Protein AF-0000000086877554 (afdb_homodimer)

pLDDT: mean 86.09, std 15.65, range [21.91, 98.62]

Organism: NCBI:txid248903

Secondary structure (DSSP, 8-state):
-PEEEEEE-S-HHHHHHHHHHHHHHT--EEEEEESSHHHHHHHHHHS--SEEEE-SS-SSS-HHHHHHHHHHH-SS-EEEEEES---HHHHHHHHHTT--EEEESSPPHHHHHHHHHHHH---GGG-------HHHHHHHHHHHHHHHHTTS---HHHHHHHTT--HHHHHHHHHHHHSS-HHHHHHHHHHHHHHHHHHH----HHHHHHHTT---HHHHHHHHHHHHSS-HHHHHHHHHHHHHHHHHHT-/-PEEEEEE-S-HHHHHHHHHHHHHHT--EEEEEESSHHHHHHHHHHS--SEEEE-SS-SSS-HHHHHHHHHHH-SS-EEEEEES---HHHHHHHHHTT--EEEESSPPHHHHHHHHHHHH---GGG-------HHHHHHHHHHHHHHHHTTS---HHHHHHHTT--HHHHHHHHHHHHSS-HHHHHHHHHHHHHHHHHHH----HHHHHHHTT---HHHHHHHHHHHHSS-HHHHHHHHHHHHHHHHHHT-

Foldseek 3Di:
DEAEEEEEALDPVVSVVVVVLCVVQPHRYDYHYYNFLVRVLVVLLQFAHQEYEYEQDHPPDGPLRSLLSSVLQYPRYAYEYEYQDDDPVSVVSCVVSVHPYYAHPVGDSVVSQVVCCVSVVDGTPRPCPDPDDPLRVLLVQLVVVLRGDLLEDDDLCNSCVSSVHHSVVCQVSNCVVPVDGPVVVSLVQLLVSLLSNLQRHPDDSCVSCNSSNNNDSVVSQVSNCVVPVDGSVVSSVVSVVVVVVVVVVVD/DEAEEEEEALDPVVSVVLVVLCVVQPHRYDYHYYNFLVRVLVVLLQFAHQEYEYEQDHPPDGPLRSLLSSVLQYPRYAYEYEYQDDDPVSVVSCVVSVHPYYAHPVGDSVVSQVVCCVSVVDGTPRPCPDPDPPLRVLLVQLVVVLRGDLLEDDDLCNSCVSSVHHSVVCQVSNCVVPVDGPVVVSLVQLLVSLLSNLQRHPDDSCVSCNSSNNNDSVVSQVSNCVVPVDGSVVSSVVSCVVVVVVVVVVD

Solvent-accessible surface area (backbone atoms only — not comparable to full-atom values): 26829 Å² total; per-residue (Å²): 124,77,39,31,31,38,40,32,32,62,46,65,68,58,47,50,51,52,52,49,51,45,58,71,35,45,58,57,60,48,79,43,78,25,55,25,27,61,59,37,52,54,47,50,75,75,36,72,52,38,33,39,39,28,25,47,82,37,62,103,29,27,29,62,62,38,49,55,53,44,59,27,68,35,90,71,55,47,34,32,39,46,24,79,70,78,49,32,69,60,35,40,52,35,16,62,67,58,27,51,36,72,44,54,53,80,76,52,68,69,59,53,49,50,52,51,26,67,74,67,72,46,61,61,70,60,45,80,60,73,85,61,52,70,66,55,49,51,50,48,50,47,52,50,51,42,64,75,39,44,51,47,98,73,48,62,58,56,51,14,55,73,69,75,43,53,42,68,58,42,50,53,51,44,26,70,75,70,71,44,48,65,68,57,51,53,49,51,51,28,47,51,51,35,55,46,36,48,49,48,40,89,67,53,70,66,54,41,29,41,65,32,37,34,77,48,52,71,56,39,40,51,53,39,22,69,74,68,71,43,41,62,69,56,48,23,51,60,44,31,61,63,52,55,66,58,58,61,70,72,100,125,76,40,32,30,40,41,33,32,62,46,65,68,60,46,51,51,53,52,50,51,45,60,70,35,44,57,58,60,47,80,43,78,24,55,25,27,62,59,36,50,54,48,52,74,76,39,73,50,37,35,40,40,28,26,46,83,36,63,102,28,28,29,63,62,37,49,55,54,43,60,26,68,34,90,72,56,44,33,33,39,46,24,78,69,78,47,31,68,59,35,42,51,34,16,61,65,59,28,50,36,71,43,55,54,80,74,52,67,70,59,53,50,50,52,52,26,67,73,66,72,46,61,62,68,61,45,81,59,73,84,64,52,70,66,56,48,51,50,49,51,48,52,49,48,42,64,73,38,44,50,46,95,72,47,62,58,56,50,15,55,74,72,75,44,52,43,69,57,42,50,52,51,42,24,69,75,71,71,45,48,63,67,59,50,52,50,51,51,28,48,52,52,37,55,46,36,48,50,47,42,87,67,51,68,67,55,40,29,43,62,33,37,34,77,50,54,70,57,40,42,50,54,40,22,70,74,69,72,45,42,62,68,57,49,21,51,62,44,33,62,62,52,58,66,58,59,60,70,75,100

Structure (mmCIF, N/CA/C/O backbone):
data_AF-0000000086877554-model_v1
#
loop_
_entity.id
_entity.type
_entity.pdbx_description
1 polymer 'Response regulator'
#
loop_
_atom_site.group_PDB
_atom_site.id
_atom_site.type_symbol
_atom_site.label_atom_id
_atom_site.label_alt_id
_atom_site.label_comp_id
_atom_site.lab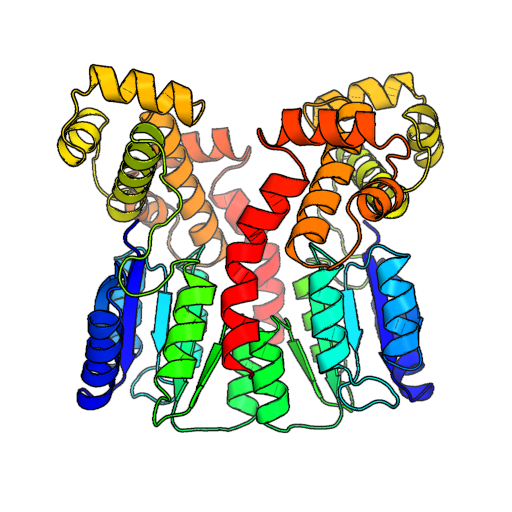el_asym_id
_atom_site.label_entity_id
_atom_site.label_seq_id
_atom_site.pdbx_PDB_ins_code
_atom_site.Cartn_x
_atom_site.Cartn_y
_atom_site.Cartn_z
_atom_site.occupancy
_atom_site.B_iso_or_equiv
_atom_site.auth_seq_id
_atom_site.auth_comp_id
_atom_site.auth_asym_id
_atom_site.auth_atom_id
_atom_site.pdbx_PDB_model_num
ATOM 1 N N . MET A 1 1 ? 5.688 -10.469 -18 1 58.06 1 MET A N 1
ATOM 2 C CA . MET A 1 1 ? 5.586 -10.664 -16.562 1 58.06 1 MET A CA 1
ATOM 3 C C . MET A 1 1 ? 4.344 -11.484 -16.203 1 58.06 1 MET A C 1
ATOM 5 O O . MET A 1 1 ? 3.275 -11.273 -16.797 1 58.06 1 MET A O 1
ATOM 9 N N . MET A 1 2 ? 4.574 -12.797 -15.547 1 81.44 2 MET A N 1
ATOM 10 C CA . MET A 1 2 ? 3.434 -13.664 -15.258 1 81.44 2 MET A CA 1
ATOM 11 C C . MET A 1 2 ? 2.98 -13.5 -13.812 1 81.44 2 MET A C 1
ATOM 13 O O . MET A 1 2 ? 3.809 -13.406 -12.906 1 81.44 2 MET A O 1
ATOM 17 N N . PHE A 1 3 ? 1.74 -13.172 -13.688 1 88.94 3 PHE A N 1
ATOM 18 C CA . PHE A 1 3 ? 1.155 -13.07 -12.352 1 88.94 3 PHE A CA 1
ATOM 19 C C . PHE A 1 3 ? 0.615 -14.422 -11.898 1 88.94 3 PHE A C 1
ATOM 21 O O . PHE A 1 3 ? -0.12 -15.086 -12.625 1 88.94 3 PHE A O 1
ATOM 28 N N . ASN A 1 4 ? 1.057 -14.883 -10.742 1 92.69 4 ASN A N 1
ATOM 29 C CA . ASN A 1 4 ? 0.404 -16.031 -10.109 1 92.69 4 ASN A CA 1
ATOM 30 C C . ASN A 1 4 ? -0.905 -15.625 -9.438 1 92.69 4 ASN A C 1
ATOM 32 O O . ASN A 1 4 ? -0.907 -14.805 -8.516 1 92.69 4 ASN A O 1
ATOM 36 N N . VAL A 1 5 ? -1.966 -16.234 -9.969 1 97.06 5 VAL A N 1
ATOM 37 C CA . VAL A 1 5 ? -3.295 -15.867 -9.477 1 97.06 5 VAL A CA 1
ATOM 38 C C . VAL A 1 5 ? -3.947 -17.078 -8.82 1 97.06 5 VAL A C 1
ATOM 40 O O . VAL A 1 5 ? -3.973 -18.172 -9.398 1 97.06 5 VAL A O 1
ATOM 43 N N . LEU A 1 6 ? -4.395 -16.906 -7.602 1 98.12 6 LEU A N 1
ATOM 44 C CA . LEU A 1 6 ? -5.137 -17.953 -6.898 1 98.12 6 LEU A CA 1
ATOM 45 C C . LEU A 1 6 ? -6.621 -17.609 -6.824 1 98.12 6 LEU A C 1
ATOM 47 O O . LEU A 1 6 ? -6.996 -16.594 -6.25 1 98.12 6 LEU A O 1
ATOM 51 N N . VAL A 1 7 ? -7.434 -18.453 -7.453 1 98.56 7 VAL A N 1
ATOM 52 C CA . VAL A 1 7 ? -8.883 -18.281 -7.449 1 98.56 7 VAL A CA 1
ATOM 53 C C . VAL A 1 7 ? -9.516 -19.266 -6.461 1 98.56 7 VAL A C 1
ATOM 55 O O . VAL A 1 7 ? -9.344 -20.484 -6.594 1 98.56 7 VAL A O 1
ATOM 58 N N . VAL A 1 8 ? -10.289 -18.719 -5.457 1 98.56 8 VAL A N 1
ATOM 59 C CA . VAL A 1 8 ? -10.828 -19.547 -4.387 1 98.56 8 VAL A CA 1
ATOM 60 C C . VAL A 1 8 ? -12.344 -19.375 -4.297 1 98.56 8 VAL A C 1
ATOM 62 O O . VAL A 1 8 ? -12.828 -18.266 -4.07 1 98.56 8 VAL A O 1
ATOM 65 N N . ASP A 1 9 ? -13.078 -20.406 -4.473 1 98.25 9 ASP A N 1
ATOM 66 C CA . ASP A 1 9 ? -14.539 -20.438 -4.426 1 98.25 9 ASP A CA 1
ATOM 67 C C . ASP A 1 9 ? -15.039 -21.875 -4.258 1 98.25 9 ASP A C 1
ATOM 69 O O . ASP A 1 9 ? -14.516 -22.797 -4.879 1 98.25 9 ASP A O 1
ATOM 73 N N . ASP A 1 10 ? -16.047 -22.031 -3.404 1 97.75 10 ASP A N 1
ATOM 74 C CA . ASP A 1 10 ? -16.5 -23.391 -3.17 1 97.75 10 ASP A CA 1
ATOM 75 C C . ASP A 1 10 ? -17.359 -23.891 -4.332 1 97.75 10 ASP A C 1
ATOM 77 O O . ASP A 1 10 ? -17.578 -25.094 -4.473 1 97.75 10 ASP A O 1
ATOM 81 N N . GLU A 1 11 ? -17.797 -23.031 -5.148 1 96.69 11 GLU A N 1
ATOM 82 C CA . GLU A 1 11 ? -18.594 -23.391 -6.316 1 96.69 11 GLU A CA 1
ATOM 83 C C . GLU A 1 11 ? -17.719 -23.453 -7.574 1 96.69 11 GLU A C 1
ATOM 85 O O . GLU A 1 11 ? -17.219 -22.422 -8.031 1 96.69 11 GLU A O 1
ATOM 90 N N . SER A 1 12 ? -17.688 -24.547 -8.203 1 96.75 12 SER A N 1
ATOM 91 C CA . SER A 1 12 ? -16.828 -24.75 -9.367 1 96.75 12 SER A CA 1
ATOM 92 C C . SER A 1 12 ? -17.234 -23.844 -10.516 1 96.75 12 SER A C 1
ATOM 94 O O . SER A 1 12 ? -16.375 -23.359 -11.266 1 96.75 12 SER A O 1
ATOM 96 N N . VAL A 1 13 ? -18.516 -23.594 -10.648 1 96.12 13 VAL A N 1
ATOM 97 C CA . VAL A 1 13 ? -19.016 -22.75 -11.734 1 96.12 13 VAL A CA 1
ATOM 98 C C . VAL A 1 13 ? -18.469 -21.344 -11.602 1 96.12 13 VAL A C 1
ATOM 100 O O . VAL A 1 13 ? -18.141 -20.688 -12.602 1 96.12 13 VAL A O 1
ATOM 103 N N . GLN A 1 14 ? -18.344 -20.891 -10.406 1 96.5 14 GLN A N 1
ATOM 104 C CA . GLN A 1 14 ? -17.812 -19.562 -10.156 1 96.5 14 GLN A CA 1
ATOM 105 C C . GLN A 1 14 ? -16.328 -19.484 -10.508 1 96.5 14 GLN A C 1
ATOM 107 O O . GLN A 1 14 ? -15.867 -18.531 -11.125 1 96.5 14 GLN A O 1
ATOM 112 N N . ARG A 1 15 ? -15.547 -20.422 -10.094 1 97.81 15 ARG A N 1
ATOM 113 C CA . ARG A 1 15 ? -14.133 -20.484 -10.445 1 97.81 15 ARG A CA 1
ATOM 114 C C . ARG A 1 15 ? -13.945 -20.516 -11.953 1 97.81 15 ARG A C 1
ATOM 116 O O . ARG A 1 15 ? -13.117 -19.781 -12.492 1 97.81 15 ARG A O 1
ATOM 123 N N . GLU A 1 16 ? -14.734 -21.344 -12.617 1 96.5 16 GLU A N 1
ATOM 124 C CA . GLU A 1 16 ? -14.664 -21.438 -14.07 1 96.5 16 GLU A CA 1
ATOM 125 C C . GLU A 1 16 ? -15 -20.094 -14.734 1 96.5 16 GLU A C 1
ATOM 127 O O . GLU A 1 16 ? -14.359 -19.703 -15.711 1 96.5 16 GLU A O 1
ATOM 132 N N . GLY A 1 17 ? -16.031 -19.438 -14.203 1 95.56 17 GLY A N 1
ATOM 133 C CA . GLY A 1 17 ? -16.391 -18.125 -14.719 1 95.56 17 GLY A CA 1
ATOM 134 C C . GLY A 1 17 ? -15.25 -17.125 -14.664 1 95.56 17 GLY A C 1
ATOM 135 O O . GLY A 1 17 ? -15 -16.422 -15.641 1 95.56 17 GLY A O 1
ATOM 136 N N . ILE A 1 18 ? -14.555 -17.094 -13.547 1 96.75 18 ILE A N 1
ATOM 137 C CA . ILE A 1 18 ? -13.43 -16.172 -13.367 1 96.75 18 ILE A CA 1
ATOM 138 C C . ILE A 1 18 ? -12.305 -16.547 -14.328 1 96.75 18 ILE A C 1
ATOM 140 O O . ILE A 1 18 ? -11.711 -15.68 -14.969 1 96.75 18 ILE A O 1
ATOM 144 N N . LYS A 1 19 ? -12.023 -17.812 -14.461 1 95.69 19 LYS A N 1
ATOM 145 C CA . LYS A 1 19 ? -10.992 -18.281 -15.383 1 95.69 19 LYS A CA 1
ATOM 146 C C . LYS A 1 19 ? -11.305 -17.875 -16.812 1 95.69 19 LYS A C 1
ATOM 148 O O . LYS A 1 19 ? -10.414 -17.438 -17.547 1 95.69 19 LYS A O 1
ATOM 153 N N . ASN A 1 20 ? -12.547 -18.016 -17.172 1 93.12 20 ASN A N 1
ATOM 154 C CA . ASN A 1 20 ? -12.977 -17.641 -18.516 1 93.12 20 ASN A CA 1
ATOM 155 C C . ASN A 1 20 ? -12.773 -16.156 -18.781 1 93.12 20 ASN A C 1
ATOM 157 O O . ASN A 1 20 ? -12.352 -15.773 -19.875 1 93.12 20 ASN A O 1
ATOM 161 N N . LEU A 1 21 ? -13.109 -15.352 -17.781 1 92 21 LEU A N 1
ATOM 162 C CA . LEU A 1 21 ? -12.922 -13.906 -17.922 1 92 21 LEU A CA 1
ATOM 163 C C . LEU A 1 21 ? -11.453 -13.562 -18.109 1 92 21 LEU A C 1
ATOM 165 O O . LEU A 1 21 ? -11.102 -12.766 -18.969 1 92 21 LEU A O 1
ATOM 169 N N . ILE A 1 22 ? -10.602 -14.141 -17.297 1 92.12 22 ILE A N 1
ATOM 170 C CA . ILE A 1 22 ? -9.172 -13.898 -17.359 1 92.12 22 ILE A CA 1
ATOM 171 C C . ILE A 1 22 ? -8.633 -14.297 -18.719 1 92.12 22 ILE A C 1
ATOM 173 O O . ILE A 1 22 ? -7.863 -13.555 -19.344 1 92.12 22 ILE A O 1
ATOM 177 N N . ALA A 1 23 ? -9.039 -15.469 -19.188 1 87.81 23 ALA A N 1
ATOM 178 C CA . ALA A 1 23 ? -8.625 -15.969 -20.5 1 87.81 23 ALA A CA 1
ATOM 179 C C . ALA A 1 23 ? -9.117 -15.047 -21.609 1 87.81 23 ALA A C 1
ATOM 181 O O . ALA A 1 23 ? -8.375 -14.766 -22.562 1 87.81 23 ALA A O 1
ATOM 182 N N . HIS A 1 24 ? -10.305 -14.656 -21.469 1 87.94 24 HIS A N 1
ATOM 183 C CA . HIS A 1 24 ? -10.914 -13.789 -22.469 1 87.94 24 HIS A CA 1
ATOM 184 C C . HIS A 1 24 ? -10.109 -12.508 -22.656 1 87.94 24 HIS A C 1
ATOM 186 O O . HIS A 1 24 ? -9.875 -12.078 -23.781 1 87.94 24 HIS A O 1
ATOM 192 N N . TYR A 1 25 ? -9.633 -11.969 -21.562 1 87.19 25 TYR A N 1
ATOM 193 C CA . TYR A 1 25 ? -8.969 -10.672 -21.625 1 87.19 25 TYR A CA 1
ATOM 194 C C . TYR A 1 25 ? -7.477 -10.828 -21.906 1 87.19 25 TYR A C 1
ATOM 196 O O . TYR A 1 25 ? -6.777 -9.852 -22.172 1 87.19 25 TYR A O 1
ATOM 204 N N . GLY A 1 26 ? -6.977 -11.984 -21.812 1 84.62 26 GLY A N 1
ATOM 205 C CA . GLY A 1 26 ? -5.613 -12.289 -22.219 1 84.62 26 GLY A CA 1
ATOM 206 C C . GLY A 1 26 ? -4.574 -11.812 -21.219 1 84.62 26 GLY A C 1
ATOM 207 O O . GLY A 1 26 ? -3.486 -11.383 -21.609 1 84.62 26 GLY A O 1
ATOM 208 N N . PHE A 1 27 ? -4.93 -11.766 -20 1 85.56 27 PHE A N 1
ATOM 209 C CA . PHE A 1 27 ? -3.938 -11.398 -19 1 85.56 27 PHE A CA 1
ATOM 210 C C . PHE A 1 27 ? -2.891 -12.492 -18.844 1 85.56 27 PHE A C 1
ATOM 212 O O . PHE A 1 27 ? -3.209 -13.68 -18.953 1 85.56 27 PHE A O 1
ATOM 219 N N . PRO A 1 28 ? -1.643 -12.109 -18.656 1 86.5 28 PRO A N 1
ATOM 220 C CA . PRO A 1 28 ? -0.594 -13.109 -18.422 1 86.5 28 PRO A CA 1
ATOM 221 C C . PRO A 1 28 ? -0.645 -13.711 -17.016 1 86.5 28 PRO A C 1
ATOM 223 O O . PRO A 1 28 ? 0.261 -13.484 -16.219 1 86.5 28 PRO A O 1
ATOM 226 N N . PHE A 1 29 ? -1.646 -14.508 -16.844 1 91.44 29 PHE A N 1
ATOM 227 C CA . PHE A 1 29 ? -1.897 -15.07 -15.523 1 91.44 29 PHE A CA 1
ATOM 228 C C . PHE A 1 29 ? -1.662 -16.578 -15.523 1 91.44 29 PHE A C 1
ATOM 230 O O . PHE A 1 29 ? -2.045 -17.266 -16.469 1 91.44 29 PHE A O 1
ATOM 237 N N . HIS A 1 30 ? -0.915 -17.047 -14.602 1 93 30 HIS A N 1
ATOM 238 C CA . HIS A 1 30 ? -0.919 -18.453 -14.195 1 93 30 HIS A CA 1
ATOM 239 C C . HIS A 1 30 ? -1.937 -18.703 -13.086 1 93 30 HIS A C 1
ATOM 241 O O . HIS A 1 30 ? -1.742 -18.266 -11.953 1 93 30 HIS A O 1
ATOM 247 N N . ILE A 1 31 ? -2.947 -19.469 -13.445 1 96.31 31 ILE A N 1
ATOM 248 C CA . ILE A 1 31 ? -4.086 -19.562 -12.539 1 96.31 31 ILE A CA 1
ATOM 249 C C . ILE A 1 31 ? -4 -20.844 -11.719 1 96.31 31 ILE A C 1
ATOM 251 O O . ILE A 1 31 ? -3.822 -21.922 -12.281 1 96.31 31 ILE A O 1
ATOM 255 N N . MET A 1 32 ? -4.07 -20.719 -10.422 1 96.19 32 MET A N 1
ATOM 256 C CA . MET A 1 32 ? -4.293 -21.812 -9.477 1 96.19 32 MET A CA 1
ATOM 257 C C . MET A 1 32 ? -5.68 -21.703 -8.844 1 96.19 32 MET A C 1
ATOM 259 O O . MET A 1 32 ? -6.258 -20.625 -8.789 1 96.19 32 MET A O 1
ATOM 263 N N . GLU A 1 33 ? -6.168 -22.906 -8.438 1 98 33 GLU A N 1
ATOM 264 C CA . GLU A 1 33 ? -7.531 -22.906 -7.902 1 98 33 GLU A CA 1
ATOM 265 C C . GLU A 1 33 ? -7.594 -23.656 -6.57 1 98 33 GLU A C 1
ATOM 267 O O . GLU A 1 33 ? -6.805 -24.562 -6.316 1 98 33 GLU A O 1
ATOM 272 N N . ALA A 1 34 ? -8.586 -23.25 -5.738 1 97.81 34 ALA A N 1
ATOM 273 C CA . ALA A 1 34 ? -8.93 -23.938 -4.496 1 97.81 34 ALA A CA 1
ATOM 274 C C . ALA A 1 34 ? -10.43 -23.891 -4.238 1 97.81 34 ALA A C 1
ATOM 276 O O . ALA A 1 34 ? -11.094 -22.906 -4.57 1 97.81 34 ALA A O 1
ATOM 277 N N . GLU A 1 35 ? -10.945 -24.922 -3.58 1 97.38 35 GLU A N 1
ATOM 278 C CA . GLU A 1 35 ? -12.391 -25.031 -3.389 1 97.38 35 GLU A CA 1
ATOM 279 C C . GLU A 1 35 ? -12.789 -24.562 -1.991 1 97.38 35 GLU A C 1
ATOM 281 O O . GLU A 1 35 ? -13.977 -24.578 -1.647 1 97.38 35 GLU A O 1
ATOM 286 N N . ASN A 1 36 ? -11.883 -24.266 -1.232 1 96.25 36 ASN A N 1
ATOM 287 C CA . ASN A 1 36 ? -12.117 -23.703 0.099 1 96.25 36 ASN A CA 1
ATOM 288 C C . ASN A 1 36 ? -10.867 -23.031 0.658 1 96.25 36 ASN A C 1
ATOM 290 O O . ASN A 1 36 ? -9.797 -23.125 0.06 1 96.25 36 ASN A O 1
ATOM 294 N N . GLY A 1 37 ? -11 -22.328 1.811 1 96.88 37 GLY A N 1
ATOM 295 C CA . GLY A 1 37 ? -9.906 -21.578 2.396 1 96.88 37 GLY A CA 1
ATOM 296 C C . GLY A 1 37 ? -8.742 -22.438 2.832 1 96.88 37 GLY A C 1
ATOM 297 O O . GLY A 1 37 ? -7.582 -22.031 2.713 1 96.88 37 GLY A O 1
ATOM 298 N N . LYS A 1 38 ? -9.016 -23.625 3.301 1 93.56 38 LYS A N 1
ATOM 299 C CA . LYS A 1 38 ? -7.961 -24.5 3.805 1 93.56 38 LYS A CA 1
ATOM 300 C C . LYS A 1 38 ? -7.055 -24.984 2.672 1 93.56 38 LYS A C 1
ATOM 302 O O . LYS A 1 38 ? -5.828 -24.938 2.793 1 93.56 38 LYS A O 1
ATOM 307 N N . THR A 1 39 ? -7.672 -25.422 1.635 1 95.81 39 THR A N 1
ATOM 308 C CA . THR A 1 39 ? -6.895 -25.828 0.468 1 95.81 39 THR A CA 1
ATOM 309 C C . THR A 1 39 ? -6.105 -24.641 -0.086 1 95.81 39 THR A C 1
ATOM 311 O O . THR A 1 39 ? -4.949 -24.797 -0.482 1 95.81 39 THR A O 1
ATOM 314 N N . ALA A 1 40 ? -6.699 -23.469 -0.103 1 97.19 40 ALA A N 1
ATOM 315 C CA . ALA A 1 40 ? -6.027 -22.266 -0.567 1 97.19 40 ALA A CA 1
ATOM 316 C C . ALA A 1 40 ? -4.809 -21.938 0.298 1 97.19 40 ALA A C 1
ATOM 318 O O . ALA A 1 40 ? -3.764 -21.547 -0.216 1 97.19 40 ALA A O 1
ATOM 319 N N . GLU A 1 41 ? -4.957 -22.062 1.592 1 91.12 41 GLU A N 1
ATOM 320 C CA . GLU A 1 41 ? -3.871 -21.781 2.531 1 91.12 41 GLU A CA 1
ATOM 321 C C . GLU A 1 41 ? -2.639 -22.625 2.205 1 91.12 41 GLU A C 1
ATOM 323 O O . GLU A 1 41 ? -1.511 -22.125 2.27 1 91.12 41 GLU A O 1
ATOM 328 N N . ARG A 1 42 ? -2.902 -23.891 1.819 1 85.31 42 ARG A N 1
ATOM 329 C CA . ARG A 1 42 ? -1.804 -24.766 1.444 1 85.31 42 ARG A CA 1
ATOM 330 C C . ARG A 1 42 ? -1.085 -24.25 0.202 1 85.31 42 ARG A C 1
ATOM 332 O O . ARG A 1 42 ? 0.146 -24.25 0.147 1 85.31 42 ARG A O 1
ATOM 339 N N . ILE A 1 43 ? -1.807 -23.781 -0.719 1 90.56 43 ILE A N 1
ATOM 340 C CA . ILE A 1 43 ? -1.244 -23.266 -1.961 1 90.56 43 ILE A CA 1
ATOM 341 C C . ILE A 1 43 ? -0.423 -22.016 -1.673 1 90.56 43 ILE A C 1
ATOM 343 O O . ILE A 1 43 ? 0.661 -21.828 -2.232 1 90.56 43 ILE A O 1
ATOM 347 N N . LEU A 1 44 ? -0.924 -21.141 -0.804 1 87.94 44 LEU A N 1
ATOM 348 C CA . LEU A 1 44 ? -0.267 -19.891 -0.449 1 87.94 44 LEU A CA 1
ATOM 349 C C . LEU A 1 44 ? 1.099 -20.156 0.177 1 87.94 44 LEU A C 1
ATOM 351 O O . LEU A 1 44 ? 2.037 -19.375 -0.023 1 87.94 44 LEU A O 1
ATOM 355 N N . VAL A 1 45 ? 1.137 -21.203 0.926 1 73.62 45 VAL A N 1
ATOM 356 C CA . VAL A 1 45 ? 2.381 -21.547 1.612 1 73.62 45 VAL A CA 1
ATOM 357 C C . VAL A 1 45 ? 3.398 -22.078 0.606 1 73.62 45 VAL A C 1
ATOM 359 O O . VAL A 1 45 ? 4.598 -21.812 0.728 1 73.62 45 VAL A O 1
ATOM 362 N N . GLN A 1 46 ? 2.896 -22.719 -0.473 1 73.12 46 GLN A N 1
ATOM 363 C CA . GLN A 1 46 ? 3.764 -23.438 -1.393 1 73.12 46 GLN A CA 1
ATOM 364 C C . GLN A 1 46 ? 4.105 -22.594 -2.615 1 73.12 46 GLN A C 1
ATOM 366 O O . GLN A 1 46 ? 4.984 -22.953 -3.4 1 73.12 46 GLN A O 1
ATOM 371 N N . ASN A 1 47 ? 3.387 -21.5 -2.768 1 79.94 47 ASN A N 1
ATOM 372 C CA . ASN A 1 47 ? 3.539 -20.703 -3.98 1 79.94 47 ASN A CA 1
ATOM 373 C C . ASN A 1 47 ? 3.545 -19.203 -3.676 1 79.94 47 ASN A C 1
ATOM 375 O O . ASN A 1 47 ? 2.84 -18.75 -2.771 1 79.94 47 ASN A O 1
ATOM 379 N N . ALA A 1 48 ? 4.383 -18.547 -4.461 1 82.06 48 ALA A N 1
ATOM 380 C CA . ALA A 1 48 ? 4.254 -17.094 -4.449 1 82.06 48 ALA A CA 1
ATOM 381 C C . ALA A 1 48 ? 3.018 -16.656 -5.227 1 82.06 48 ALA A C 1
ATOM 383 O O . ALA A 1 48 ? 2.887 -16.953 -6.418 1 82.06 48 ALA A O 1
ATOM 384 N N . ILE A 1 49 ? 2.191 -16.016 -4.59 1 91.75 49 ILE A N 1
ATOM 385 C CA . ILE A 1 49 ? 0.948 -15.562 -5.199 1 91.75 49 ILE A CA 1
ATOM 386 C C . ILE A 1 49 ? 0.953 -14.039 -5.305 1 91.75 49 ILE A C 1
ATOM 388 O O . ILE A 1 49 ? 1.307 -13.344 -4.348 1 91.75 49 ILE A O 1
ATOM 392 N N . ASP A 1 50 ? 0.564 -13.586 -6.48 1 94 50 ASP A N 1
ATOM 393 C CA . ASP A 1 50 ? 0.507 -12.141 -6.703 1 94 50 ASP A CA 1
ATOM 394 C C . ASP A 1 50 ? -0.899 -11.602 -6.453 1 94 50 ASP A C 1
ATOM 396 O O . ASP A 1 50 ? -1.062 -10.492 -5.934 1 94 50 ASP A O 1
ATOM 400 N N . ILE A 1 51 ? -1.906 -12.367 -6.875 1 97.12 51 ILE A N 1
ATOM 401 C CA . ILE A 1 51 ? -3.301 -11.953 -6.77 1 97.12 51 ILE A CA 1
ATOM 402 C C . ILE A 1 51 ? -4.133 -13.086 -6.172 1 97.12 51 ILE A C 1
ATOM 404 O O . ILE A 1 51 ? -4.07 -14.227 -6.641 1 97.12 51 ILE A O 1
ATOM 408 N N . LEU A 1 52 ? -4.824 -12.797 -5.129 1 98.38 52 LEU A N 1
ATOM 409 C CA . LEU A 1 52 ? -5.812 -13.703 -4.551 1 98.38 52 LEU A CA 1
ATOM 410 C C . LEU A 1 52 ? -7.23 -13.219 -4.848 1 98.38 52 LEU A C 1
ATOM 412 O O . LEU A 1 52 ? -7.594 -12.102 -4.492 1 98.38 52 LEU A O 1
ATOM 416 N N . ILE A 1 53 ? -8 -13.984 -5.566 1 98.56 53 ILE A N 1
ATOM 417 C CA . ILE A 1 53 ? -9.422 -13.742 -5.793 1 98.56 53 ILE A CA 1
ATOM 418 C C . ILE A 1 53 ? -10.25 -14.75 -5 1 98.56 53 ILE A C 1
ATOM 420 O O . ILE A 1 53 ? -10.188 -15.953 -5.266 1 98.56 53 ILE A O 1
ATOM 424 N N . THR A 1 54 ? -11.07 -14.242 -4.023 1 98.5 54 THR A N 1
ATOM 425 C CA . THR A 1 54 ? -11.688 -15.219 -3.131 1 98.5 54 THR A CA 1
ATOM 426 C C . THR A 1 54 ? -13.133 -14.836 -2.828 1 98.5 54 THR A C 1
ATOM 428 O O . THR A 1 54 ? -13.453 -13.648 -2.707 1 98.5 54 THR A O 1
ATOM 431 N N . ASP A 1 55 ? -13.953 -15.828 -2.697 1 97.94 55 ASP A N 1
ATOM 432 C CA . ASP A 1 55 ? -15.273 -15.688 -2.104 1 97.94 55 ASP A CA 1
ATOM 433 C C . ASP A 1 55 ? -15.18 -15.414 -0.605 1 97.94 55 ASP A C 1
ATOM 435 O O . ASP A 1 55 ? -14.164 -15.719 0.024 1 97.94 55 ASP A O 1
ATOM 439 N N . VAL A 1 56 ? -16.234 -14.836 -0.075 1 97 56 VAL A N 1
ATOM 440 C CA . VAL A 1 56 ? -16.25 -14.547 1.356 1 97 56 VAL A CA 1
ATOM 441 C C . VAL A 1 56 ? -16.75 -15.773 2.123 1 97 56 VAL A C 1
ATOM 443 O O . VAL A 1 56 ? -16.109 -16.203 3.088 1 97 56 VAL A O 1
ATOM 446 N N . LYS A 1 57 ? -17.859 -16.281 1.722 1 96.19 57 LYS A N 1
ATOM 447 C CA . LYS A 1 57 ? -18.453 -17.406 2.438 1 96.19 57 LYS A CA 1
ATOM 448 C C . LYS A 1 57 ? -18.062 -18.734 1.792 1 96.19 57 LYS A C 1
ATOM 450 O O . LYS A 1 57 ? -18.422 -19 0.646 1 96.19 57 LYS A O 1
ATOM 455 N N . MET A 1 58 ? -17.375 -19.516 2.459 1 96.88 58 MET A N 1
ATOM 456 C CA . MET A 1 58 ? -16.938 -20.844 2.041 1 96.88 58 MET A CA 1
ATOM 457 C C . MET A 1 58 ? -16.828 -21.781 3.238 1 96.88 58 MET A C 1
ATOM 459 O O . MET A 1 58 ? -16.672 -21.344 4.375 1 96.88 58 MET A O 1
ATOM 463 N N . PRO A 1 59 ? -16.953 -23.062 2.955 1 94.06 59 PRO A N 1
ATOM 464 C CA . PRO A 1 59 ? -16.781 -24.016 4.051 1 94.06 59 PRO A CA 1
ATOM 465 C C . PRO A 1 59 ? -15.352 -24.031 4.594 1 94.06 59 PRO A C 1
ATOM 467 O O . PRO A 1 59 ? -14.414 -23.625 3.896 1 94.06 59 PRO A O 1
ATOM 470 N N . LEU A 1 60 ? -15.219 -24.469 5.957 1 92.62 60 LEU A N 1
ATOM 471 C CA . LEU A 1 60 ? -13.938 -24.719 6.625 1 92.62 60 LEU A CA 1
ATOM 472 C C . LEU A 1 60 ? -13.273 -23.391 7.008 1 92.62 60 LEU A C 1
ATOM 474 O O . LEU A 1 60 ? -12.992 -23.156 8.188 1 92.62 60 LEU A O 1
ATOM 478 N N . MET A 1 61 ? -12.977 -22.531 6.012 1 94.75 61 MET A N 1
ATOM 479 C CA . MET A 1 61 ? -12.367 -21.219 6.211 1 94.75 61 MET A CA 1
ATOM 480 C C . MET A 1 61 ? -12.93 -20.203 5.223 1 94.75 61 MET A C 1
ATOM 482 O O . MET A 1 61 ? -12.898 -20.422 4.012 1 94.75 61 MET A O 1
ATOM 486 N N . ASP A 1 62 ? -13.383 -19.125 5.797 1 95.5 62 ASP A N 1
ATOM 487 C CA . ASP A 1 62 ? -14.016 -18.156 4.902 1 95.5 62 ASP A CA 1
ATOM 488 C C . ASP A 1 62 ? -12.977 -17.25 4.25 1 95.5 62 ASP A C 1
ATOM 490 O O . ASP A 1 62 ? -11.797 -17.312 4.59 1 95.5 62 ASP A O 1
ATOM 494 N N . GLY A 1 63 ? -13.445 -16.484 3.314 1 97.88 63 GLY A N 1
ATOM 495 C CA . GLY A 1 63 ? -12.547 -15.68 2.496 1 97.88 63 GLY A CA 1
ATOM 496 C C . GLY A 1 63 ? -11.812 -14.617 3.285 1 97.88 63 GLY A C 1
ATOM 497 O O . GLY A 1 63 ? -10.688 -14.234 2.934 1 97.88 63 GLY A O 1
ATOM 498 N N . LEU A 1 64 ? -12.398 -14.047 4.289 1 97.31 64 LEU A N 1
ATOM 499 C CA . LEU A 1 64 ? -11.766 -13.016 5.105 1 97.31 64 LEU A CA 1
ATOM 500 C C . LEU A 1 64 ? -10.68 -13.617 5.988 1 97.31 64 LEU A C 1
ATOM 502 O O . LEU A 1 64 ? -9.594 -13.055 6.117 1 97.31 64 LEU A O 1
ATOM 506 N N . GLU A 1 65 ? -10.969 -14.75 6.578 1 94.81 65 GLU A N 1
ATOM 507 C CA . GLU A 1 65 ? -9.945 -15.469 7.332 1 94.81 65 GLU A CA 1
ATOM 508 C C . GLU A 1 65 ? -8.781 -15.875 6.438 1 94.81 65 GLU A C 1
ATOM 510 O O . GLU A 1 65 ? -7.617 -15.75 6.824 1 94.81 65 GLU A O 1
ATOM 515 N N . LEU A 1 66 ? -9.125 -16.344 5.273 1 96.94 66 LEU A N 1
ATOM 516 C CA . LEU A 1 66 ? -8.094 -16.688 4.297 1 96.94 66 LEU A CA 1
ATOM 517 C C . LEU A 1 66 ? -7.23 -15.477 3.969 1 96.94 66 LEU A C 1
ATOM 519 O O . LEU A 1 66 ? -6.004 -15.594 3.893 1 96.94 66 LEU A O 1
ATOM 523 N N . SER A 1 67 ? -7.836 -14.336 3.73 1 97.06 67 SER A N 1
ATOM 524 C CA . SER A 1 67 ? -7.121 -13.102 3.426 1 97.06 67 SER A CA 1
ATOM 525 C C . SER A 1 67 ? -6.145 -12.742 4.539 1 97.06 67 SER A C 1
ATOM 527 O O . SER A 1 67 ? -5.016 -12.328 4.27 1 97.06 67 SER A O 1
ATOM 529 N N . LYS A 1 68 ? -6.617 -12.891 5.723 1 91.75 68 LYS A N 1
ATOM 530 C CA . LYS A 1 68 ? -5.766 -12.641 6.883 1 91.75 68 LYS A CA 1
ATOM 531 C C . LYS A 1 68 ? -4.527 -13.531 6.859 1 91.75 68 LYS A C 1
ATOM 533 O O . LYS A 1 68 ? -3.408 -13.062 7.055 1 91.75 68 LYS A O 1
ATOM 538 N N . GLN A 1 69 ? -4.695 -14.789 6.578 1 88.06 69 GLN A N 1
ATOM 539 C CA . GLN A 1 69 ? -3.596 -15.742 6.504 1 88.06 69 GLN A CA 1
ATOM 540 C C . GLN A 1 69 ? -2.666 -15.43 5.336 1 88.06 69 GLN A C 1
ATOM 542 O O . GLN A 1 69 ? -1.445 -15.539 5.461 1 88.06 69 GLN A O 1
ATOM 547 N N . ALA A 1 70 ? -3.262 -15.031 4.273 1 92.06 70 ALA A N 1
ATOM 548 C CA . ALA A 1 70 ? -2.49 -14.719 3.07 1 92.06 70 ALA A CA 1
ATOM 549 C C . ALA A 1 70 ? -1.541 -13.555 3.312 1 92.06 70 ALA A C 1
ATOM 551 O O . ALA A 1 70 ? -0.402 -13.562 2.838 1 92.06 70 ALA A O 1
ATOM 552 N N . ARG A 1 71 ? -2.002 -12.562 4 1 88.5 71 ARG A N 1
ATOM 553 C CA . ARG A 1 71 ? -1.184 -11.391 4.297 1 88.5 71 ARG A CA 1
ATOM 554 C C . ARG A 1 71 ? 0.029 -11.773 5.141 1 88.5 71 ARG A C 1
ATOM 556 O O . ARG A 1 71 ? 1.091 -11.164 5.023 1 88.5 71 ARG A O 1
ATOM 563 N N . LYS A 1 72 ? -0.188 -12.773 5.922 1 76.38 72 LYS A N 1
ATOM 564 C CA . LYS A 1 72 ? 0.908 -13.227 6.773 1 76.38 72 LYS A CA 1
ATOM 565 C C . LYS A 1 72 ? 1.973 -13.953 5.957 1 76.38 72 LYS A C 1
ATOM 567 O O . LYS A 1 72 ? 3.16 -13.891 6.281 1 76.38 72 LYS A O 1
ATOM 572 N N . THR A 1 73 ? 1.528 -14.531 4.922 1 74.69 73 THR A N 1
ATOM 573 C CA . THR A 1 73 ? 2.428 -15.445 4.219 1 74.69 73 THR A CA 1
ATOM 574 C C . THR A 1 73 ? 2.982 -14.789 2.955 1 74.69 73 THR A C 1
ATOM 576 O O . THR A 1 73 ? 4.027 -15.195 2.447 1 74.69 73 THR A O 1
ATOM 579 N N . GLN A 1 74 ? 2.178 -13.859 2.418 1 79.06 74 GLN A N 1
ATOM 580 C CA . GLN A 1 74 ? 2.549 -13.234 1.151 1 79.06 74 GLN A CA 1
ATOM 581 C C . GLN A 1 74 ? 2.916 -11.766 1.344 1 79.06 74 GLN A C 1
ATOM 583 O O . GLN A 1 74 ? 2.178 -11.016 1.981 1 79.06 74 GLN A O 1
ATOM 588 N N . GLN A 1 75 ? 4.016 -11.266 0.819 1 69.88 75 GLN A N 1
ATOM 589 C CA . GLN A 1 75 ? 4.461 -9.891 1.006 1 69.88 75 GLN A CA 1
ATOM 590 C C . GLN A 1 75 ? 3.783 -8.953 0.008 1 69.88 75 GLN A C 1
ATOM 592 O O . GLN A 1 75 ? 3.447 -7.812 0.345 1 69.88 75 GLN A O 1
ATOM 597 N N . ASN A 1 76 ? 3.648 -9.242 -1.226 1 81.38 76 ASN A N 1
ATOM 598 C CA . ASN A 1 76 ? 3.139 -8.398 -2.301 1 81.38 76 ASN A CA 1
ATOM 599 C C . ASN A 1 76 ? 1.892 -9 -2.941 1 81.38 76 ASN A C 1
ATOM 601 O O . ASN A 1 76 ? 1.864 -9.242 -4.148 1 81.38 76 ASN A O 1
ATOM 605 N N . LEU A 1 77 ? 0.935 -9.062 -2.068 1 91.25 77 LEU A N 1
ATOM 606 C CA . LEU A 1 77 ? -0.284 -9.734 -2.496 1 91.25 77 LEU A CA 1
ATOM 607 C C . LEU A 1 77 ? -1.429 -8.742 -2.658 1 91.25 77 LEU A C 1
ATOM 609 O O . LEU A 1 77 ? -1.687 -7.934 -1.763 1 91.25 77 LEU A O 1
ATOM 613 N N . ASP A 1 78 ? -2.045 -8.75 -3.812 1 97.12 78 ASP A N 1
ATOM 614 C CA . ASP A 1 78 ? -3.314 -8.047 -3.988 1 97.12 78 ASP A CA 1
ATOM 615 C C . ASP A 1 78 ? -4.496 -9 -3.783 1 97.12 78 ASP A C 1
ATOM 617 O O . ASP A 1 78 ? -4.574 -10.047 -4.426 1 97.12 78 ASP A O 1
ATOM 621 N N . ILE A 1 79 ? -5.391 -8.617 -2.895 1 98.12 79 ILE A N 1
ATOM 622 C CA . ILE A 1 79 ? -6.539 -9.461 -2.596 1 98.12 79 ILE A CA 1
ATOM 623 C C . ILE A 1 79 ? -7.809 -8.828 -3.164 1 98.12 79 ILE A C 1
ATOM 625 O O . ILE A 1 79 ? -8.07 -7.645 -2.941 1 98.12 79 ILE A O 1
ATOM 629 N N . VAL A 1 80 ? -8.547 -9.594 -3.898 1 98.56 80 VAL A N 1
ATOM 630 C CA . VAL A 1 80 ? -9.844 -9.203 -4.43 1 98.56 80 VAL A CA 1
ATOM 631 C C . VAL A 1 80 ? -10.93 -10.141 -3.896 1 98.56 80 VAL A C 1
ATOM 633 O O . VAL A 1 80 ? -10.828 -11.359 -4.035 1 98.56 80 VAL A O 1
ATOM 636 N N . ILE A 1 81 ? -11.93 -9.547 -3.309 1 98.25 81 ILE A N 1
ATOM 637 C CA . ILE A 1 81 ? -13.078 -10.328 -2.855 1 98.25 81 ILE A CA 1
ATOM 638 C C . ILE A 1 81 ? -14.141 -10.367 -3.953 1 98.25 81 ILE A C 1
ATOM 640 O O . ILE A 1 81 ? -14.461 -9.336 -4.555 1 98.25 81 ILE A O 1
ATOM 644 N N . CYS A 1 82 ? -14.625 -11.516 -4.289 1 97.44 82 CYS A N 1
ATOM 645 C CA . CYS A 1 82 ? -15.766 -11.742 -5.176 1 97.44 82 CYS A CA 1
ATOM 646 C C . CYS A 1 82 ? -16.875 -12.484 -4.445 1 97.44 82 CYS A C 1
ATOM 648 O O . CYS A 1 82 ? -16.75 -13.68 -4.168 1 97.44 82 CYS A O 1
ATOM 650 N N . SER A 1 83 ? -17.953 -11.789 -4.148 1 95.38 83 SER A N 1
ATOM 651 C CA . SER A 1 83 ? -18.938 -12.375 -3.246 1 95.38 83 SER A CA 1
ATOM 652 C C . SER A 1 83 ? -20.359 -12.008 -3.664 1 95.38 83 SER A C 1
ATOM 654 O O . SER A 1 83 ? -20.578 -10.992 -4.32 1 95.38 83 SER A O 1
ATOM 656 N N . GLY A 1 84 ? -21.297 -12.867 -3.271 1 95.44 84 GLY A N 1
ATOM 657 C CA . GLY A 1 84 ? -22.703 -12.555 -3.445 1 95.44 84 GLY A CA 1
ATOM 658 C C . GLY A 1 84 ? -23.297 -11.766 -2.289 1 95.44 84 GLY A C 1
ATOM 659 O O . GLY A 1 84 ? -24.469 -11.398 -2.307 1 95.44 84 GLY A O 1
ATOM 660 N N . TYR A 1 85 ? -22.516 -11.445 -1.32 1 95.19 85 TYR A N 1
ATOM 661 C CA . TYR A 1 85 ? -22.984 -10.781 -0.108 1 95.19 85 TYR A CA 1
ATOM 662 C C . TYR A 1 85 ? -22.531 -9.328 -0.08 1 95.19 85 TYR A C 1
ATOM 664 O O . TYR A 1 85 ? -21.344 -9.031 -0.222 1 95.19 85 TYR A O 1
ATOM 672 N N . ASP A 1 86 ? -23.422 -8.469 0.115 1 96.12 86 ASP A N 1
ATOM 673 C CA . ASP A 1 86 ? -23.141 -7.039 0.198 1 96.12 86 ASP A CA 1
ATOM 674 C C . ASP A 1 86 ? -23.328 -6.523 1.622 1 96.12 86 ASP A C 1
ATOM 676 O O . ASP A 1 86 ? -24 -5.512 1.836 1 96.12 86 ASP A O 1
ATOM 680 N N . GLU A 1 87 ? -22.75 -7.219 2.578 1 95.75 87 GLU A N 1
ATOM 681 C CA . GLU A 1 87 ? -22.875 -6.844 3.986 1 95.75 87 GLU A CA 1
ATOM 682 C C . GLU A 1 87 ? -21.766 -5.863 4.387 1 95.75 87 GLU A C 1
ATOM 684 O O . GLU A 1 87 ? -20.594 -6.074 4.07 1 95.75 87 GLU A O 1
ATOM 689 N N . PHE A 1 88 ? -22.141 -4.879 5.098 1 96.62 88 PHE A N 1
ATOM 690 C CA . PHE A 1 88 ? -21.219 -3.844 5.547 1 96.62 88 PHE A CA 1
ATOM 691 C C . PHE A 1 88 ? -20.062 -4.453 6.324 1 96.62 88 PHE A C 1
ATOM 693 O O . PHE A 1 88 ? -18.891 -4.105 6.098 1 96.62 88 PHE A O 1
ATOM 700 N N . GLU A 1 89 ? -20.359 -5.293 7.18 1 95.88 89 GLU A N 1
ATOM 701 C CA . GLU A 1 89 ? -19.328 -5.836 8.055 1 95.88 89 GLU A CA 1
ATOM 702 C C . GLU A 1 89 ? -18.281 -6.613 7.258 1 95.88 89 GLU A C 1
ATOM 704 O O . GLU A 1 89 ? -17.109 -6.629 7.617 1 95.88 89 GLU A O 1
ATOM 709 N N . TYR A 1 90 ? -18.719 -7.27 6.227 1 96.38 90 TYR A N 1
ATOM 710 C CA . TYR A 1 90 ? -17.766 -7.949 5.363 1 96.38 90 TYR A CA 1
ATOM 711 C C . TYR A 1 90 ? -16.828 -6.949 4.691 1 96.38 90 TYR A C 1
ATOM 713 O O . TYR A 1 90 ? -15.609 -7.141 4.676 1 96.38 90 TYR A O 1
ATOM 721 N N . ALA A 1 91 ? -17.438 -5.938 4.191 1 97.06 91 ALA A N 1
ATOM 722 C CA . ALA A 1 91 ? -16.641 -4.902 3.533 1 97.06 91 ALA A CA 1
ATOM 723 C C . ALA A 1 91 ? -15.727 -4.207 4.531 1 97.06 91 ALA A C 1
ATOM 725 O O . ALA A 1 91 ? -14.57 -3.91 4.215 1 97.06 91 ALA A O 1
ATOM 726 N N . ARG A 1 92 ? -16.219 -3.914 5.672 1 96.88 92 ARG A N 1
ATOM 727 C CA . ARG A 1 92 ? -15.406 -3.281 6.711 1 96.88 92 ARG A CA 1
ATOM 728 C C . ARG A 1 92 ? -14.203 -4.145 7.07 1 96.88 92 ARG A C 1
ATOM 730 O O . ARG A 1 92 ? -13.094 -3.637 7.211 1 96.88 92 ARG A O 1
ATOM 737 N N . SER A 1 93 ? -14.414 -5.43 7.246 1 96.25 93 SER A N 1
ATOM 738 C CA . SER A 1 93 ? -13.312 -6.355 7.504 1 96.25 93 SER A CA 1
ATOM 739 C C . SER A 1 93 ? -12.312 -6.367 6.355 1 96.25 93 SER A C 1
ATOM 741 O O . SER A 1 93 ? -11.102 -6.426 6.578 1 96.25 93 SER A O 1
ATOM 743 N N . ALA A 1 94 ? -12.852 -6.305 5.172 1 97.69 94 ALA A N 1
ATOM 744 C CA . ALA A 1 94 ? -12.008 -6.277 3.982 1 97.69 94 ALA A CA 1
ATOM 745 C C . ALA A 1 94 ? -11.086 -5.059 3.988 1 97.69 94 ALA A C 1
ATOM 747 O O . ALA A 1 94 ? -9.914 -5.152 3.615 1 97.69 94 ALA A O 1
ATOM 748 N N . ILE A 1 95 ? -11.562 -3.951 4.395 1 96.94 95 ILE A N 1
ATOM 749 C CA . ILE A 1 95 ? -10.773 -2.732 4.508 1 96.94 95 ILE A CA 1
ATOM 750 C C . ILE A 1 95 ? -9.602 -2.965 5.461 1 96.94 95 ILE A C 1
ATOM 752 O O . ILE A 1 95 ? -8.453 -2.697 5.109 1 96.94 95 ILE A O 1
ATOM 756 N N . ARG A 1 96 ? -9.883 -3.539 6.594 1 93.88 96 ARG A N 1
ATOM 757 C CA . ARG A 1 96 ? -8.875 -3.768 7.625 1 93.88 96 ARG A CA 1
ATOM 758 C C . ARG A 1 96 ? -7.789 -4.723 7.129 1 93.88 96 ARG A C 1
ATOM 760 O O . ARG A 1 96 ? -6.633 -4.629 7.547 1 93.88 96 ARG A O 1
ATOM 767 N N . LEU A 1 97 ? -8.195 -5.5 6.262 1 94.12 97 LEU A N 1
ATOM 768 C CA . LEU A 1 97 ? -7.285 -6.523 5.766 1 94.12 97 LEU A CA 1
ATOM 769 C C . LEU A 1 97 ? -6.52 -6.031 4.547 1 94.12 97 LEU A C 1
ATOM 771 O O . LEU A 1 97 ? -5.688 -6.754 3.994 1 94.12 97 LEU A O 1
ATOM 775 N N . GLY A 1 98 ? -6.859 -4.867 4.086 1 95.62 98 GLY A N 1
ATOM 776 C CA . GLY A 1 98 ? -6.148 -4.297 2.953 1 95.62 98 GLY A CA 1
ATOM 777 C C . GLY A 1 98 ? -6.566 -4.895 1.623 1 95.62 98 GLY A C 1
ATOM 778 O O . GLY A 1 98 ? -5.754 -5.004 0.703 1 95.62 98 GLY A O 1
ATOM 779 N N . VAL A 1 99 ? -7.77 -5.367 1.569 1 96.94 99 VAL A N 1
ATOM 780 C CA . VAL A 1 99 ? -8.344 -5.816 0.305 1 96.94 99 VAL A CA 1
ATOM 781 C C . VAL A 1 99 ? -8.391 -4.656 -0.684 1 96.94 99 VAL A C 1
ATOM 783 O O . VAL A 1 99 ? -8.727 -3.527 -0.311 1 96.94 99 VAL A O 1
ATOM 786 N N . VAL A 1 100 ? -8.109 -5.023 -1.924 1 97 100 VAL A N 1
ATOM 787 C CA . VAL A 1 100 ? -7.949 -3.912 -2.857 1 97 100 VAL A CA 1
ATOM 788 C C . VAL A 1 100 ? -9.258 -3.666 -3.598 1 97 100 VAL A C 1
ATOM 790 O O . VAL A 1 100 ? -9.477 -2.586 -4.152 1 97 100 VAL A O 1
ATOM 793 N N . ASN A 1 101 ? -10.078 -4.656 -3.646 1 98 101 ASN A N 1
ATOM 794 C CA . ASN A 1 101 ? -11.398 -4.484 -4.258 1 98 101 ASN A CA 1
ATOM 795 C C . ASN A 1 101 ? -12.383 -5.535 -3.758 1 98 101 ASN A C 1
ATOM 797 O O . ASN A 1 101 ? -11.984 -6.609 -3.303 1 98 101 ASN A O 1
ATOM 801 N N . TYR A 1 102 ? -13.617 -5.191 -3.818 1 98 102 TYR A N 1
ATOM 802 C CA . TYR A 1 102 ? -14.758 -6.035 -3.467 1 98 102 TYR A CA 1
ATOM 803 C C . TYR A 1 102 ? -15.781 -6.066 -4.598 1 98 102 TYR A C 1
ATOM 805 O O . TYR A 1 102 ? -16.5 -5.09 -4.816 1 98 102 TYR A O 1
ATOM 813 N N . LEU A 1 103 ? -15.875 -7.18 -5.277 1 97.12 103 LEU A N 1
ATOM 814 C CA . LEU A 1 103 ? -16.781 -7.344 -6.414 1 97.12 103 LEU A CA 1
ATOM 815 C C . LEU A 1 103 ? -18 -8.164 -6.02 1 97.12 103 LEU A C 1
ATOM 817 O O . LEU A 1 103 ? -17.891 -9.164 -5.309 1 97.12 103 LEU A O 1
ATOM 821 N N . LEU A 1 104 ? -19.109 -7.742 -6.504 1 96.12 104 LEU A N 1
ATOM 822 C CA . LEU A 1 104 ? -20.344 -8.461 -6.219 1 96.12 104 LEU A CA 1
ATOM 823 C C . LEU A 1 104 ? -20.672 -9.445 -7.344 1 96.12 104 LEU A C 1
ATOM 825 O O . LEU A 1 104 ? -20.484 -9.125 -8.523 1 96.12 104 LEU A O 1
ATOM 829 N N . LYS A 1 105 ? -21.109 -10.633 -6.934 1 94.69 105 LYS A N 1
ATOM 830 C CA . LYS A 1 105 ? -21.672 -11.602 -7.879 1 94.69 105 LYS A CA 1
ATOM 831 C C . LYS A 1 105 ? -23.141 -11.289 -8.18 1 94.69 105 LYS A C 1
ATOM 833 O O . LYS A 1 105 ? -23.891 -10.906 -7.285 1 94.69 105 LYS A O 1
ATOM 838 N N . PRO A 1 106 ? -23.641 -11.422 -9.383 1 93.69 106 PRO A N 1
ATOM 839 C CA . PRO A 1 106 ? -22.812 -11.859 -10.508 1 93.69 106 PRO A CA 1
ATOM 840 C C . PRO A 1 106 ? -21.797 -10.812 -10.945 1 93.69 106 PRO A C 1
ATOM 842 O O . PRO A 1 106 ? -22.094 -9.609 -10.898 1 93.69 106 PRO A O 1
ATOM 845 N N . LEU A 1 107 ? -20.672 -11.32 -11.43 1 92.56 107 LEU A N 1
ATOM 846 C CA . LEU A 1 107 ? -19.578 -10.414 -11.789 1 92.56 107 LEU A CA 1
ATOM 847 C C . LEU A 1 107 ? -19.922 -9.602 -13.031 1 92.56 107 LEU A C 1
ATOM 849 O O . LEU A 1 107 ? -20.453 -10.141 -14 1 92.56 107 LEU A O 1
ATOM 853 N N . VAL A 1 108 ? -19.734 -8.336 -12.953 1 88.31 108 VAL A N 1
ATOM 854 C CA . VAL A 1 108 ? -19.766 -7.469 -14.125 1 88.31 108 VAL A CA 1
ATOM 855 C C . VAL A 1 108 ? -18.422 -7.496 -14.844 1 88.31 108 VAL A C 1
ATOM 857 O O . VAL A 1 108 ? -17.406 -7.125 -14.266 1 88.31 108 VAL A O 1
ATOM 860 N N . LYS A 1 109 ? -18.406 -7.898 -16.062 1 88.12 109 LYS A N 1
ATOM 861 C CA . LYS A 1 109 ? -17.172 -8.141 -16.828 1 88.12 109 LYS A CA 1
ATOM 862 C C . LYS A 1 109 ? -16.281 -6.898 -16.844 1 88.12 109 LYS A C 1
ATOM 864 O O . LYS A 1 109 ? -15.078 -6.996 -16.609 1 88.12 109 LYS A O 1
ATOM 869 N N . GLU A 1 110 ? -16.938 -5.727 -17.078 1 84.81 110 GLU A N 1
ATOM 870 C CA . GLU A 1 110 ? -16.188 -4.48 -17.188 1 84.81 110 GLU A CA 1
ATOM 871 C C . GLU A 1 110 ? -15.539 -4.113 -15.852 1 84.81 1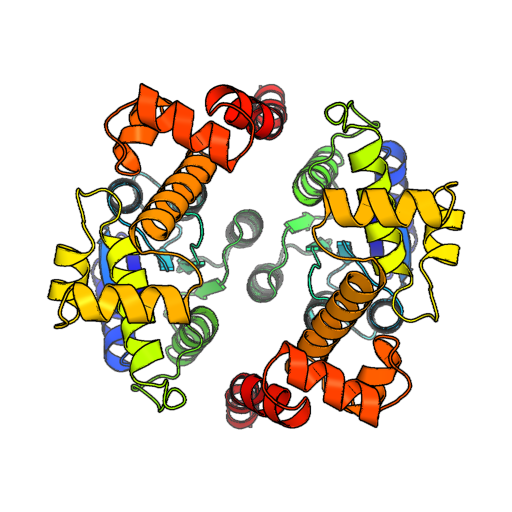10 GLU A C 1
ATOM 873 O O . GLU A 1 110 ? -14.422 -3.588 -15.82 1 84.81 110 GLU A O 1
ATOM 878 N N . GLU A 1 111 ? -16.234 -4.344 -14.836 1 90.62 111 GLU A N 1
ATOM 879 C CA . GLU A 1 111 ? -15.688 -4.055 -13.516 1 90.62 111 GLU A CA 1
ATOM 880 C C . GLU A 1 111 ? -14.508 -4.969 -13.188 1 90.62 111 GLU A C 1
ATOM 882 O O . GLU A 1 111 ? -13.484 -4.508 -12.68 1 90.62 111 GLU A O 1
ATOM 887 N N . PHE A 1 112 ? -14.648 -6.219 -13.523 1 94.75 112 PHE A N 1
ATOM 888 C CA . PHE A 1 112 ? -13.57 -7.18 -13.312 1 94.75 112 PHE A CA 1
ATOM 889 C C . PHE A 1 112 ? -12.328 -6.777 -14.094 1 94.75 112 PHE A C 1
ATOM 891 O O . PHE A 1 112 ? -11.219 -6.773 -13.555 1 94.75 112 PHE A O 1
ATOM 898 N N . LEU A 1 113 ? -12.57 -6.426 -15.281 1 88.94 113 LEU A N 1
ATOM 899 C CA . LEU A 1 113 ? -11.484 -6.004 -16.156 1 88.94 113 LEU A CA 1
ATOM 900 C C . LEU A 1 113 ? -10.727 -4.824 -15.562 1 88.94 113 LEU A C 1
ATOM 902 O O . LEU A 1 113 ? -9.5 -4.844 -15.484 1 88.94 113 LEU A O 1
ATOM 906 N N . GLN A 1 114 ? -11.477 -3.873 -15.156 1 89.38 114 GLN A N 1
ATOM 907 C CA . GLN A 1 114 ? -10.852 -2.668 -14.625 1 89.38 114 GLN A CA 1
ATOM 908 C C . GLN A 1 114 ? -10.016 -2.982 -13.383 1 89.38 114 GLN A C 1
ATOM 910 O O . GLN A 1 114 ? -8.93 -2.438 -13.203 1 89.38 114 GLN A O 1
ATOM 915 N N . VAL A 1 115 ? -10.516 -3.859 -12.531 1 94.5 115 VAL A N 1
ATOM 916 C CA . VAL A 1 115 ? -9.789 -4.25 -11.328 1 94.5 115 VAL A CA 1
ATOM 917 C C . VAL A 1 115 ? -8.469 -4.91 -11.711 1 94.5 115 VAL A C 1
ATOM 919 O O . VAL A 1 115 ? -7.418 -4.594 -11.141 1 94.5 115 VAL A O 1
ATOM 922 N N . MET A 1 116 ? -8.438 -5.773 -12.656 1 93.44 116 MET A N 1
ATOM 923 C CA . MET A 1 116 ? -7.223 -6.461 -13.078 1 93.44 116 MET A CA 1
ATOM 924 C C . MET A 1 116 ? -6.238 -5.488 -13.711 1 93.44 116 MET A C 1
ATOM 926 O O . MET A 1 116 ? -5.027 -5.586 -13.492 1 93.44 116 MET A O 1
ATOM 930 N N . VAL A 1 117 ? -6.801 -4.609 -14.484 1 86.56 117 VAL A N 1
ATOM 931 C CA . VAL A 1 117 ? -5.957 -3.598 -15.109 1 86.56 117 VAL A CA 1
ATOM 932 C C . VAL A 1 117 ? -5.273 -2.758 -14.031 1 86.56 117 VAL A C 1
ATOM 934 O O . VAL A 1 117 ? -4.066 -2.514 -14.102 1 86.56 117 VAL A O 1
ATOM 937 N N . ASP A 1 118 ? -6.062 -2.385 -13.07 1 88.31 118 ASP A N 1
ATOM 938 C CA . ASP A 1 118 ? -5.527 -1.549 -12 1 88.31 118 ASP A CA 1
ATOM 939 C C . ASP A 1 118 ? -4.438 -2.279 -11.227 1 88.31 118 ASP A C 1
ATOM 941 O O . ASP A 1 118 ? -3.434 -1.676 -10.836 1 88.31 118 ASP A O 1
ATOM 945 N N . ILE A 1 119 ? -4.637 -3.531 -11 1 91.31 119 ILE A N 1
ATOM 946 C CA . ILE A 1 119 ? -3.707 -4.332 -10.211 1 91.31 119 ILE A CA 1
ATOM 947 C C . ILE A 1 119 ? -2.441 -4.602 -11.023 1 91.31 119 ILE A C 1
ATOM 949 O O . ILE A 1 119 ? -1.327 -4.461 -10.508 1 91.31 119 ILE A O 1
ATOM 953 N N . THR A 1 120 ? -2.594 -4.891 -12.273 1 86.69 120 THR A N 1
ATOM 954 C CA . THR A 1 120 ? -1.469 -5.398 -13.055 1 86.69 120 THR A CA 1
ATOM 955 C C . THR A 1 120 ? -0.76 -4.266 -13.789 1 86.69 120 THR A C 1
ATOM 957 O O . THR A 1 120 ? 0.378 -4.426 -14.234 1 86.69 120 THR A O 1
ATOM 960 N N . LYS A 1 121 ? -1.546 -3.223 -13.977 1 78.75 121 LYS A N 1
ATOM 961 C CA . LYS A 1 121 ? -1.1 -2.1 -14.797 1 78.75 121 LYS A CA 1
ATOM 962 C C . LYS A 1 121 ? -0.87 -2.531 -16.25 1 78.75 121 LYS A C 1
ATOM 964 O O . LYS A 1 121 ? -0.057 -1.936 -16.953 1 78.75 121 LYS A O 1
ATOM 969 N N . LEU A 1 122 ? -1.588 -3.619 -16.594 1 77.06 122 LEU A N 1
ATOM 970 C CA . LEU A 1 122 ? -1.531 -4.133 -17.953 1 77.06 122 LEU A CA 1
ATOM 971 C C . LEU A 1 122 ? -2.857 -3.912 -18.672 1 77.06 122 LEU A C 1
ATOM 973 O O . LEU A 1 122 ? -3.924 -3.992 -18.062 1 77.06 122 LEU A O 1
ATOM 977 N N . SER A 1 123 ? -2.746 -3.584 -19.906 1 74.06 123 SER A N 1
ATOM 978 C CA . SER A 1 123 ? -3.949 -3.498 -20.719 1 74.06 123 SER A CA 1
ATOM 979 C C . SER A 1 123 ? -4.398 -4.879 -21.188 1 74.06 123 SER A C 1
ATOM 981 O O . SER A 1 123 ? -3.568 -5.766 -21.406 1 74.06 123 SER A O 1
ATOM 983 N N . PRO A 1 124 ? -5.66 -4.996 -21.328 1 69.56 124 PRO A N 1
ATOM 984 C CA . PRO A 1 124 ? -6.152 -6.273 -21.859 1 69.56 124 PRO A CA 1
ATOM 985 C C . PRO A 1 124 ? -5.715 -6.527 -23.297 1 69.56 124 PRO A C 1
ATOM 987 O O . PRO A 1 124 ? -5.367 -5.586 -24.016 1 69.56 124 PRO A O 1
ATOM 990 N N . TYR A 1 125 ? -5.879 -7.773 -23.734 1 65.44 125 TYR A N 1
ATOM 991 C CA . TYR A 1 125 ? -5.625 -8.227 -25.094 1 65.44 125 TYR A CA 1
ATOM 992 C C . TYR A 1 125 ? -4.184 -7.949 -25.5 1 65.44 125 TYR A C 1
ATOM 994 O O . TYR A 1 125 ? -3.881 -7.801 -26.688 1 65.44 125 TYR A O 1
ATOM 1002 N N . GLY A 1 126 ? -3.303 -8.047 -24.516 1 57.06 126 GLY A N 1
ATOM 1003 C CA . GLY A 1 126 ? -1.889 -7.938 -24.828 1 57.06 126 GLY A CA 1
ATOM 1004 C C . GLY A 1 126 ? -1.484 -6.543 -25.266 1 57.06 126 GLY A C 1
ATOM 1005 O O . GLY A 1 126 ? -0.58 -6.379 -26.094 1 57.06 126 GLY A O 1
ATOM 1006 N N . GLY A 1 127 ? -2.277 -5.691 -25 1 50.72 127 GLY A N 1
ATOM 1007 C CA . GLY A 1 127 ? -1.915 -4.406 -25.562 1 50.72 127 GLY A CA 1
ATOM 1008 C C . GLY A 1 127 ? -0.469 -4.023 -25.312 1 50.72 127 GLY A C 1
ATOM 1009 O O . GLY A 1 127 ? 0.217 -4.668 -24.516 1 50.72 127 GLY A O 1
ATOM 1010 N N . LYS A 1 128 ? 0.105 -3.166 -26.219 1 45.03 128 LYS A N 1
ATOM 1011 C CA . LYS A 1 128 ? 1.473 -2.709 -26.438 1 45.03 128 LYS A CA 1
ATOM 1012 C C . LYS A 1 128 ? 2.07 -2.107 -25.172 1 45.03 128 LYS A C 1
ATOM 1014 O O . LYS A 1 128 ? 1.645 -1.04 -24.734 1 45.03 128 LYS A O 1
ATOM 1019 N N . SER A 1 129 ? 2.184 -2.92 -24.141 1 46.84 129 SER A N 1
ATOM 1020 C CA . SER A 1 129 ? 3.064 -2.295 -23.156 1 46.84 129 SER A CA 1
ATOM 1021 C C . SER A 1 129 ? 4.145 -1.459 -23.844 1 46.84 129 SER A C 1
ATOM 1023 O O . SER A 1 129 ? 4.512 -1.723 -24.984 1 46.84 129 SER A O 1
ATOM 1025 N N . GLU A 1 130 ? 4.27 -0.358 -23.547 1 47.84 130 GLU A N 1
ATOM 1026 C CA . GLU A 1 130 ? 5.402 0.351 -24.141 1 47.84 130 GLU A CA 1
ATOM 1027 C C . GLU A 1 130 ? 6.559 -0.602 -24.422 1 47.84 130 GLU A C 1
ATOM 1029 O O . GLU A 1 130 ? 6.742 -1.594 -23.719 1 47.84 130 GLU A O 1
ATOM 1034 N N . PRO A 1 131 ? 7.094 -0.553 -25.609 1 47.88 131 PRO A N 1
ATOM 1035 C CA . PRO A 1 131 ? 8.227 -1.384 -26.031 1 47.88 131 PRO A CA 1
ATOM 1036 C C . PRO A 1 131 ? 9.312 -1.479 -24.969 1 47.88 131 PRO A C 1
ATOM 1038 O O . PRO A 1 131 ? 9.875 -0.458 -24.562 1 47.88 131 PRO A O 1
ATOM 1041 N N . GLU A 1 132 ? 9.141 -2.219 -24 1 58.19 132 GLU A N 1
ATOM 1042 C CA . GLU A 1 132 ? 10.258 -2.564 -23.125 1 58.19 132 GLU A CA 1
ATOM 1043 C C . GLU A 1 132 ? 11.445 -3.084 -23.938 1 58.19 132 GLU A C 1
ATOM 1045 O O . GLU A 1 132 ? 11.266 -3.787 -24.938 1 58.19 132 GLU A O 1
ATOM 1050 N N . SER A 1 133 ? 12.602 -2.418 -23.703 1 66.12 133 SER A N 1
ATOM 1051 C CA . SER A 1 133 ? 13.781 -2.957 -24.375 1 66.12 133 SER A CA 1
ATOM 1052 C C . SER A 1 133 ? 13.914 -4.457 -24.125 1 66.12 133 SER A C 1
ATOM 1054 O O . SER A 1 133 ? 13.352 -4.984 -23.156 1 66.12 133 SER A O 1
ATOM 1056 N N . MET A 1 134 ? 14.484 -5.109 -25.047 1 72 134 MET A N 1
ATOM 1057 C CA . MET A 1 134 ? 14.734 -6.543 -24.922 1 72 134 MET A CA 1
ATOM 1058 C C . MET A 1 134 ? 15.453 -6.855 -23.609 1 72 134 MET A C 1
ATOM 1060 O O . MET A 1 134 ? 15.148 -7.848 -22.938 1 72 134 MET A O 1
ATOM 1064 N N . GLU A 1 135 ? 16.344 -5.98 -23.219 1 78.38 135 GLU A N 1
ATOM 1065 C CA . GLU A 1 135 ? 17.125 -6.172 -21.984 1 78.38 135 GLU A CA 1
ATOM 1066 C C . GLU A 1 135 ? 16.234 -6.105 -20.766 1 78.38 135 GLU A C 1
ATOM 1068 O O . GLU A 1 135 ? 16.344 -6.941 -19.859 1 78.38 135 GLU A O 1
ATOM 1073 N N . MET A 1 136 ? 15.383 -5.16 -20.812 1 76.19 136 MET A N 1
ATOM 1074 C CA . MET A 1 136 ? 14.484 -4.992 -19.688 1 76.19 136 MET A CA 1
ATOM 1075 C C . MET A 1 136 ? 13.492 -6.148 -19.594 1 76.19 136 MET A C 1
ATOM 1077 O O . MET A 1 136 ? 13.141 -6.59 -18.5 1 76.19 136 MET A O 1
ATOM 1081 N N . LYS A 1 137 ? 13.156 -6.578 -20.719 1 78.25 137 LYS A N 1
ATOM 1082 C CA . LYS A 1 137 ? 12.266 -7.73 -20.781 1 78.25 137 LYS A CA 1
ATOM 1083 C C . LYS A 1 137 ? 12.93 -8.969 -20.188 1 78.25 137 LYS A C 1
ATOM 1085 O O . LYS A 1 137 ? 12.312 -9.695 -19.406 1 78.25 137 LYS A O 1
ATOM 1090 N N . VAL A 1 138 ? 14.172 -9.211 -20.547 1 84.12 138 VAL A N 1
ATOM 1091 C CA . VAL A 1 138 ? 14.938 -10.352 -20.062 1 84.12 138 VAL A CA 1
ATOM 1092 C C . VAL A 1 138 ? 15.086 -10.273 -18.531 1 84.12 138 VAL A C 1
ATOM 1094 O O . VAL A 1 138 ? 14.867 -11.258 -17.828 1 84.12 138 VAL A O 1
ATOM 1097 N N . ILE A 1 139 ? 15.383 -9.109 -18.062 1 87.94 139 ILE A N 1
ATOM 1098 C CA . ILE A 1 139 ? 15.602 -8.938 -16.641 1 87.94 139 ILE A CA 1
ATOM 1099 C C . ILE A 1 139 ? 14.305 -9.188 -15.875 1 87.94 139 ILE A C 1
ATOM 1101 O O . ILE A 1 139 ? 14.312 -9.836 -14.82 1 87.94 139 ILE A O 1
ATOM 1105 N N . ARG A 1 140 ? 13.281 -8.703 -16.438 1 84.25 140 ARG A N 1
ATOM 1106 C CA . ARG A 1 140 ? 11.977 -8.953 -15.828 1 84.25 140 ARG A CA 1
ATOM 1107 C C . ARG A 1 140 ? 11.688 -10.453 -15.766 1 84.25 140 ARG A C 1
ATOM 1109 O O . ARG A 1 140 ? 11.195 -10.953 -14.758 1 84.25 140 ARG A O 1
ATOM 1116 N N . GLN A 1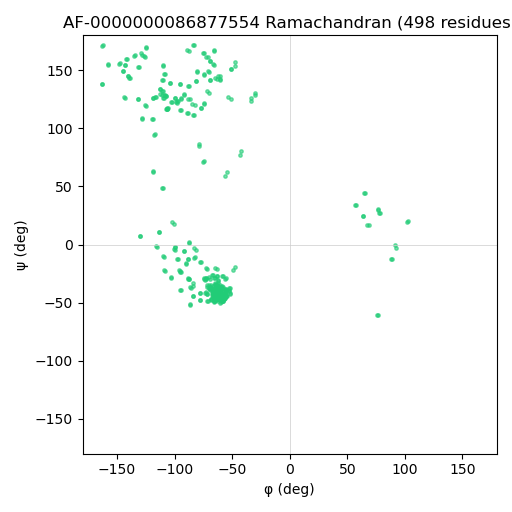 141 ? 11.953 -11.172 -16.781 1 85.81 141 GLN A N 1
ATOM 1117 C CA . GLN A 1 141 ? 11.75 -12.617 -16.828 1 85.81 141 GLN A CA 1
ATOM 1118 C C . GLN A 1 141 ? 12.609 -13.336 -15.789 1 85.81 141 GLN A C 1
ATOM 1120 O O . GLN A 1 141 ? 12.156 -14.273 -15.141 1 85.81 141 GLN A O 1
ATOM 1125 N N . VAL A 1 142 ? 13.836 -12.898 -15.641 1 91 142 VAL A N 1
ATOM 1126 C CA . VAL A 1 142 ? 14.742 -13.5 -14.664 1 91 142 VAL A CA 1
ATOM 1127 C C . VAL A 1 142 ? 14.227 -13.25 -13.25 1 91 142 VAL A C 1
ATOM 1129 O O . VAL A 1 142 ? 14.25 -14.148 -12.406 1 91 142 VAL A O 1
ATOM 1132 N N . LYS A 1 143 ? 13.758 -12.039 -13.055 1 90.31 143 LYS A N 1
ATOM 1133 C CA . LYS A 1 143 ? 13.203 -11.719 -11.742 1 90.31 143 LYS A CA 1
ATOM 1134 C C . LYS A 1 143 ? 11.977 -12.57 -11.438 1 90.31 143 LYS A C 1
ATOM 1136 O O . LYS A 1 143 ? 11.805 -13.047 -10.312 1 90.31 143 LYS A O 1
ATOM 1141 N N . ASN A 1 144 ? 11.164 -12.797 -12.414 1 85.19 144 ASN A N 1
ATOM 1142 C CA . ASN A 1 144 ? 10.016 -13.688 -12.266 1 85.19 144 ASN A CA 1
ATOM 1143 C C . ASN A 1 144 ? 10.445 -15.125 -11.984 1 85.19 144 ASN A C 1
ATOM 1145 O O . ASN A 1 144 ? 9.828 -15.812 -11.172 1 85.19 144 ASN A O 1
ATOM 1149 N N . TYR A 1 145 ? 11.5 -15.578 -12.688 1 89.81 145 TYR A N 1
ATOM 1150 C CA . TYR A 1 145 ? 12.055 -16.906 -12.461 1 89.81 145 TYR A CA 1
ATOM 1151 C C . TYR A 1 145 ? 12.477 -17.078 -11.008 1 89.81 145 TYR A C 1
ATOM 1153 O O . TYR A 1 145 ? 12.18 -18.094 -10.383 1 89.81 145 TYR A O 1
ATOM 1161 N N . VAL A 1 146 ? 13.102 -16.047 -10.477 1 90.81 146 VAL A N 1
ATOM 1162 C CA . VAL A 1 146 ? 13.547 -16.094 -9.094 1 90.81 146 VAL A CA 1
ATOM 1163 C C . VAL A 1 146 ? 12.336 -16.156 -8.164 1 90.81 146 VAL A C 1
ATOM 1165 O O . VAL A 1 146 ? 12.281 -16.984 -7.25 1 90.81 146 VAL A O 1
ATOM 1168 N N . LYS A 1 147 ? 11.422 -15.266 -8.414 1 87.19 147 LYS A N 1
ATOM 1169 C CA . LYS A 1 147 ? 10.211 -15.203 -7.602 1 87.19 147 LYS A CA 1
ATOM 1170 C C . LYS A 1 147 ? 9.523 -16.562 -7.527 1 87.19 147 LYS A C 1
ATOM 1172 O O . LYS A 1 147 ? 9.133 -17 -6.449 1 87.19 147 LYS A O 1
ATOM 1177 N N . ASP A 1 148 ? 9.508 -17.281 -8.594 1 83.94 148 ASP A N 1
ATOM 1178 C CA . ASP A 1 148 ? 8.719 -18.5 -8.711 1 83.94 148 ASP A CA 1
ATOM 1179 C C . ASP A 1 148 ? 9.523 -19.719 -8.266 1 83.94 148 ASP A C 1
ATOM 1181 O O . ASP A 1 148 ? 8.953 -20.781 -7.977 1 83.94 148 ASP A O 1
ATOM 1185 N N . ASN A 1 149 ? 10.906 -19.516 -8.188 1 89.12 149 ASN A N 1
ATOM 1186 C CA . ASN A 1 149 ? 11.719 -20.703 -7.992 1 89.12 149 ASN A CA 1
ATOM 1187 C C . ASN A 1 149 ? 12.711 -20.531 -6.844 1 89.12 149 ASN A C 1
ATOM 1189 O O . ASN A 1 149 ? 13.555 -21.391 -6.602 1 89.12 149 ASN A O 1
ATOM 1193 N N . HIS A 1 150 ? 12.609 -19.453 -6.113 1 89.38 150 HIS A N 1
ATOM 1194 C CA . HIS A 1 150 ? 13.633 -19.078 -5.141 1 89.38 150 HIS A CA 1
ATOM 1195 C C . HIS A 1 150 ? 13.828 -20.172 -4.102 1 89.38 150 HIS A C 1
ATOM 1197 O O . HIS A 1 150 ? 14.883 -20.25 -3.459 1 89.38 150 HIS A O 1
ATOM 1203 N N . GLN A 1 151 ? 12.789 -20.938 -3.863 1 87.38 151 GLN A N 1
ATOM 1204 C CA . GLN A 1 151 ? 12.875 -21.984 -2.84 1 87.38 151 GLN A CA 1
ATOM 1205 C C . GLN A 1 151 ? 13.75 -23.141 -3.303 1 87.38 151 GLN A C 1
ATOM 1207 O O . GLN A 1 151 ? 14.172 -23.969 -2.492 1 87.38 151 GLN A O 1
ATOM 1212 N N . LYS A 1 152 ? 13.938 -23.281 -4.566 1 90.38 152 LYS A N 1
ATOM 1213 C CA . LYS A 1 152 ? 14.742 -24.344 -5.16 1 90.38 152 LYS A CA 1
ATOM 1214 C C . LYS A 1 152 ? 16.203 -23.938 -5.25 1 90.38 152 LYS A C 1
ATOM 1216 O O . LYS A 1 152 ? 16.578 -22.812 -4.887 1 90.38 152 LYS A O 1
ATOM 1221 N N . ASP A 1 153 ? 16.984 -24.984 -5.52 1 92.19 153 ASP A N 1
ATOM 1222 C CA . ASP A 1 153 ? 18.391 -24.719 -5.773 1 92.19 153 ASP A CA 1
ATOM 1223 C C . ASP A 1 153 ? 18.609 -24.203 -7.191 1 92.19 153 ASP A C 1
ATOM 1225 O O . ASP A 1 153 ? 18.844 -24.984 -8.117 1 92.19 153 ASP A O 1
ATOM 1229 N N . ILE A 1 154 ? 18.469 -22.906 -7.32 1 93.25 154 ILE A N 1
ATOM 1230 C CA . ILE A 1 154 ? 18.609 -22.328 -8.648 1 93.25 154 ILE A CA 1
ATOM 1231 C C . ILE A 1 154 ? 19.906 -21.531 -8.734 1 93.25 154 ILE A C 1
ATOM 1233 O O . ILE A 1 154 ? 20.406 -21.016 -7.723 1 93.25 154 ILE A O 1
ATOM 1237 N N . SER A 1 155 ? 20.484 -21.547 -9.93 1 94.38 155 SER A N 1
ATOM 1238 C CA . SER A 1 155 ? 21.75 -20.859 -10.219 1 94.38 155 SER A CA 1
ATOM 1239 C C . SER A 1 155 ? 21.594 -19.906 -11.391 1 94.38 155 SER A C 1
ATOM 1241 O O . SER A 1 155 ? 20.547 -19.859 -12.039 1 94.38 155 SER A O 1
ATOM 1243 N N . LEU A 1 156 ? 22.688 -19.078 -11.547 1 95.94 156 LEU A N 1
ATOM 1244 C CA . LEU A 1 156 ? 22.766 -18.219 -12.711 1 95.94 156 LEU A CA 1
ATOM 1245 C C . LEU A 1 156 ? 22.562 -19.016 -14 1 95.94 156 LEU A C 1
ATOM 1247 O O . LEU A 1 156 ? 21.859 -18.562 -14.906 1 95.94 156 LEU A O 1
ATOM 1251 N N . SER A 1 157 ? 23.203 -20.25 -14.078 1 95.88 157 SER A N 1
ATOM 1252 C CA . SER A 1 157 ? 23.094 -21.094 -15.258 1 95.88 157 SER A CA 1
ATOM 1253 C C . SER A 1 157 ? 21.656 -21.516 -15.516 1 95.88 157 SER A C 1
ATOM 1255 O O . SER A 1 157 ? 21.188 -21.469 -16.656 1 95.88 157 SER A O 1
ATOM 1257 N N . GLU A 1 158 ? 20.953 -21.891 -14.484 1 93.5 158 GLU A N 1
ATOM 1258 C CA . GLU A 1 158 ? 19.562 -22.297 -14.602 1 93.5 158 GLU A CA 1
ATOM 1259 C C . GLU A 1 158 ? 18.672 -21.141 -15.031 1 93.5 158 GLU A C 1
ATOM 1261 O O . GLU A 1 158 ? 17.781 -21.312 -15.867 1 93.5 158 GLU A O 1
ATOM 1266 N N . ALA A 1 159 ? 18.906 -20.016 -14.414 1 94.69 159 ALA A N 1
ATOM 1267 C CA . ALA A 1 159 ? 18.141 -18.812 -14.781 1 94.69 159 ALA A CA 1
ATOM 1268 C C . ALA A 1 159 ? 18.391 -18.438 -16.234 1 94.69 159 ALA A C 1
ATOM 1270 O O . ALA A 1 159 ? 17.453 -18.094 -16.953 1 94.69 159 ALA A O 1
ATOM 1271 N N . ALA A 1 160 ? 19.672 -18.469 -16.656 1 93.5 160 ALA A N 1
ATOM 1272 C CA . ALA A 1 160 ? 20.031 -18.156 -18.031 1 93.5 160 ALA A CA 1
ATOM 1273 C C . ALA A 1 160 ? 19.328 -19.078 -19.016 1 93.5 160 ALA A C 1
ATOM 1275 O O . ALA A 1 160 ? 18.812 -18.641 -20.047 1 93.5 160 ALA A O 1
ATOM 1276 N N . HIS A 1 161 ? 19.328 -20.375 -18.703 1 90.12 161 HIS A N 1
ATOM 1277 C CA . HIS A 1 161 ? 18.641 -21.359 -19.531 1 90.12 161 HIS A CA 1
ATOM 1278 C C . HIS A 1 161 ? 17.156 -21.047 -19.656 1 90.12 161 HIS A C 1
ATOM 1280 O O . HIS A 1 161 ? 16.594 -21.156 -20.75 1 90.12 161 HIS A O 1
ATOM 1286 N N . ASP A 1 162 ? 16.594 -20.547 -18.609 1 88.88 162 ASP A N 1
ATOM 1287 C CA . ASP A 1 162 ? 15.172 -20.25 -18.562 1 88.88 162 ASP A CA 1
ATOM 1288 C C . ASP A 1 162 ? 14.812 -19.109 -19.516 1 88.88 162 ASP A C 1
ATOM 1290 O O . ASP A 1 162 ? 13.703 -19.078 -20.062 1 88.88 162 ASP A O 1
ATOM 1294 N N . VAL A 1 163 ? 15.75 -18.234 -19.812 1 88.62 163 VAL A N 1
ATOM 1295 C CA . VAL A 1 163 ? 15.461 -17.094 -20.656 1 88.62 163 VAL A CA 1
ATOM 1296 C C . VAL A 1 163 ? 16.234 -17.219 -21.969 1 88.62 163 VAL A C 1
ATOM 1298 O O . VAL A 1 163 ? 16.406 -16.219 -22.688 1 88.62 163 VAL A O 1
ATOM 1301 N N . TYR A 1 164 ? 16.812 -18.344 -22.234 1 87.5 164 TYR A N 1
ATOM 1302 C CA . TYR A 1 164 ? 17.469 -18.703 -23.5 1 87.5 164 TYR A CA 1
ATOM 1303 C C . TYR A 1 164 ? 18.688 -17.828 -23.75 1 87.5 164 TYR A C 1
ATOM 1305 O O . TYR A 1 164 ? 18.875 -17.344 -24.875 1 87.5 164 TYR A O 1
ATOM 1313 N N . LEU A 1 165 ? 19.484 -17.625 -22.703 1 90.31 165 LEU A N 1
ATOM 1314 C CA . LEU A 1 165 ? 20.734 -16.891 -22.797 1 90.31 165 LEU A CA 1
ATOM 1315 C C . LEU A 1 165 ? 21.891 -17.719 -22.25 1 90.31 165 LEU A C 1
ATOM 1317 O O . LEU A 1 165 ? 21.672 -18.703 -21.531 1 90.31 165 LEU A O 1
ATOM 1321 N N . SER A 1 166 ? 23.094 -17.344 -22.609 1 90.38 166 SER A N 1
ATOM 1322 C CA . SER A 1 166 ? 24.266 -17.922 -21.953 1 90.38 166 SER A CA 1
ATOM 1323 C C . SER A 1 166 ? 24.453 -17.359 -20.547 1 90.38 166 SER A C 1
ATOM 1325 O O . SER A 1 166 ? 24.109 -16.203 -20.297 1 90.38 166 SER A O 1
ATOM 1327 N N . PRO A 1 167 ? 24.938 -18.172 -19.656 1 92.69 167 PRO A N 1
ATOM 1328 C CA . PRO A 1 167 ? 25.188 -17.672 -18.297 1 92.69 167 PRO A CA 1
ATOM 1329 C C . PRO A 1 167 ? 26.094 -16.453 -18.281 1 92.69 167 PRO A C 1
ATOM 1331 O O . PRO A 1 167 ? 25.875 -15.523 -17.5 1 92.69 167 PRO A O 1
ATOM 1334 N N . GLY A 1 168 ? 27.078 -16.469 -19.141 1 93.75 168 GLY A N 1
ATOM 1335 C CA . GLY A 1 168 ? 27.984 -15.328 -19.219 1 93.75 168 GLY A CA 1
ATOM 1336 C C . GLY A 1 168 ? 27.281 -14.039 -19.594 1 93.75 168 GLY A C 1
ATOM 1337 O O . GLY A 1 168 ? 27.484 -13 -18.953 1 93.75 168 GLY A O 1
ATOM 1338 N N . TYR A 1 169 ? 26.547 -14.102 -20.594 1 92 169 TYR A N 1
ATOM 1339 C CA . TYR A 1 169 ? 25.828 -12.906 -21.047 1 92 169 TYR A CA 1
ATOM 1340 C C . TYR A 1 169 ? 24.844 -12.43 -20 1 92 169 TYR A C 1
ATOM 1342 O O . TYR A 1 169 ? 24.75 -11.234 -19.719 1 92 169 TYR A O 1
ATOM 1350 N N . LEU A 1 170 ? 24.078 -13.352 -19.422 1 94.19 170 LEU A N 1
ATOM 1351 C CA . LEU A 1 170 ? 23.125 -12.969 -18.406 1 94.19 170 LEU A CA 1
ATOM 1352 C C . LEU A 1 170 ? 23.812 -12.32 -17.219 1 94.19 170 LEU A C 1
ATOM 1354 O O . LEU A 1 170 ? 23.297 -11.375 -16.625 1 94.19 170 LEU A O 1
ATOM 1358 N N . SER A 1 171 ? 24.938 -12.875 -16.844 1 94.81 171 SER A N 1
ATOM 1359 C CA . SER A 1 171 ? 25.688 -12.328 -15.727 1 94.81 171 SER A CA 1
ATOM 1360 C C . SER A 1 171 ? 26 -10.844 -15.93 1 94.81 171 SER A C 1
ATOM 1362 O O . SER A 1 171 ? 25.75 -10.023 -15.047 1 94.81 171 SER A O 1
ATOM 1364 N N . ILE A 1 172 ? 26.422 -10.5 -17.109 1 91.56 172 ILE A N 1
ATOM 1365 C CA . ILE A 1 172 ? 26.797 -9.125 -17.438 1 91.56 172 ILE A CA 1
ATOM 1366 C C . ILE A 1 172 ? 25.547 -8.258 -17.516 1 91.56 172 ILE A C 1
ATOM 1368 O O . ILE A 1 172 ? 25.5 -7.176 -16.922 1 91.56 172 ILE A O 1
ATOM 1372 N N . LEU A 1 173 ? 24.625 -8.727 -18.203 1 91.19 173 LEU A N 1
ATOM 1373 C CA . LEU A 1 173 ? 23.391 -7.98 -18.406 1 91.19 173 LEU A CA 1
ATOM 1374 C C . LEU A 1 173 ? 22.672 -7.719 -17.094 1 91.19 173 LEU A C 1
ATOM 1376 O O . LEU A 1 173 ? 22.188 -6.613 -16.844 1 91.19 173 LEU A O 1
ATOM 1380 N N . PHE A 1 174 ? 22.562 -8.742 -16.266 1 92.94 174 PHE A N 1
ATOM 1381 C CA . PHE A 1 174 ? 21.844 -8.641 -14.992 1 92.94 174 PHE A CA 1
ATOM 1382 C C . PHE A 1 174 ? 22.5 -7.617 -14.078 1 92.94 174 PHE A C 1
ATOM 1384 O O . PHE A 1 174 ? 21.828 -6.777 -13.484 1 92.94 174 PHE A O 1
ATOM 1391 N N . LYS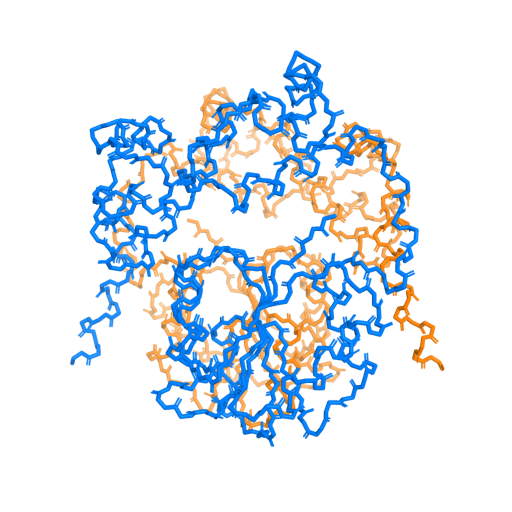 A 1 175 ? 23.781 -7.668 -13.953 1 89.62 175 LYS A N 1
ATOM 1392 C CA . LYS A 1 175 ? 24.531 -6.711 -13.141 1 89.62 175 LYS A CA 1
ATOM 1393 C C . LYS A 1 175 ? 24.359 -5.289 -13.672 1 89.62 175 LYS A C 1
ATOM 1395 O O . LYS A 1 175 ? 24.156 -4.352 -12.898 1 89.62 175 LYS A O 1
ATOM 1400 N N . LYS A 1 176 ? 24.406 -5.207 -14.969 1 86.62 176 LYS A N 1
ATOM 1401 C CA . LYS A 1 176 ? 24.266 -3.906 -15.609 1 86.62 176 LYS A CA 1
ATOM 1402 C C . LYS A 1 176 ? 22.906 -3.289 -15.289 1 86.62 176 LYS A C 1
ATOM 1404 O O . LYS A 1 176 ? 22.812 -2.109 -14.938 1 86.62 176 LYS A O 1
ATOM 1409 N N . GLU A 1 177 ? 21.875 -4.102 -15.336 1 81 177 GLU A N 1
ATOM 1410 C CA . GLU A 1 177 ? 20.516 -3.584 -15.258 1 81 177 GLU A CA 1
ATOM 1411 C C . GLU A 1 177 ? 20.047 -3.471 -13.805 1 81 177 GLU A C 1
ATOM 1413 O O . GLU A 1 177 ? 19.219 -2.615 -13.477 1 81 177 GLU A O 1
ATOM 1418 N N . THR A 1 178 ? 20.578 -4.352 -12.883 1 83.69 178 THR A N 1
ATOM 1419 C CA . THR A 1 178 ? 20.047 -4.391 -11.523 1 83.69 178 THR A CA 1
ATOM 1420 C C . THR A 1 178 ? 21.047 -3.799 -10.531 1 83.69 178 THR A C 1
ATOM 1422 O O . THR A 1 178 ? 20.688 -3.465 -9.406 1 83.69 178 THR A O 1
ATOM 1425 N N . GLY A 1 179 ? 22.312 -3.777 -10.883 1 83.56 179 GLY A N 1
ATOM 1426 C CA . GLY A 1 179 ? 23.344 -3.24 -10.023 1 83.56 179 GLY A CA 1
ATOM 1427 C C . GLY A 1 179 ? 23.984 -4.289 -9.133 1 83.56 179 GLY A C 1
ATOM 1428 O O . GLY A 1 179 ? 24.891 -3.982 -8.344 1 83.56 179 GLY A O 1
ATOM 1429 N N . GLU A 1 180 ? 23.516 -5.504 -9.195 1 86.44 180 GLU A N 1
ATOM 1430 C CA . GLU A 1 180 ? 24.078 -6.582 -8.398 1 86.44 180 GLU A CA 1
ATOM 1431 C C . GLU A 1 180 ? 24.125 -7.891 -9.18 1 86.44 180 GLU A C 1
ATOM 1433 O O . GLU A 1 180 ? 23.484 -8.016 -10.227 1 86.44 180 GLU A O 1
ATOM 1438 N N . ASN A 1 181 ? 24.938 -8.797 -8.781 1 93 181 ASN A N 1
ATOM 1439 C CA . ASN A 1 181 ? 24.984 -10.094 -9.453 1 93 181 ASN A CA 1
ATOM 1440 C C . ASN A 1 181 ? 23.766 -10.953 -9.094 1 93 181 ASN A C 1
ATOM 1442 O O . ASN A 1 181 ? 23.047 -10.648 -8.141 1 93 181 ASN A O 1
ATOM 1446 N N . PHE A 1 182 ? 23.547 -12.008 -9.875 1 94.94 182 PHE A N 1
ATOM 1447 C CA . PHE A 1 182 ? 22.375 -12.875 -9.758 1 94.94 182 PHE A CA 1
ATOM 1448 C C . PHE A 1 182 ? 22.312 -13.508 -8.375 1 94.94 182 PHE A C 1
ATOM 1450 O O . PHE A 1 182 ? 21.266 -13.523 -7.734 1 94.94 182 PHE A O 1
ATOM 1457 N N . SER A 1 183 ? 23.406 -13.953 -7.906 1 95.31 183 SER A N 1
ATOM 1458 C CA . SER A 1 183 ? 23.438 -14.664 -6.629 1 95.31 183 SER A CA 1
ATOM 1459 C C . SER A 1 183 ? 23.047 -13.75 -5.477 1 95.31 183 SER A C 1
ATOM 1461 O O . SER A 1 183 ? 22.312 -14.156 -4.574 1 95.31 183 SER A O 1
ATOM 1463 N N . LYS A 1 184 ? 23.578 -12.547 -5.527 1 94.06 184 LYS A N 1
ATOM 1464 C CA . LYS A 1 184 ? 23.219 -11.586 -4.492 1 94.06 184 LYS A CA 1
ATOM 1465 C C . LYS A 1 184 ? 21.734 -11.242 -4.547 1 94.06 184 LYS A C 1
ATOM 1467 O O . LYS A 1 184 ? 21.062 -11.18 -3.51 1 94.06 184 LYS A O 1
ATOM 1472 N N . TYR A 1 185 ? 21.219 -11.086 -5.73 1 93.94 185 TYR A N 1
ATOM 1473 C CA . TYR A 1 185 ? 19.797 -10.789 -5.902 1 93.94 185 TYR A CA 1
ATOM 1474 C C . TYR A 1 185 ? 18.938 -11.914 -5.344 1 93.94 185 TYR A C 1
ATOM 1476 O O . TYR A 1 185 ? 17.953 -11.664 -4.637 1 93.94 185 TYR A O 1
ATOM 1484 N N . LEU A 1 186 ? 19.312 -13.133 -5.695 1 94.88 186 LEU A N 1
ATOM 1485 C CA . LEU A 1 186 ? 18.594 -14.305 -5.215 1 94.88 186 LEU A CA 1
ATOM 1486 C C . LEU A 1 186 ? 18.594 -14.359 -3.689 1 94.88 186 LEU A C 1
ATOM 1488 O O . LEU A 1 186 ? 17.547 -14.57 -3.068 1 94.88 186 LEU A O 1
ATOM 1492 N N . THR A 1 187 ? 19.703 -14.133 -3.125 1 94.44 187 THR A N 1
ATOM 1493 C CA . THR A 1 187 ? 19.844 -14.156 -1.673 1 94.44 187 THR A CA 1
ATOM 1494 C C . THR A 1 187 ? 19 -13.07 -1.024 1 94.44 187 THR A C 1
ATOM 1496 O O . THR A 1 187 ? 18.281 -13.328 -0.051 1 94.44 187 THR A O 1
ATOM 1499 N N . ASP A 1 188 ? 19.094 -11.883 -1.609 1 91.69 188 ASP A N 1
ATOM 1500 C CA . ASP A 1 188 ? 18.312 -10.766 -1.077 1 91.69 188 ASP A CA 1
ATOM 1501 C C . ASP A 1 188 ? 16.812 -11.062 -1.138 1 91.69 188 ASP A C 1
ATOM 1503 O O . ASP A 1 188 ? 16.078 -10.719 -0.215 1 91.69 188 ASP A O 1
ATOM 1507 N N . TYR A 1 189 ? 16.406 -11.617 -2.197 1 90.69 189 TYR A N 1
ATOM 1508 C CA . TYR A 1 189 ? 15 -12 -2.352 1 90.69 189 TYR A CA 1
ATOM 1509 C C . TYR A 1 189 ? 14.586 -12.984 -1.264 1 90.69 189 TYR A C 1
ATOM 1511 O O . TYR A 1 189 ? 13.547 -12.797 -0.617 1 90.69 189 TYR A O 1
ATOM 1519 N N . ARG A 1 190 ? 15.375 -14 -1.088 1 91.38 190 ARG A N 1
ATOM 1520 C CA . ARG A 1 190 ? 15.102 -15.023 -0.091 1 91.38 190 ARG A CA 1
ATOM 1521 C C . ARG A 1 190 ? 15.055 -14.43 1.312 1 91.38 190 ARG A C 1
ATOM 1523 O O . ARG A 1 190 ? 14.164 -14.766 2.102 1 91.38 190 ARG A O 1
ATOM 1530 N N . LEU A 1 191 ? 15.961 -13.57 1.563 1 90.75 191 LEU A N 1
ATOM 1531 C CA . LEU A 1 191 ? 16.016 -12.977 2.896 1 90.75 191 LEU A CA 1
ATOM 1532 C C . LEU A 1 191 ? 14.844 -12.039 3.129 1 90.75 191 LEU A C 1
ATOM 1534 O O . LEU A 1 191 ? 14.344 -11.93 4.25 1 90.75 191 LEU A O 1
ATOM 1538 N N . SER A 1 192 ? 14.492 -11.328 2.072 1 88.75 192 SER A N 1
ATOM 1539 C CA . SER A 1 192 ? 13.305 -10.492 2.18 1 88.75 192 SER A CA 1
ATOM 1540 C C . SER A 1 192 ? 12.07 -11.32 2.506 1 88.75 192 SER A C 1
ATOM 1542 O O . SER A 1 192 ? 11.281 -10.961 3.381 1 88.75 192 SER A O 1
ATOM 1544 N N . ARG A 1 193 ? 11.922 -12.367 1.894 1 84.94 193 ARG A N 1
ATOM 1545 C CA . ARG A 1 193 ? 10.828 -13.289 2.172 1 84.94 193 ARG A CA 1
ATOM 1546 C C . ARG A 1 193 ? 10.914 -13.828 3.598 1 84.94 193 ARG A C 1
ATOM 1548 O O . ARG A 1 193 ? 9.898 -13.938 4.289 1 84.94 193 ARG A O 1
ATOM 1555 N N . ALA A 1 194 ? 12.062 -14.133 3.971 1 87.56 194 ALA A N 1
ATOM 1556 C CA . ALA A 1 194 ? 12.273 -14.633 5.324 1 87.56 194 ALA A CA 1
ATOM 1557 C C . ALA A 1 194 ? 11.852 -13.602 6.367 1 87.56 194 ALA A C 1
ATOM 1559 O O . ALA A 1 194 ? 11.203 -13.938 7.359 1 87.56 194 ALA A O 1
ATOM 1560 N N . SER A 1 195 ? 12.297 -12.398 6.125 1 86.81 195 SER A N 1
ATOM 1561 C CA . SER A 1 195 ? 11.961 -11.352 7.082 1 86.81 195 SER A CA 1
ATOM 1562 C C . SER A 1 195 ? 10.453 -11.203 7.223 1 86.81 195 SER A C 1
ATOM 1564 O O . SER A 1 195 ? 9.945 -10.992 8.328 1 86.81 195 SER A O 1
ATOM 1566 N N . HIS A 1 196 ? 9.773 -11.336 6.156 1 79.81 196 HIS A N 1
ATOM 1567 C CA . HIS A 1 196 ? 8.32 -11.266 6.168 1 79.81 196 HIS A CA 1
ATOM 1568 C C . HIS A 1 196 ? 7.719 -12.406 6.98 1 79.81 196 HIS A C 1
ATOM 1570 O O . HIS A 1 196 ? 6.84 -12.18 7.82 1 79.81 196 HIS A O 1
ATOM 1576 N N . LEU A 1 197 ? 8.195 -13.578 6.789 1 80.94 197 LEU A N 1
ATOM 1577 C CA . LEU A 1 197 ? 7.699 -14.766 7.488 1 80.94 197 LEU A CA 1
ATOM 1578 C C . LEU A 1 197 ? 8.008 -14.68 8.977 1 80.94 197 LEU A C 1
ATOM 1580 O O . LEU A 1 197 ? 7.207 -15.109 9.805 1 80.94 197 LEU A O 1
ATOM 1584 N N . LEU A 1 198 ? 9.133 -14.148 9.297 1 81.62 198 LEU A N 1
ATOM 1585 C CA . LEU A 1 198 ? 9.547 -14.031 10.695 1 81.62 198 LEU A CA 1
ATOM 1586 C C . LEU A 1 198 ? 8.562 -13.172 11.484 1 81.62 198 LEU A C 1
ATOM 1588 O O . LEU A 1 198 ? 8.234 -13.492 12.625 1 81.62 198 LEU A O 1
ATOM 1592 N N . VAL A 1 199 ? 8.086 -12.148 10.797 1 75.56 199 VAL A N 1
ATOM 1593 C CA . VAL A 1 199 ? 7.262 -11.164 11.484 1 75.56 199 VAL A CA 1
ATOM 1594 C C . VAL A 1 199 ? 5.801 -11.602 11.461 1 75.56 199 VAL A C 1
ATOM 1596 O O . VAL A 1 199 ? 5.059 -11.375 12.422 1 75.56 199 VAL A O 1
ATOM 1599 N N . HIS A 1 200 ? 5.434 -12.312 10.438 1 72.75 200 HIS A N 1
ATOM 1600 C CA . HIS A 1 200 ? 4 -12.461 10.211 1 72.75 200 HIS A CA 1
ATOM 1601 C C . HIS A 1 200 ? 3.561 -13.914 10.359 1 72.75 200 HIS A C 1
ATOM 1603 O O . HIS A 1 200 ? 2.375 -14.227 10.227 1 72.75 200 HIS A O 1
ATOM 1609 N N . SER A 1 201 ? 4.484 -14.797 10.617 1 73.31 201 SER A N 1
ATOM 1610 C CA . SER A 1 201 ? 4.129 -16.203 10.773 1 73.31 201 SER A CA 1
ATOM 1611 C C . SER A 1 201 ? 4.691 -16.781 12.07 1 73.31 201 SER A C 1
ATOM 1613 O O . SER A 1 201 ? 5.539 -16.156 12.711 1 73.31 201 SER A O 1
ATOM 1615 N N . ASN A 1 202 ? 4.168 -17.875 12.445 1 76.38 202 ASN A N 1
ATOM 1616 C CA . ASN A 1 202 ? 4.676 -18.578 13.617 1 76.38 202 ASN A CA 1
ATOM 1617 C C . ASN A 1 202 ? 5.59 -19.734 13.227 1 76.38 202 ASN A C 1
ATOM 1619 O O . ASN A 1 202 ? 5.801 -20.656 14.023 1 76.38 202 ASN A O 1
ATOM 1623 N N . MET A 1 203 ? 6.066 -19.719 12.031 1 81.62 203 MET A N 1
ATOM 1624 C CA . MET A 1 203 ? 6.969 -20.766 11.57 1 81.62 203 MET A CA 1
ATOM 1625 C C . MET A 1 203 ? 8.266 -20.75 12.375 1 81.62 203 MET A C 1
ATOM 1627 O O . MET A 1 203 ? 8.766 -19.688 12.758 1 81.62 203 MET A O 1
ATOM 1631 N N . LYS A 1 204 ? 8.758 -21.984 12.641 1 90.44 204 LYS A N 1
ATOM 1632 C CA . LYS A 1 204 ? 10.086 -22.078 13.25 1 90.44 204 LYS A CA 1
ATOM 1633 C C . LYS A 1 204 ? 11.148 -21.453 12.344 1 90.44 204 LYS A C 1
ATOM 1635 O O . LYS A 1 204 ? 11.07 -21.562 11.125 1 90.44 204 LYS A O 1
ATOM 1640 N N . ILE A 1 205 ? 12.109 -20.844 12.953 1 92.31 205 ILE A N 1
ATOM 1641 C CA . ILE A 1 205 ? 13.148 -20.141 12.219 1 92.31 205 ILE A CA 1
ATOM 1642 C C . ILE A 1 205 ? 13.82 -21.078 11.227 1 92.31 205 ILE A C 1
ATOM 1644 O O . ILE A 1 205 ? 14.047 -20.719 10.062 1 92.31 205 ILE A O 1
ATOM 1648 N N . ASN A 1 206 ? 14.078 -22.328 11.695 1 92.69 206 ASN A N 1
ATOM 1649 C CA . ASN A 1 206 ? 14.703 -23.297 10.805 1 92.69 206 ASN A CA 1
ATOM 1650 C C . ASN A 1 206 ? 13.805 -23.625 9.617 1 92.69 206 ASN A C 1
ATOM 1652 O O . ASN A 1 206 ? 14.297 -23.844 8.5 1 92.69 206 ASN A O 1
ATOM 1656 N N . ASP A 1 207 ? 12.539 -23.656 9.828 1 91.19 207 ASP A N 1
ATOM 1657 C CA . ASP A 1 207 ? 11.594 -23.922 8.758 1 91.19 207 ASP A CA 1
ATOM 1658 C C . ASP A 1 207 ? 11.531 -22.766 7.766 1 91.19 207 ASP A C 1
ATOM 1660 O O . ASP A 1 207 ? 11.359 -22.984 6.562 1 91.19 207 ASP A O 1
ATOM 1664 N N . ILE A 1 208 ? 11.648 -21.594 8.281 1 90.75 208 ILE A N 1
ATOM 1665 C CA . ILE A 1 208 ? 11.656 -20.406 7.426 1 90.75 208 ILE A CA 1
ATOM 1666 C C . ILE A 1 208 ? 12.867 -20.453 6.496 1 90.75 208 ILE A C 1
ATOM 1668 O O . ILE A 1 208 ? 12.758 -20.172 5.301 1 90.75 208 ILE A O 1
ATOM 1672 N N . ALA A 1 209 ? 13.992 -20.812 7.094 1 93.44 209 ALA A N 1
ATOM 1673 C CA . ALA A 1 209 ? 15.203 -20.938 6.281 1 93.44 209 ALA A CA 1
ATOM 1674 C C . ALA A 1 209 ? 14.984 -21.875 5.098 1 93.44 209 ALA A C 1
ATOM 1676 O O . ALA A 1 209 ? 15.289 -21.531 3.955 1 93.44 209 ALA A O 1
ATOM 1677 N N . VAL A 1 210 ? 14.359 -22.969 5.355 1 89.81 210 VAL A N 1
ATOM 1678 C CA . VAL A 1 210 ? 14.094 -23.984 4.332 1 89.81 210 VAL A CA 1
ATOM 1679 C C . VAL A 1 210 ? 13.062 -23.453 3.346 1 89.81 210 VAL A C 1
ATOM 1681 O O . VAL A 1 210 ? 13.211 -23.609 2.133 1 89.81 210 VAL A O 1
ATOM 1684 N N . ALA A 1 211 ? 12.117 -22.781 3.838 1 85.81 211 ALA A N 1
ATOM 1685 C CA . ALA A 1 211 ? 10.992 -22.297 3.029 1 85.81 211 ALA A CA 1
ATOM 1686 C C . ALA A 1 211 ? 11.461 -21.281 2 1 85.81 211 ALA A C 1
ATOM 1688 O O . ALA A 1 211 ? 10.883 -21.172 0.916 1 85.81 211 ALA A O 1
ATOM 1689 N N . VAL A 1 212 ? 12.5 -20.625 2.375 1 90.75 212 VAL A N 1
ATOM 1690 C CA . VAL A 1 212 ? 12.914 -19.562 1.464 1 90.75 212 VAL A CA 1
ATOM 1691 C C . VAL A 1 212 ? 14.078 -20.047 0.603 1 90.75 212 VAL A C 1
ATOM 1693 O O . VAL A 1 212 ? 14.609 -19.297 -0.221 1 90.75 212 VAL A O 1
ATOM 1696 N N . GLY A 1 213 ? 14.539 -21.25 0.826 1 91.94 213 GLY A N 1
ATOM 1697 C CA . GLY A 1 213 ? 15.5 -21.875 -0.071 1 91.94 213 GLY A CA 1
ATOM 1698 C C . GLY A 1 213 ? 16.922 -21.844 0.468 1 91.94 213 GLY A C 1
ATOM 1699 O O . GLY A 1 213 ? 17.875 -21.922 -0.299 1 91.94 213 GLY A O 1
ATOM 1700 N N . ILE A 1 214 ? 17.094 -21.672 1.778 1 93.5 214 ILE A N 1
ATOM 1701 C CA . ILE A 1 214 ? 18.406 -21.703 2.41 1 93.5 214 ILE A CA 1
ATOM 1702 C C . ILE A 1 214 ? 18.469 -22.859 3.41 1 93.5 214 ILE A C 1
ATOM 1704 O O . ILE A 1 214 ? 18.094 -22.703 4.574 1 93.5 214 ILE A O 1
ATOM 1708 N N . ASP A 1 215 ? 18.953 -23.969 2.996 1 89.06 215 ASP A N 1
ATOM 1709 C CA . ASP A 1 215 ? 18.859 -25.219 3.75 1 89.06 215 ASP A CA 1
ATOM 1710 C C . ASP A 1 215 ? 19.828 -25.203 4.938 1 89.06 215 ASP A C 1
ATOM 1712 O O . ASP A 1 215 ? 19.531 -25.812 5.977 1 89.06 215 ASP A O 1
ATOM 1716 N N . ASN A 1 216 ? 20.844 -24.531 4.812 1 92.12 216 ASN A N 1
ATOM 1717 C CA . ASN A 1 216 ? 21.812 -24.438 5.898 1 92.12 216 ASN A CA 1
ATOM 1718 C C . ASN A 1 216 ? 21.422 -23.375 6.914 1 92.12 216 ASN A C 1
ATOM 1720 O O . ASN A 1 216 ? 21.531 -22.172 6.633 1 92.12 216 ASN A O 1
ATOM 1724 N N . HIS A 1 217 ? 21.047 -23.828 8.117 1 92 217 HIS A N 1
ATOM 1725 C CA . HIS A 1 217 ? 20.484 -22.938 9.125 1 92 217 HIS A CA 1
ATOM 1726 C C . HIS A 1 217 ? 21.531 -21.938 9.617 1 92 217 HIS A C 1
ATOM 1728 O O . HIS A 1 217 ? 21.219 -20.766 9.812 1 92 217 HIS A O 1
ATOM 1734 N N . SER A 1 218 ? 22.734 -22.484 9.836 1 93.75 218 SER A N 1
ATOM 1735 C CA . SER A 1 218 ? 23.797 -21.594 10.281 1 93.75 218 SER A CA 1
ATOM 1736 C C . SER A 1 218 ? 24.109 -20.531 9.242 1 93.75 218 SER A C 1
ATOM 1738 O O . SER A 1 218 ? 24.328 -19.359 9.578 1 93.75 218 SER A O 1
ATOM 1740 N N . TYR A 1 219 ? 24.062 -21.031 8 1 94.88 219 TYR A N 1
ATOM 1741 C CA . TYR A 1 219 ? 24.312 -20.109 6.895 1 94.88 219 TYR A CA 1
ATOM 1742 C C . TYR A 1 219 ? 23.203 -19.078 6.77 1 94.88 219 TYR A C 1
ATOM 1744 O O . TYR A 1 219 ? 23.469 -17.891 6.555 1 94.88 219 TYR A O 1
ATOM 1752 N N . PHE A 1 220 ? 22.016 -19.5 6.961 1 96.75 220 PHE A N 1
ATOM 1753 C CA . PHE A 1 220 ? 20.844 -18.609 6.938 1 96.75 220 PHE A CA 1
ATOM 1754 C C . PHE A 1 220 ? 20.984 -17.516 7.992 1 96.75 220 PHE A C 1
ATOM 1756 O O . PHE A 1 220 ? 20.797 -16.328 7.695 1 96.75 220 PHE A O 1
ATOM 1763 N N . ALA A 1 221 ? 21.344 -17.906 9.148 1 94.31 221 ALA A N 1
ATOM 1764 C CA . ALA A 1 221 ? 21.469 -16.953 10.25 1 94.31 221 ALA A CA 1
ATOM 1765 C C . ALA A 1 221 ? 22.547 -15.914 9.961 1 94.31 221 ALA A C 1
ATOM 1767 O O . ALA A 1 221 ? 22.359 -14.719 10.227 1 94.31 221 ALA A O 1
ATOM 1768 N N . LYS A 1 222 ? 23.625 -16.391 9.406 1 95 222 LYS A N 1
ATOM 1769 C CA . LYS A 1 222 ? 24.734 -15.5 9.062 1 95 222 LYS A CA 1
ATOM 1770 C C . LYS A 1 222 ? 24.328 -14.5 7.984 1 95 222 LYS A C 1
ATOM 1772 O O . LYS A 1 222 ? 24.578 -13.297 8.125 1 95 222 LYS A O 1
ATOM 1777 N N . LEU A 1 223 ? 23.719 -14.977 6.949 1 94.5 223 LEU A N 1
ATOM 1778 C CA . LEU A 1 223 ? 23.266 -14.133 5.855 1 94.5 223 LEU A CA 1
ATOM 1779 C C . LEU A 1 223 ? 22.281 -13.086 6.355 1 94.5 223 LEU A C 1
ATOM 1781 O O . LEU A 1 223 ? 22.344 -11.922 5.957 1 94.5 223 LEU A O 1
ATOM 1785 N N . PHE A 1 224 ? 21.391 -13.531 7.18 1 93.19 224 PHE A N 1
ATOM 1786 C CA . PHE A 1 224 ? 20.344 -12.664 7.699 1 93.19 224 PHE A CA 1
ATOM 1787 C C . PHE A 1 224 ? 20.938 -11.547 8.547 1 93.19 224 PHE A C 1
ATOM 1789 O O . PHE A 1 224 ? 20.594 -10.375 8.367 1 93.19 224 PHE A O 1
ATOM 1796 N N . LYS A 1 225 ? 21.844 -11.891 9.375 1 88.44 225 LYS A N 1
ATOM 1797 C CA . LYS A 1 225 ? 22.5 -10.906 10.227 1 88.44 225 LYS A CA 1
ATOM 1798 C C . LYS A 1 225 ? 23.297 -9.906 9.391 1 88.44 225 LYS A C 1
ATOM 1800 O O . LYS A 1 225 ? 23.297 -8.711 9.68 1 88.44 225 LYS A O 1
ATOM 1805 N N . ASN A 1 226 ? 23.922 -10.391 8.438 1 88.94 226 ASN A N 1
ATOM 1806 C CA . ASN A 1 226 ? 24.688 -9.516 7.555 1 88.94 226 ASN A CA 1
ATOM 1807 C C . ASN A 1 226 ? 23.797 -8.5 6.852 1 88.94 226 ASN A C 1
ATOM 1809 O O . ASN A 1 226 ? 24.172 -7.336 6.711 1 88.94 226 ASN A O 1
ATOM 1813 N N . LYS A 1 227 ? 22.688 -8.961 6.461 1 85.56 227 LYS A N 1
ATOM 1814 C CA . LYS A 1 227 ? 21.797 -8.102 5.699 1 85.56 227 LYS A CA 1
ATOM 1815 C C . LYS A 1 227 ? 21.062 -7.129 6.617 1 85.56 227 LYS A C 1
ATOM 1817 O O . LYS A 1 227 ? 20.922 -5.945 6.297 1 85.56 227 LYS A O 1
ATOM 1822 N N . PHE A 1 228 ? 20.609 -7.633 7.785 1 80.62 228 PHE A N 1
ATOM 1823 C CA . PHE A 1 228 ? 19.672 -6.855 8.594 1 80.62 228 PHE A CA 1
ATOM 1824 C C . PHE A 1 228 ? 20.344 -6.359 9.867 1 80.62 228 PHE A C 1
ATOM 1826 O O . PHE A 1 228 ? 19.781 -5.547 10.602 1 80.62 228 PHE A O 1
ATOM 1833 N N . GLY A 1 229 ? 21.484 -6.82 10.156 1 77.5 229 GLY A N 1
ATOM 1834 C CA . GLY A 1 229 ? 22.266 -6.336 11.281 1 77.5 229 GLY A CA 1
ATOM 1835 C C . GLY A 1 229 ? 21.953 -7.066 12.578 1 77.5 229 GLY A C 1
ATOM 1836 O O . GLY A 1 229 ? 22.656 -6.895 13.57 1 77.5 229 GLY A O 1
ATOM 1837 N N . ILE A 1 230 ? 20.891 -7.824 12.617 1 77.56 230 ILE A N 1
ATOM 1838 C CA . ILE A 1 230 ? 20.5 -8.594 13.797 1 77.56 230 ILE A CA 1
ATOM 1839 C C . ILE A 1 230 ? 20.109 -10.008 13.391 1 77.56 230 ILE A C 1
ATOM 1841 O O . ILE A 1 230 ? 19.828 -10.266 12.219 1 77.56 230 ILE A O 1
ATOM 1845 N N . SER A 1 231 ? 20.062 -10.883 14.32 1 88.38 231 SER A N 1
ATOM 1846 C CA . SER A 1 231 ? 19.734 -12.281 14.031 1 88.38 231 SER A CA 1
ATOM 1847 C C . SER A 1 231 ? 18.266 -12.453 13.695 1 88.38 231 SER A C 1
ATOM 1849 O O . SER A 1 231 ? 17.438 -11.594 14.016 1 88.38 231 SER A O 1
ATOM 1851 N N . PRO A 1 232 ? 17.969 -13.594 13.047 1 90.25 232 PRO A N 1
ATOM 1852 C CA . PRO A 1 232 ? 16.562 -13.867 12.766 1 90.25 232 PRO A CA 1
ATOM 1853 C C . PRO A 1 232 ? 15.688 -13.859 14.023 1 90.25 232 PRO A C 1
ATOM 1855 O O . PRO A 1 232 ? 14.578 -13.32 14.008 1 90.25 232 PRO A O 1
ATOM 1858 N N . LEU A 1 233 ? 16.188 -14.438 15.062 1 87.69 233 LEU A N 1
ATOM 1859 C CA . LEU A 1 233 ? 15.43 -14.484 16.312 1 87.69 233 LEU A CA 1
ATOM 1860 C C . LEU A 1 233 ? 15.172 -13.078 16.844 1 87.69 233 LEU A C 1
ATOM 1862 O O . LEU A 1 233 ? 14.047 -12.758 17.234 1 87.69 233 LEU A O 1
ATOM 1866 N N . GLN A 1 234 ? 16.172 -12.273 16.859 1 78.12 234 GLN A N 1
ATOM 1867 C CA . GLN A 1 234 ? 16.062 -10.891 17.312 1 78.12 234 GLN A CA 1
ATOM 1868 C C . GLN A 1 234 ? 15.07 -10.109 16.438 1 78.12 234 GLN A C 1
ATOM 1870 O O . GLN A 1 234 ? 14.289 -9.305 16.938 1 78.12 234 GLN A O 1
ATOM 1875 N N . PHE A 1 235 ? 15.219 -10.336 15.164 1 81.56 235 PHE A N 1
ATOM 1876 C CA . PHE A 1 235 ? 14.344 -9.664 14.211 1 81.56 235 PHE A CA 1
ATOM 1877 C C . PHE A 1 235 ? 12.883 -9.977 14.508 1 81.56 235 PHE A C 1
ATOM 1879 O O . PHE A 1 235 ? 12.031 -9.086 14.508 1 81.56 235 PHE A O 1
ATOM 1886 N N . ARG A 1 236 ? 12.547 -11.234 14.727 1 80.12 236 ARG A N 1
ATOM 1887 C CA . ARG A 1 236 ? 11.195 -11.68 15.055 1 80.12 236 ARG A CA 1
ATOM 1888 C C . ARG A 1 236 ? 10.711 -11.031 16.344 1 80.12 236 ARG A C 1
ATOM 1890 O O . ARG A 1 236 ? 9.555 -10.617 16.438 1 80.12 236 ARG A O 1
ATOM 1897 N N . GLU A 1 237 ? 11.578 -11.031 17.297 1 73.06 237 GLU A N 1
ATOM 1898 C CA . GLU A 1 237 ? 11.219 -10.469 18.594 1 73.06 237 GLU A CA 1
ATOM 1899 C C . GLU A 1 237 ? 10.914 -8.977 18.484 1 73.06 237 GLU A C 1
ATOM 1901 O O . GLU A 1 237 ? 10.055 -8.461 19.203 1 73.06 237 GLU A O 1
ATOM 1906 N N . CYS A 1 238 ? 11.719 -8.383 17.656 1 59.53 238 CYS A N 1
ATOM 1907 C CA . CYS A 1 238 ? 11.484 -6.961 17.438 1 59.53 238 CYS A CA 1
ATOM 1908 C C . CYS A 1 238 ? 10.156 -6.734 16.719 1 59.53 238 CYS A C 1
ATOM 1910 O O . CYS A 1 238 ? 9.461 -5.758 17 1 59.53 238 CYS A O 1
ATOM 1912 N N . GLY A 1 239 ? 9.898 -7.535 15.672 1 54.12 239 GLY A N 1
ATOM 1913 C CA . GLY A 1 239 ? 8.641 -7.438 14.961 1 54.12 239 GLY A CA 1
ATOM 1914 C C . GLY A 1 239 ? 7.441 -7.828 15.805 1 54.12 239 GLY A C 1
ATOM 1915 O O . GLY A 1 239 ? 6.344 -7.297 15.625 1 54.12 239 GLY A O 1
ATOM 1916 N N . VAL A 1 240 ? 7.547 -9.102 16.625 1 48.12 240 VAL A N 1
ATOM 1917 C CA . VAL A 1 240 ? 6.547 -9.562 17.578 1 48.12 240 VAL A CA 1
ATOM 1918 C C . VAL A 1 240 ? 6.285 -8.477 18.625 1 48.12 240 VAL A C 1
ATOM 1920 O O . VAL A 1 240 ? 5.172 -8.359 19.141 1 48.12 240 VAL A O 1
ATOM 1923 N N . LEU A 1 241 ? 7.195 -7.93 19.031 1 40.22 241 LEU A N 1
ATOM 1924 C CA . LEU A 1 241 ? 6.891 -6.879 19.984 1 40.22 241 LEU A CA 1
ATOM 1925 C C . LEU A 1 241 ? 5.797 -5.957 19.453 1 40.22 241 LEU A C 1
ATOM 1927 O O . LEU A 1 241 ? 4.98 -5.441 20.234 1 40.22 241 LEU A O 1
ATOM 1931 N N . HIS A 1 242 ? 5.699 -6 18.266 1 35.34 242 HIS A N 1
ATOM 1932 C CA . HIS A 1 242 ? 4.547 -5.266 17.75 1 35.34 242 HIS A CA 1
ATOM 1933 C C . HIS A 1 242 ? 3.291 -6.133 17.766 1 35.34 242 HIS A C 1
ATOM 1935 O O . HIS A 1 242 ? 2.191 -5.629 18.016 1 35.34 242 HIS A O 1
ATOM 1941 N N . ASP A 1 243 ? 3.268 -7.41 17.5 1 34.16 243 ASP A N 1
ATOM 1942 C CA . ASP A 1 243 ? 2.137 -8.336 17.484 1 34.16 243 ASP A CA 1
ATOM 1943 C C . ASP A 1 243 ? 1.752 -8.75 18.906 1 34.16 243 ASP A C 1
ATOM 1945 O O . ASP A 1 243 ? 0.592 -9.07 19.172 1 34.16 243 ASP A O 1
ATOM 1949 N N . ARG A 1 244 ? 2.492 -9.164 19.891 1 33.22 244 ARG A N 1
ATOM 1950 C CA . ARG A 1 244 ? 2.111 -9.609 21.219 1 33.22 244 ARG A CA 1
ATOM 1951 C C . ARG A 1 244 ? 1.301 -8.539 21.953 1 33.22 244 ARG A C 1
ATOM 1953 O O . ARG A 1 244 ? 0.581 -8.836 22.906 1 33.22 244 ARG A O 1
ATOM 1960 N N . VAL A 1 245 ? 1.505 -7.363 21.688 1 33.38 245 VAL A N 1
ATOM 1961 C CA . VAL A 1 245 ? 0.624 -6.449 22.406 1 33.38 245 VAL A CA 1
ATOM 1962 C C . VAL A 1 245 ? -0.824 -6.691 21.984 1 33.38 245 VAL A C 1
ATOM 1964 O O . VAL A 1 245 ? -1.749 -6.488 22.766 1 33.38 245 VAL A O 1
ATOM 1967 N N . ASP A 1 246 ? -1.112 -7.285 20.844 1 29.55 246 ASP A N 1
ATOM 1968 C CA . ASP A 1 246 ? -2.488 -7.582 20.469 1 29.55 246 ASP A CA 1
ATOM 1969 C C . ASP A 1 246 ? -2.961 -8.898 21.078 1 29.55 246 ASP A C 1
ATOM 1971 O O . ASP A 1 246 ? -4.145 -9.055 21.391 1 29.55 246 ASP A O 1
ATOM 1975 N N . GLN A 1 247 ? -2.232 -9.945 21.297 1 30.19 247 GLN A N 1
ATOM 1976 C CA . GLN A 1 247 ? -2.758 -11.188 21.859 1 30.19 247 GLN A CA 1
ATOM 1977 C C . GLN A 1 247 ? -3.084 -11.023 23.344 1 30.19 247 GLN A C 1
ATOM 1979 O O . GLN A 1 247 ? -3.98 -11.695 23.859 1 30.19 247 GLN A O 1
ATOM 1984 N N . GLU A 1 248 ? -2.404 -10.328 24.141 1 29.95 248 GLU A N 1
ATOM 1985 C CA . GLU A 1 248 ? -2.791 -10.289 25.547 1 29.95 248 GLU A CA 1
ATOM 1986 C C . GLU A 1 248 ? -4.105 -9.539 25.734 1 29.95 248 GLU A C 1
ATOM 1988 O O . GLU A 1 248 ? -4.781 -9.703 26.75 1 29.95 248 GLU A O 1
ATOM 1993 N N . GLN A 1 249 ? -4.496 -8.555 24.938 1 27.06 249 GLN A N 1
ATOM 1994 C CA . GLN A 1 249 ? -5.793 -7.961 25.25 1 27.06 249 GLN A CA 1
ATOM 1995 C C . GLN A 1 249 ? -6.93 -8.797 24.672 1 27.06 249 GLN A C 1
ATOM 1997 O O . GLN A 1 249 ? -8.102 -8.469 24.875 1 27.06 249 GLN A O 1
ATOM 2002 N N . ILE A 1 250 ? -6.668 -9.742 23.844 1 26.56 250 ILE A N 1
ATOM 2003 C CA . ILE A 1 250 ? -7.801 -10.594 23.5 1 26.56 250 ILE A CA 1
ATOM 2004 C C . ILE A 1 250 ? -8 -11.664 24.562 1 26.56 250 ILE A C 1
ATOM 2006 O O . ILE A 1 250 ? -8.969 -12.422 24.516 1 26.56 250 ILE A O 1
ATOM 2010 N N . GLN A 1 251 ? -7.125 -11.773 25.625 1 21.95 251 GLN A N 1
ATOM 2011 C CA . GLN A 1 251 ? -7.668 -12.555 26.734 1 21.95 251 GLN A CA 1
ATOM 2012 C C . GLN A 1 251 ? -8.438 -11.672 27.703 1 21.95 251 GLN A C 1
ATOM 2014 O O . GLN A 1 251 ? -7.969 -10.586 28.078 1 21.95 251 GLN A O 1
ATOM 2019 N N . MET B 1 1 ? 9.156 11.305 15.867 1 58 1 MET B N 1
ATOM 2020 C CA . MET B 1 1 ? 8.562 11.445 14.539 1 58 1 MET B CA 1
ATOM 2021 C C . MET B 1 1 ? 7.141 11.977 14.641 1 58 1 MET B C 1
ATOM 2023 O O . MET B 1 1 ? 6.379 11.57 15.516 1 58 1 MET B O 1
ATOM 2027 N N . MET B 1 2 ? 6.867 13.289 13.992 1 81.31 2 MET B N 1
ATOM 2028 C CA . MET B 1 2 ? 5.543 13.891 14.125 1 81.31 2 MET B CA 1
ATOM 2029 C C . MET B 1 2 ? 4.688 13.594 12.898 1 81.31 2 MET B C 1
ATOM 2031 O O . MET B 1 2 ? 5.176 13.641 11.766 1 81.31 2 MET B O 1
ATOM 2035 N N . PHE B 1 3 ? 3.574 13 13.172 1 89.38 3 PHE B N 1
ATOM 2036 C CA . PHE B 1 3 ? 2.619 12.734 12.102 1 89.38 3 PHE B CA 1
ATOM 2037 C C . PHE B 1 3 ? 1.699 13.93 11.891 1 89.38 3 PHE B C 1
ATOM 2039 O O . PHE B 1 3 ? 1.129 14.461 12.852 1 89.38 3 PHE B O 1
ATOM 2046 N N . ASN B 1 4 ? 1.644 14.43 10.664 1 92.75 4 ASN B N 1
ATOM 2047 C CA . ASN B 1 4 ? 0.606 15.398 10.32 1 92.75 4 ASN B CA 1
ATOM 2048 C C . ASN B 1 4 ? -0.741 14.719 10.094 1 92.75 4 ASN B C 1
ATOM 2050 O O . ASN B 1 4 ? -0.88 13.891 9.195 1 92.75 4 ASN B O 1
ATOM 2054 N N . VAL B 1 5 ? -1.674 15.109 10.961 1 97.12 5 VAL B N 1
ATOM 2055 C CA . VAL B 1 5 ? -2.988 14.477 10.922 1 97.12 5 VAL B CA 1
ATOM 2056 C C . VAL B 1 5 ? -4.051 15.508 10.562 1 97.12 5 VAL B C 1
ATOM 2058 O O . VAL B 1 5 ? -4.102 16.594 11.148 1 97.12 5 VAL B O 1
ATOM 2061 N N . LEU B 1 6 ? -4.836 15.203 9.539 1 98.12 6 LEU B N 1
ATOM 2062 C CA . LEU B 1 6 ? -5.957 16.062 9.156 1 98.12 6 LEU B CA 1
ATOM 2063 C C . LEU B 1 6 ? -7.285 15.414 9.562 1 98.12 6 LEU B C 1
ATOM 2065 O O . LEU B 1 6 ? -7.613 14.32 9.102 1 98.12 6 LEU B O 1
ATOM 2069 N N . VAL B 1 7 ? -7.98 16.094 10.453 1 98.62 7 VAL B N 1
ATOM 2070 C CA . VAL B 1 7 ? -9.289 15.648 10.914 1 98.62 7 VAL B CA 1
ATOM 2071 C C . VAL B 1 7 ? -10.391 16.453 10.227 1 98.62 7 VAL B C 1
ATOM 2073 O O . VAL B 1 7 ? -10.438 17.672 10.336 1 98.62 7 VAL B O 1
ATOM 2076 N N . VAL B 1 8 ? -11.328 15.727 9.508 1 98.56 8 VAL B N 1
ATOM 2077 C CA . VAL B 1 8 ? -12.336 16.406 8.703 1 98.56 8 VAL B CA 1
ATOM 2078 C C . VAL B 1 8 ? -13.734 15.922 9.102 1 98.56 8 VAL B C 1
ATOM 2080 O O . VAL B 1 8 ? -14.031 14.727 9.016 1 98.56 8 VAL B O 1
ATOM 2083 N N . ASP B 1 9 ? -14.562 16.781 9.539 1 98.31 9 ASP B N 1
ATOM 2084 C CA . ASP B 1 9 ? -15.938 16.531 9.977 1 98.31 9 ASP B CA 1
ATOM 2085 C C . ASP B 1 9 ? -16.734 17.828 10.023 1 98.31 9 ASP B C 1
ATOM 2087 O O . ASP B 1 9 ? -16.234 18.859 10.469 1 98.31 9 ASP B O 1
ATOM 2091 N N . ASP B 1 10 ? -17.984 17.734 9.555 1 97.75 10 ASP B N 1
ATOM 2092 C CA . ASP B 1 10 ? -18.75 18.984 9.523 1 97.75 10 ASP B CA 1
ATOM 2093 C C . ASP B 1 10 ? -19.266 19.344 10.922 1 97.75 10 ASP B C 1
ATOM 2095 O O . ASP B 1 10 ? -19.656 20.484 11.164 1 97.75 10 ASP B O 1
ATOM 2099 N N . GLU B 1 11 ? -19.234 18.438 11.812 1 96.81 11 GLU B N 1
ATOM 2100 C CA . GLU B 1 11 ? -19.656 18.688 13.188 1 96.81 11 GLU B CA 1
ATOM 2101 C C . GLU B 1 11 ? -18.453 18.953 14.094 1 96.81 11 GLU B C 1
ATOM 2103 O O . GLU B 1 11 ? -17.625 18.062 14.328 1 96.81 11 GLU B O 1
ATOM 2108 N N . SER B 1 12 ? -18.438 20.062 14.719 1 96.88 12 SER B N 1
ATOM 2109 C CA . SER B 1 12 ? -17.297 20.469 15.547 1 96.88 12 SER B CA 1
ATOM 2110 C C . SER B 1 12 ? -17.109 19.531 16.734 1 96.88 12 SER B C 1
ATOM 2112 O O . SER B 1 12 ? -15.984 19.266 17.141 1 96.88 12 SER B O 1
ATOM 2114 N N . VAL B 1 13 ? -18.219 19.031 17.266 1 96.44 13 VAL B N 1
ATOM 2115 C CA . VAL B 1 13 ? -18.156 18.141 18.422 1 96.44 13 VAL B CA 1
ATOM 2116 C C . VAL B 1 13 ? -17.406 16.875 18.078 1 96.44 13 VAL B C 1
ATOM 2118 O O . VAL B 1 13 ? -16.656 16.328 18.891 1 96.44 13 VAL B O 1
ATOM 2121 N N . GLN B 1 14 ? -17.609 16.391 16.891 1 96.62 14 GLN B N 1
ATOM 2122 C CA . GLN B 1 14 ? -16.922 15.195 16.422 1 96.62 14 GLN B CA 1
ATOM 2123 C C . GLN B 1 14 ? -15.422 15.438 16.281 1 96.62 14 GLN B C 1
ATOM 2125 O O . GLN B 1 14 ? -14.609 14.602 16.672 1 96.62 14 GLN B O 1
ATOM 2130 N N . ARG B 1 15 ? -15.031 16.5 15.656 1 97.81 15 ARG B N 1
ATOM 2131 C CA . ARG B 1 15 ? -13.617 16.859 15.531 1 97.81 15 ARG B CA 1
ATOM 2132 C C . ARG B 1 15 ? -12.961 16.969 16.891 1 97.81 15 ARG B C 1
ATOM 2134 O O . ARG B 1 15 ? -11.867 16.422 17.109 1 97.81 15 ARG B O 1
ATOM 2141 N N . GLU B 1 16 ? -13.625 17.641 17.812 1 96.75 16 GLU B N 1
ATOM 2142 C CA . GLU B 1 16 ? -13.102 17.797 19.172 1 96.75 16 GLU B CA 1
ATOM 2143 C C . GLU B 1 16 ? -12.938 16.438 19.859 1 96.75 16 GLU B C 1
ATOM 2145 O O . GLU B 1 16 ? -11.945 16.219 20.562 1 96.75 16 GLU B O 1
ATOM 2150 N N . GLY B 1 17 ? -13.93 15.562 19.672 1 95.94 17 GLY B N 1
ATOM 2151 C CA . GLY B 1 17 ? -13.836 14.227 20.234 1 95.94 17 GLY B CA 1
ATOM 2152 C C . GLY B 1 17 ? -12.602 13.477 19.781 1 95.94 17 GLY B C 1
ATOM 2153 O O . GLY B 1 17 ? -11.914 12.859 20.594 1 95.94 17 GLY B O 1
ATOM 2154 N N . ILE B 1 18 ? -12.312 13.539 18.5 1 96.88 18 ILE B N 1
ATOM 2155 C CA . ILE B 1 18 ? -11.148 12.859 17.922 1 96.88 18 ILE B CA 1
ATOM 2156 C C . ILE B 1 18 ? -9.867 13.484 18.484 1 96.88 18 ILE B C 1
ATOM 2158 O O . ILE B 1 18 ? -8.938 12.766 18.859 1 96.88 18 ILE B O 1
ATOM 2162 N N . LYS B 1 19 ? -9.812 14.781 18.562 1 95.81 19 LYS B N 1
ATOM 2163 C CA . LYS B 1 19 ? -8.656 15.484 19.109 1 95.81 19 LYS B CA 1
ATOM 2164 C C . LYS B 1 19 ? -8.391 15.062 20.547 1 95.81 19 LYS B C 1
ATOM 2166 O O . LYS B 1 19 ? -7.246 14.844 20.938 1 95.81 19 LYS B O 1
ATOM 2171 N N . ASN B 1 20 ? -9.453 14.969 21.297 1 93.94 20 ASN B N 1
ATOM 2172 C CA . ASN B 1 20 ? -9.336 14.562 22.703 1 93.94 20 ASN B CA 1
ATOM 2173 C C . ASN B 1 20 ? -8.766 13.156 22.828 1 93.94 20 ASN B C 1
ATOM 2175 O O . ASN B 1 20 ? -7.941 12.891 23.703 1 93.94 20 ASN B O 1
ATOM 2179 N N . LEU B 1 21 ? -9.242 12.258 21.969 1 92.75 21 LEU B N 1
ATOM 2180 C CA . LEU B 1 21 ? -8.742 10.891 21.984 1 92.75 21 LEU B CA 1
ATOM 2181 C C . LEU B 1 21 ? -7.25 10.859 21.672 1 92.75 21 LEU B C 1
ATOM 2183 O O . LEU B 1 21 ? -6.48 10.172 22.344 1 92.75 21 LEU B O 1
ATOM 2187 N N . ILE B 1 22 ? -6.844 11.578 20.641 1 92.25 22 ILE B N 1
ATOM 2188 C CA . ILE B 1 22 ? -5.449 11.625 20.219 1 92.25 22 ILE B CA 1
ATOM 2189 C C . ILE B 1 22 ? -4.586 12.172 21.344 1 92.25 22 ILE B C 1
ATOM 2191 O O . ILE B 1 22 ? -3.523 11.617 21.656 1 92.25 22 ILE B O 1
ATOM 2195 N N . ALA B 1 23 ? -5.059 13.25 21.969 1 88.81 23 ALA B N 1
ATOM 2196 C CA . ALA B 1 23 ? -4.352 13.867 23.094 1 88.81 23 ALA B CA 1
ATOM 2197 C C . ALA B 1 23 ? -4.254 12.906 24.266 1 88.81 23 ALA B C 1
ATOM 2199 O O . ALA B 1 23 ? -3.203 12.805 24.906 1 88.81 23 ALA B O 1
ATOM 2200 N N . HIS B 1 24 ? -5.32 12.258 24.516 1 89.06 24 HIS B N 1
ATOM 2201 C CA . HIS B 1 24 ? -5.387 11.32 25.625 1 89.06 24 HIS B CA 1
ATOM 2202 C C . HIS B 1 24 ? -4.324 10.234 25.5 1 89.06 24 HIS B C 1
ATOM 2204 O O . HIS B 1 24 ? -3.65 9.898 26.469 1 89.06 24 HIS B O 1
ATOM 2210 N N . TYR B 1 25 ? -4.129 9.766 24.312 1 88.62 25 TYR B N 1
ATOM 2211 C CA . TYR B 1 25 ? -3.234 8.633 24.109 1 88.62 25 TYR B CA 1
ATOM 2212 C C . TYR B 1 25 ? -1.801 9.102 23.891 1 88.62 25 TYR B C 1
ATOM 2214 O O . TYR B 1 25 ? -0.874 8.289 23.859 1 88.62 25 TYR B O 1
ATOM 2222 N N . GLY B 1 26 ? -1.59 10.328 23.672 1 85.75 26 GLY B N 1
ATOM 2223 C CA . GLY B 1 26 ? -0.263 10.922 23.609 1 85.75 26 GLY B CA 1
ATOM 2224 C C . GLY B 1 26 ? 0.463 10.633 22.312 1 85.75 26 GLY B C 1
ATOM 2225 O O . GLY B 1 26 ? 1.682 10.453 22.297 1 85.75 26 GLY B O 1
ATOM 2226 N N . PHE B 1 27 ? -0.252 10.484 21.281 1 86.25 27 PHE B N 1
ATOM 2227 C CA . PHE B 1 27 ? 0.406 10.289 19.984 1 86.25 27 PHE B CA 1
ATOM 2228 C C . PHE B 1 27 ? 1.104 11.57 19.547 1 86.25 27 PHE B C 1
ATOM 2230 O O . PHE B 1 27 ? 0.602 12.672 19.781 1 86.25 27 PHE B O 1
ATOM 2237 N N . PRO B 1 28 ? 2.283 11.438 18.938 1 86.81 28 PRO B N 1
ATOM 2238 C CA . PRO B 1 28 ? 2.979 12.625 18.422 1 86.81 28 PRO B CA 1
ATOM 2239 C C . PRO B 1 28 ? 2.357 13.156 17.125 1 86.81 28 PRO B C 1
ATOM 2241 O O . PRO B 1 28 ? 2.982 13.086 16.062 1 86.81 28 PRO B O 1
ATOM 2244 N N . PHE B 1 29 ? 1.197 13.711 17.297 1 91.62 29 PHE B N 1
ATOM 2245 C CA . PHE B 1 29 ? 0.424 14.164 16.156 1 91.62 29 PHE B CA 1
ATOM 2246 C C . PHE B 1 29 ? 0.341 15.688 16.125 1 91.62 29 PHE B C 1
ATOM 2248 O O . PHE B 1 29 ? 0.142 16.328 17.156 1 91.62 29 PHE B O 1
ATOM 2255 N N . HIS B 1 30 ? 0.659 16.281 15.023 1 93.06 30 HIS B N 1
ATOM 2256 C CA . HIS B 1 30 ? 0.243 17.641 14.688 1 93.06 30 HIS B CA 1
ATOM 2257 C C . HIS B 1 30 ? -1.109 17.641 13.984 1 93.06 30 HIS B C 1
ATOM 2259 O O . HIS B 1 30 ? -1.216 17.203 12.828 1 93.06 30 HIS B O 1
ATOM 2265 N N . ILE B 1 31 ? -2.094 18.203 14.688 1 96.38 31 ILE B N 1
ATOM 2266 C CA . ILE B 1 31 ? -3.461 18.031 14.211 1 96.38 31 ILE B CA 1
ATOM 2267 C C . ILE B 1 31 ? -3.912 19.266 13.453 1 96.38 31 ILE B C 1
ATOM 2269 O O . ILE B 1 31 ? -3.785 20.391 13.961 1 96.38 31 ILE B O 1
ATOM 2273 N N . MET B 1 32 ? -4.383 19.094 12.242 1 96.12 32 MET B N 1
ATOM 2274 C CA . MET B 1 32 ? -5.117 20.094 11.461 1 96.12 32 MET B CA 1
ATOM 2275 C C . MET B 1 32 ? -6.582 19.688 11.312 1 96.12 32 MET B C 1
ATOM 2277 O O . MET B 1 32 ? -6.922 18.516 11.43 1 96.12 32 MET B O 1
ATOM 2281 N N . GLU B 1 33 ? -7.406 20.75 11.109 1 97.94 33 GLU B N 1
ATOM 2282 C CA . GLU B 1 33 ? -8.836 20.469 11.055 1 97.94 33 GLU B CA 1
ATOM 2283 C C . GLU B 1 33 ? -9.484 21.141 9.844 1 97.94 33 GLU B C 1
ATOM 2285 O O . GLU B 1 33 ? -9.016 22.172 9.375 1 97.94 33 GLU B O 1
ATOM 2290 N N . ALA B 1 34 ? -10.594 20.516 9.375 1 97.75 34 ALA B N 1
ATOM 2291 C CA . ALA B 1 34 ? -11.453 21.078 8.336 1 97.75 34 ALA B CA 1
ATOM 2292 C C . ALA B 1 34 ? -12.914 20.719 8.578 1 97.75 34 ALA B C 1
ATOM 2294 O O . ALA B 1 34 ? -13.219 19.641 9.086 1 97.75 34 ALA B O 1
ATOM 2295 N N . GLU B 1 35 ? -13.805 21.609 8.156 1 97.44 35 GLU B N 1
ATOM 2296 C CA . GLU B 1 35 ? -15.219 21.406 8.453 1 97.44 35 GLU B CA 1
ATOM 2297 C C . GLU B 1 35 ? -15.953 20.828 7.246 1 97.44 35 GLU B C 1
ATOM 2299 O O . GLU B 1 35 ? -17.172 20.594 7.309 1 97.44 35 GLU B O 1
ATOM 2304 N N . ASN B 1 36 ? -15.305 20.688 6.227 1 96 36 ASN B N 1
ATOM 2305 C CA . ASN B 1 36 ? -15.852 20.062 5.023 1 96 36 ASN B CA 1
ATOM 2306 C C . ASN B 1 36 ? -14.742 19.641 4.066 1 96 36 ASN B C 1
ATOM 2308 O O . ASN B 1 36 ? -13.57 19.953 4.281 1 96 36 ASN B O 1
ATOM 2312 N N . GLY B 1 37 ? -15.094 18.875 3 1 96.69 37 GLY B N 1
ATOM 2313 C CA . GLY B 1 37 ? -14.125 18.328 2.064 1 96.69 37 GLY B CA 1
ATOM 2314 C C . GLY B 1 37 ? -13.359 19.391 1.305 1 96.69 37 GLY B C 1
ATOM 2315 O O . GLY B 1 37 ? -12.164 19.234 1.023 1 96.69 37 GLY B O 1
ATOM 2316 N N . LYS B 1 38 ? -14.016 20.5 0.991 1 92.31 38 LYS B N 1
ATOM 2317 C CA . LYS B 1 38 ? -13.375 21.547 0.202 1 92.31 38 LYS B CA 1
ATOM 2318 C C . LYS B 1 38 ? -12.266 22.234 0.996 1 92.31 38 LYS B C 1
ATOM 2320 O O . LYS B 1 38 ? -11.164 22.453 0.482 1 92.31 38 LYS B O 1
ATOM 2325 N N . THR B 1 39 ? -12.594 22.594 2.197 1 95.06 39 THR B N 1
ATOM 2326 C CA . THR B 1 39 ? -11.578 23.172 3.062 1 95.06 39 THR B CA 1
ATOM 2327 C C . THR B 1 39 ? -10.43 22.188 3.287 1 95.06 39 THR B C 1
ATOM 2329 O O . THR B 1 39 ? -9.258 22.578 3.289 1 95.06 39 THR B O 1
ATOM 2332 N N . ALA B 1 40 ? -10.734 20.922 3.447 1 96.81 40 ALA B N 1
ATOM 2333 C CA . ALA B 1 40 ? -9.719 19.891 3.625 1 96.81 40 ALA B CA 1
ATOM 2334 C C . ALA B 1 40 ? -8.812 19.797 2.4 1 96.81 40 ALA B C 1
ATOM 2336 O O . ALA B 1 40 ? -7.598 19.625 2.531 1 96.81 40 ALA B O 1
ATOM 2337 N N . GLU B 1 41 ? -9.398 19.828 1.244 1 90.06 41 GLU B N 1
ATOM 2338 C CA . GLU B 1 41 ? -8.648 19.766 -0.005 1 90.06 41 GLU B CA 1
ATOM 2339 C C . GLU B 1 41 ? -7.57 20.844 -0.068 1 90.06 41 GLU B C 1
ATOM 2341 O O . GLU B 1 41 ? -6.453 20.578 -0.514 1 90.06 41 GLU B O 1
ATOM 2346 N N . ARG B 1 42 ? -7.941 22.031 0.433 1 84.06 42 ARG B N 1
ATOM 2347 C CA . ARG B 1 42 ? -6.984 23.125 0.462 1 84.06 42 ARG B CA 1
ATOM 2348 C C . ARG B 1 42 ? -5.812 22.812 1.383 1 84.06 42 ARG B C 1
ATOM 2350 O O . ARG B 1 42 ? -4.656 23.062 1.033 1 84.06 42 ARG B O 1
ATOM 2357 N N . ILE B 1 43 ? -6.078 22.234 2.463 1 89.81 43 ILE B N 1
ATOM 2358 C CA . ILE B 1 43 ? -5.051 21.875 3.438 1 89.81 43 ILE B CA 1
ATOM 2359 C C . ILE B 1 43 ? -4.133 20.812 2.854 1 89.81 43 ILE B C 1
ATOM 2361 O O . ILE B 1 43 ? -2.912 20.875 3.023 1 89.81 43 ILE B O 1
ATOM 2365 N N . LEU B 1 44 ? -4.707 19.812 2.16 1 87.62 44 LEU B N 1
ATOM 2366 C CA . LEU B 1 44 ? -3.961 18.719 1.567 1 87.62 44 LEU B CA 1
ATOM 2367 C C . LEU B 1 44 ? -2.955 19.219 0.541 1 87.62 44 LEU B C 1
ATOM 2369 O O . LEU B 1 44 ? -1.872 18.656 0.391 1 87.62 44 LEU B O 1
ATOM 2373 N N . VAL B 1 45 ? -3.381 20.25 -0.122 1 73.06 45 VAL B N 1
ATOM 2374 C CA . VAL B 1 45 ? -2.523 20.812 -1.164 1 73.06 45 VAL B CA 1
ATOM 2375 C C . VAL B 1 45 ? -1.361 21.562 -0.526 1 73.06 45 VAL B C 1
ATOM 2377 O O . VAL B 1 45 ? -0.242 21.547 -1.044 1 73.06 45 VAL B O 1
ATOM 2380 N N . GLN B 1 46 ? -1.595 22.141 0.682 1 72.69 46 GLN B N 1
ATOM 2381 C CA . GLN B 1 46 ? -0.639 23.047 1.298 1 72.69 46 GLN B CA 1
ATOM 2382 C C . GLN B 1 46 ? 0.247 22.328 2.305 1 72.69 46 GLN B C 1
ATOM 2384 O O . GLN B 1 46 ? 1.257 22.875 2.758 1 72.69 46 GLN B O 1
ATOM 2389 N N . ASN B 1 47 ? -0.152 21.109 2.629 1 79.69 47 ASN B N 1
ATOM 2390 C CA . ASN B 1 47 ? 0.542 20.391 3.697 1 79.69 47 ASN B CA 1
ATOM 2391 C C . ASN B 1 47 ? 0.739 18.922 3.354 1 79.69 47 ASN B C 1
ATOM 2393 O O . ASN B 1 47 ? -0.12 18.297 2.721 1 79.69 47 ASN B O 1
ATOM 2397 N N . ALA B 1 48 ? 1.911 18.484 3.805 1 82.19 48 ALA B N 1
ATOM 2398 C CA . ALA B 1 48 ? 2.074 17.031 3.783 1 82.19 48 ALA B CA 1
ATOM 2399 C C . ALA B 1 48 ? 1.274 16.375 4.902 1 82.19 48 ALA B C 1
ATOM 2401 O O . ALA B 1 48 ? 1.472 16.672 6.078 1 82.19 48 ALA B O 1
ATOM 2402 N N . ILE B 1 49 ? 0.44 15.555 4.527 1 91.56 49 ILE B N 1
ATOM 2403 C CA . ILE B 1 49 ? -0.417 14.883 5.496 1 91.56 49 ILE B CA 1
ATOM 2404 C C . ILE B 1 49 ? -0.069 13.391 5.539 1 91.56 49 ILE B C 1
ATOM 2406 O O . ILE B 1 49 ? 0.086 12.75 4.496 1 91.56 49 ILE B O 1
ATOM 2410 N N . ASP B 1 50 ? 0.049 12.914 6.754 1 94.12 50 ASP B N 1
ATOM 2411 C CA . ASP B 1 50 ? 0.362 11.5 6.938 1 94.12 50 ASP B CA 1
ATOM 2412 C C . ASP B 1 50 ? -0.908 10.68 7.141 1 94.12 50 ASP B C 1
ATOM 2414 O O . ASP B 1 50 ? -1.002 9.547 6.664 1 94.12 50 ASP B O 1
ATOM 2418 N N . ILE B 1 51 ? -1.855 11.234 7.891 1 97.25 51 ILE B N 1
ATOM 2419 C CA . ILE B 1 51 ? -3.096 10.547 8.234 1 97.25 51 ILE B CA 1
ATOM 2420 C C . ILE B 1 51 ? -4.285 11.469 7.973 1 97.25 51 ILE B C 1
ATOM 2422 O O . ILE B 1 51 ? -4.305 12.609 8.438 1 97.25 51 ILE B O 1
ATOM 2426 N N . LEU B 1 52 ? -5.219 11.016 7.207 1 98.38 52 LEU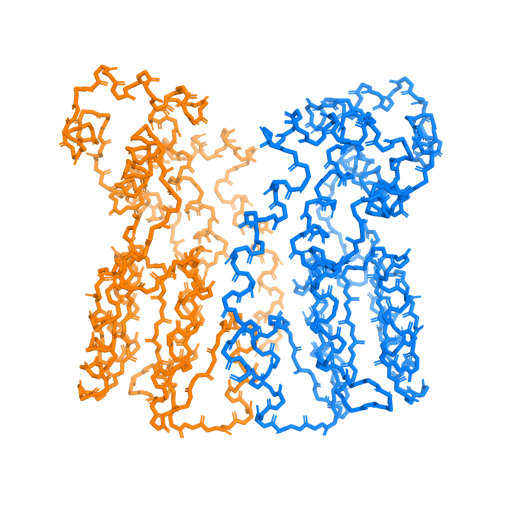 B N 1
ATOM 2427 C CA . LEU B 1 52 ? -6.5 11.68 7.012 1 98.38 52 LEU B CA 1
ATOM 2428 C C . LEU B 1 52 ? -7.617 10.938 7.734 1 98.38 52 LEU B C 1
ATOM 2430 O O . LEU B 1 52 ? -7.852 9.75 7.477 1 98.38 52 LEU B O 1
ATOM 2434 N N . ILE B 1 53 ? -8.234 11.547 8.688 1 98.62 53 ILE B N 1
ATOM 2435 C CA . ILE B 1 53 ? -9.43 11.039 9.359 1 98.62 53 ILE B CA 1
ATOM 2436 C C . ILE B 1 53 ? -10.648 11.836 8.914 1 98.62 53 ILE B C 1
ATOM 2438 O O . ILE B 1 53 ? -10.75 13.031 9.188 1 98.62 53 ILE B O 1
ATOM 2442 N N . THR B 1 54 ? -11.625 11.141 8.242 1 98.56 54 THR B N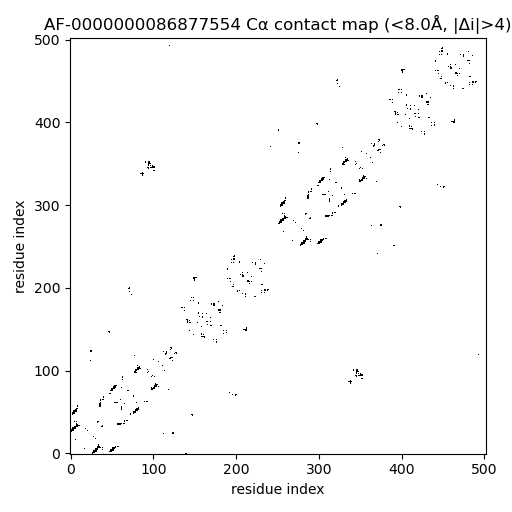 1
ATOM 2443 C CA . THR B 1 54 ? -12.68 11.945 7.637 1 98.56 54 THR B CA 1
ATOM 2444 C C . THR B 1 54 ? -14.039 11.266 7.812 1 98.56 54 THR B C 1
ATOM 2446 O O . THR B 1 54 ? -14.141 10.039 7.766 1 98.56 54 THR B O 1
ATOM 2449 N N . ASP B 1 55 ? -15.031 12.07 7.992 1 97.94 55 ASP B N 1
ATOM 2450 C CA . ASP B 1 55 ? -16.422 11.656 7.859 1 97.94 55 ASP B CA 1
ATOM 2451 C C . ASP B 1 55 ? -16.766 11.359 6.402 1 97.94 55 ASP B C 1
ATOM 2453 O O . ASP B 1 55 ? -16.109 11.844 5.488 1 97.94 55 ASP B O 1
ATOM 2457 N N . VAL B 1 56 ? -17.812 10.555 6.227 1 97 56 VAL B N 1
ATOM 2458 C CA . VAL B 1 56 ? -18.234 10.234 4.867 1 97 56 VAL B CA 1
ATOM 2459 C C . VAL B 1 56 ? -19.188 11.305 4.352 1 97 56 VAL B C 1
ATOM 2461 O O . VAL B 1 56 ? -19 11.82 3.246 1 97 56 VAL B O 1
ATOM 2464 N N . LYS B 1 57 ? -20.188 11.594 5.109 1 96.12 57 LYS B N 1
ATOM 2465 C CA . LYS B 1 57 ? -21.188 12.555 4.668 1 96.12 57 LYS B CA 1
ATOM 2466 C C . LYS B 1 57 ? -20.875 13.953 5.195 1 96.12 57 LYS B C 1
ATOM 2468 O O . LYS B 1 57 ? -20.891 14.18 6.406 1 96.12 57 LYS B O 1
ATOM 2473 N N . MET B 1 58 ? -20.609 14.836 4.371 1 96.81 58 MET B N 1
ATOM 2474 C CA . MET B 1 58 ? -20.344 16.234 4.672 1 96.81 58 MET B CA 1
ATOM 2475 C C . MET B 1 58 ? -20.828 17.141 3.541 1 96.81 58 MET B C 1
ATOM 2477 O O . MET B 1 58 ? -20.969 16.703 2.4 1 96.81 58 MET B O 1
ATOM 2481 N N . PRO B 1 59 ? -21.094 18.375 3.898 1 93.69 59 PRO B N 1
ATOM 2482 C CA . PRO B 1 59 ? -21.484 19.312 2.84 1 93.69 59 PRO B CA 1
ATOM 2483 C C . PRO B 1 59 ? -20.344 19.594 1.862 1 93.69 59 PRO B C 1
ATOM 2485 O O . PRO B 1 59 ? -19.172 19.406 2.203 1 93.69 59 PRO B O 1
ATOM 2488 N N . LEU B 1 60 ? -20.75 20.016 0.528 1 91.75 60 LEU B N 1
ATOM 2489 C CA . LEU B 1 60 ? -19.844 20.484 -0.51 1 91.75 60 LEU B CA 1
ATOM 2490 C C . LEU B 1 60 ? -19.094 19.312 -1.138 1 91.75 60 LEU B C 1
ATOM 2492 O O . LEU B 1 60 ? -19.172 19.094 -2.348 1 91.75 60 LEU B O 1
ATOM 2496 N N . MET B 1 61 ? -18.312 18.562 -0.319 1 94.06 61 MET B N 1
ATOM 2497 C CA . MET B 1 61 ? -17.547 17.391 -0.751 1 94.06 61 MET B CA 1
ATOM 2498 C C . MET B 1 61 ? -17.547 16.312 0.331 1 94.06 61 MET B C 1
ATOM 2500 O O . MET B 1 61 ? -17.156 16.578 1.471 1 94.06 61 MET B O 1
ATOM 2504 N N . ASP B 1 62 ? -17.953 15.148 -0.096 1 95.19 62 ASP B N 1
ATOM 2505 C CA . ASP B 1 62 ? -18.047 14.102 0.922 1 95.19 62 ASP B CA 1
ATOM 2506 C C . ASP B 1 62 ? -16.703 13.438 1.17 1 95.19 62 ASP B C 1
ATOM 2508 O O . ASP B 1 62 ? -15.727 13.719 0.469 1 95.19 62 ASP B O 1
ATOM 2512 N N . GLY B 1 63 ? -16.672 12.625 2.172 1 97.81 63 GLY B N 1
ATOM 2513 C CA . GLY B 1 63 ? -15.414 12.047 2.625 1 97.81 63 GLY B CA 1
ATOM 2514 C C . GLY B 1 63 ? -14.773 11.117 1.603 1 97.81 63 GLY B C 1
ATOM 2515 O O . GLY B 1 63 ? -13.555 10.984 1.556 1 97.81 63 GLY B O 1
ATOM 2516 N N . LEU B 1 64 ? -15.547 10.414 0.829 1 97 64 LEU B N 1
ATOM 2517 C CA . LEU B 1 64 ? -15.016 9.508 -0.183 1 97 64 LEU B CA 1
ATOM 2518 C C . LEU B 1 64 ? -14.422 10.289 -1.352 1 97 64 LEU B C 1
ATOM 2520 O O . LEU B 1 64 ? -13.344 9.945 -1.842 1 97 64 LEU B O 1
ATOM 2524 N N . GLU B 1 65 ? -15.102 11.312 -1.775 1 94 65 GLU B N 1
ATOM 2525 C CA . GLU B 1 65 ? -14.547 12.195 -2.797 1 94 65 GLU B CA 1
ATOM 2526 C C . GLU B 1 65 ? -13.266 12.859 -2.314 1 94 65 GLU B C 1
ATOM 2528 O O . GLU B 1 65 ? -12.289 12.953 -3.064 1 94 65 GLU B O 1
ATOM 2533 N N . LEU B 1 66 ? -13.289 13.289 -1.091 1 96.69 66 LEU B N 1
ATOM 2534 C CA . LEU B 1 66 ? -12.094 13.859 -0.492 1 96.69 66 LEU B CA 1
ATOM 2535 C C . LEU B 1 66 ? -10.945 12.859 -0.506 1 96.69 66 LEU B C 1
ATOM 2537 O O . LEU B 1 66 ? -9.805 13.211 -0.829 1 96.69 66 LEU B O 1
ATOM 2541 N N . SER B 1 67 ? -11.203 11.625 -0.127 1 96.94 67 SER B N 1
ATOM 2542 C CA . SER B 1 67 ? -10.195 10.57 -0.114 1 96.94 67 SER B CA 1
ATOM 2543 C C . SER B 1 67 ? -9.586 10.375 -1.496 1 96.94 67 SER B C 1
ATOM 2545 O O . SER B 1 67 ? -8.367 10.195 -1.624 1 96.94 67 SER B O 1
ATOM 2547 N N . LYS B 1 68 ? -10.438 10.383 -2.453 1 91.25 68 LYS B N 1
ATOM 2548 C CA . LYS B 1 68 ? -9.977 10.273 -3.836 1 91.25 68 LYS B CA 1
ATOM 2549 C C . LYS B 1 68 ? -9 11.398 -4.184 1 91.25 68 LYS B C 1
ATOM 2551 O O . LYS B 1 68 ? -7.938 11.156 -4.75 1 91.25 68 LYS B O 1
ATOM 2556 N N . GLN B 1 69 ? -9.312 12.586 -3.826 1 87.44 69 GLN B N 1
ATOM 2557 C CA . GLN B 1 69 ? -8.461 13.75 -4.082 1 87.44 69 GLN B CA 1
ATOM 2558 C C . GLN B 1 69 ? -7.16 13.664 -3.289 1 87.44 69 GLN B C 1
ATOM 2560 O O . GLN B 1 69 ? -6.094 14.008 -3.799 1 87.44 69 GLN B O 1
ATOM 2565 N N . ALA B 1 70 ? -7.297 13.195 -2.104 1 91.81 70 ALA B N 1
ATOM 2566 C CA . ALA B 1 70 ? -6.129 13.086 -1.23 1 91.81 70 ALA B CA 1
ATOM 2567 C C . ALA B 1 70 ? -5.102 12.117 -1.809 1 91.81 70 ALA B C 1
ATOM 2569 O O . ALA B 1 70 ? -3.896 12.367 -1.732 1 91.81 70 ALA B O 1
ATOM 2570 N N . ARG B 1 71 ? -5.559 11.031 -2.336 1 88.38 71 ARG B N 1
ATOM 2571 C CA . ARG B 1 71 ? -4.672 10.031 -2.924 1 88.38 71 ARG B CA 1
ATOM 2572 C C . ARG B 1 71 ? -3.898 10.617 -4.102 1 88.38 71 ARG B C 1
ATOM 2574 O O . ARG B 1 71 ? -2.758 10.227 -4.359 1 88.38 71 ARG B O 1
ATOM 2581 N N . LYS B 1 72 ? -4.551 11.523 -4.738 1 75.88 72 LYS B N 1
ATOM 2582 C CA . LYS B 1 72 ? -3.9 12.156 -5.887 1 75.88 72 LYS B CA 1
ATOM 2583 C C . LYS B 1 72 ? -2.791 13.102 -5.438 1 75.88 72 LYS B C 1
ATOM 2585 O O . LYS B 1 72 ? -1.784 13.258 -6.133 1 75.88 72 LYS B O 1
ATOM 2590 N N . THR B 1 73 ? -2.975 13.617 -4.309 1 74.38 73 THR B N 1
ATOM 2591 C CA . THR B 1 73 ? -2.094 14.711 -3.912 1 74.38 73 THR B CA 1
ATOM 2592 C C . THR B 1 73 ? -1.042 14.227 -2.918 1 74.38 73 THR B C 1
ATOM 2594 O O . THR B 1 73 ? 0.022 14.828 -2.785 1 74.38 73 THR B O 1
ATOM 2597 N N . GLN B 1 74 ? -1.444 13.195 -2.178 1 78.94 74 GLN B N 1
ATOM 2598 C CA . GLN B 1 74 ? -0.57 12.711 -1.115 1 78.94 74 GLN B CA 1
ATOM 2599 C C . GLN B 1 74 ? 0.009 11.344 -1.459 1 78.94 74 GLN B C 1
ATOM 2601 O O . GLN B 1 74 ? -0.722 10.438 -1.869 1 78.94 74 GLN B O 1
ATOM 2606 N N . GLN B 1 75 ? 1.296 11.086 -1.337 1 71 75 GLN B N 1
ATOM 2607 C CA . GLN B 1 75 ? 1.93 9.82 -1.7 1 71 75 GLN B CA 1
ATOM 2608 C C . GLN B 1 75 ? 1.824 8.805 -0.565 1 71 75 GLN B C 1
ATOM 2610 O O . GLN B 1 75 ? 1.64 7.613 -0.809 1 71 75 GLN B O 1
ATOM 2615 N N . ASN B 1 76 ? 2.043 9.117 0.657 1 81.81 76 ASN B N 1
ATOM 2616 C CA . ASN B 1 76 ? 2.096 8.219 1.81 1 81.81 76 ASN B CA 1
ATOM 2617 C C . ASN B 1 76 ? 1.026 8.57 2.84 1 81.81 76 ASN B C 1
ATOM 2619 O O . ASN B 1 76 ? 1.341 8.828 4.004 1 81.81 76 ASN B O 1
ATOM 2623 N N . LEU B 1 77 ? -0.153 8.43 2.312 1 91.44 77 LEU B N 1
ATOM 2624 C CA . LEU B 1 77 ? -1.275 8.852 3.141 1 91.44 77 LEU B CA 1
ATOM 2625 C C . LEU B 1 77 ? -2.076 7.652 3.631 1 91.44 77 LEU B C 1
ATOM 2627 O O . LEU B 1 77 ? -2.445 6.781 2.84 1 91.44 77 LEU B O 1
ATOM 2631 N N . ASP B 1 78 ? -2.268 7.57 4.922 1 97.38 78 ASP B N 1
ATOM 2632 C CA . ASP B 1 78 ? -3.242 6.637 5.48 1 97.38 78 ASP B CA 1
ATOM 2633 C C . ASP B 1 78 ? -4.59 7.32 5.703 1 97.38 78 ASP B C 1
ATOM 2635 O O . ASP B 1 78 ? -4.668 8.352 6.379 1 97.38 78 ASP B O 1
ATOM 2639 N N . ILE B 1 79 ? -5.633 6.73 5.133 1 98.12 79 ILE B N 1
ATOM 2640 C CA . ILE B 1 79 ? -6.965 7.312 5.258 1 98.12 79 ILE B CA 1
ATOM 2641 C C . ILE B 1 79 ? -7.82 6.457 6.184 1 98.12 79 ILE B C 1
ATOM 2643 O O . ILE B 1 79 ? -7.895 5.238 6.02 1 98.12 79 ILE B O 1
ATOM 2647 N N . VAL B 1 80 ? -8.414 7.086 7.152 1 98.62 80 VAL B N 1
ATOM 2648 C CA . VAL B 1 80 ? -9.367 6.457 8.062 1 98.62 80 VAL B CA 1
ATOM 2649 C C . VAL B 1 80 ? -10.727 7.141 7.945 1 98.62 80 VAL B C 1
ATOM 2651 O O . VAL B 1 80 ? -10.828 8.359 8.086 1 98.62 80 VAL B O 1
ATOM 2654 N N . ILE B 1 81 ? -11.727 6.344 7.691 1 98.25 81 ILE B N 1
ATOM 2655 C CA . ILE B 1 81 ? -13.094 6.863 7.668 1 98.25 81 ILE B CA 1
ATOM 2656 C C . ILE B 1 81 ? -13.719 6.73 9.055 1 98.25 81 ILE B C 1
ATOM 2658 O O . ILE B 1 81 ? -13.617 5.68 9.688 1 98.25 81 ILE B O 1
ATOM 2662 N N . CYS B 1 82 ? -14.273 7.781 9.57 1 97.56 82 CYS B N 1
ATOM 2663 C CA . CYS B 1 82 ? -15.086 7.812 10.781 1 97.56 82 CYS B CA 1
ATOM 2664 C C . CYS B 1 82 ? -16.5 8.297 10.484 1 97.56 82 CYS B C 1
ATOM 2666 O O . CYS B 1 82 ? -16.719 9.477 10.227 1 97.56 82 CYS B O 1
ATOM 2668 N N . SER B 1 83 ? -17.453 7.387 10.531 1 95.38 83 SER B N 1
ATOM 2669 C CA . SER B 1 83 ? -18.766 7.734 10.016 1 95.38 83 SER B CA 1
ATOM 2670 C C . SER B 1 83 ? -19.875 7.102 10.859 1 95.38 83 SER B C 1
ATOM 2672 O O . SER B 1 83 ? -19.656 6.078 11.508 1 95.38 83 SER B O 1
ATOM 2674 N N . GLY B 1 84 ? -21.047 7.746 10.828 1 95.69 84 GLY B N 1
ATOM 2675 C CA . GLY B 1 84 ? -22.219 7.164 11.438 1 95.69 84 GLY B CA 1
ATOM 2676 C C . GLY B 1 84 ? -22.984 6.238 10.508 1 95.69 84 GLY B C 1
ATOM 2677 O O . GLY B 1 84 ? -24 5.652 10.891 1 95.69 84 GLY B O 1
ATOM 2678 N N . TYR B 1 85 ? -22.516 6.039 9.328 1 95.25 85 TYR B N 1
ATOM 2679 C CA . TYR B 1 85 ? -23.203 5.258 8.312 1 95.25 85 TYR B CA 1
ATOM 2680 C C . TYR B 1 85 ? -22.5 3.918 8.094 1 95.25 85 TYR B C 1
ATOM 2682 O O . TYR B 1 85 ? -21.297 3.871 7.836 1 95.25 85 TYR B O 1
ATOM 2690 N N . ASP B 1 86 ? -23.234 2.898 8.164 1 96.5 86 ASP B N 1
ATOM 2691 C CA . ASP B 1 86 ? -22.703 1.554 7.938 1 96.5 86 ASP B CA 1
ATOM 2692 C C . ASP B 1 86 ? -23.25 0.968 6.637 1 96.5 86 ASP B C 1
ATOM 2694 O O . ASP B 1 86 ? -23.734 -0.163 6.613 1 96.5 86 ASP B O 1
ATOM 2698 N N . GLU B 1 87 ? -23.188 1.732 5.582 1 95.81 87 GLU B N 1
ATOM 2699 C CA . GLU B 1 87 ? -23.688 1.301 4.273 1 95.81 87 GLU B CA 1
ATOM 2700 C C . GLU B 1 87 ? -22.609 0.542 3.506 1 95.81 87 GLU B C 1
ATOM 2702 O O . GLU B 1 87 ? -21.469 0.997 3.414 1 95.81 87 GLU B O 1
ATOM 2707 N N . PHE B 1 88 ? -22.984 -0.52 2.902 1 96.62 88 PHE B N 1
ATOM 2708 C CA . PHE B 1 88 ? -22.062 -1.363 2.146 1 96.62 88 PHE B CA 1
ATOM 2709 C C . PHE B 1 88 ? -21.359 -0.559 1.062 1 96.62 88 PHE B C 1
ATOM 2711 O O . PHE B 1 88 ? -20.141 -0.663 0.9 1 96.62 88 PHE B O 1
ATOM 2718 N N . GLU B 1 89 ? -22.094 0.19 0.348 1 95.5 89 GLU B N 1
ATOM 2719 C CA . GLU B 1 89 ? -21.531 0.899 -0.792 1 95.5 89 GLU B CA 1
ATOM 2720 C C . GLU B 1 89 ? -20.453 1.892 -0.344 1 95.5 89 GLU B C 1
ATOM 2722 O O . GLU B 1 89 ? -19.484 2.129 -1.062 1 95.5 89 GLU B O 1
ATOM 2727 N N . TYR B 1 90 ? -20.641 2.447 0.807 1 96.25 90 TYR B N 1
ATOM 2728 C CA . TYR B 1 90 ? -19.609 3.33 1.339 1 96.25 90 TYR B CA 1
ATOM 2729 C C . TYR B 1 90 ? -18.328 2.557 1.641 1 96.25 90 TYR B C 1
ATOM 2731 O O . TYR B 1 90 ? -17.234 2.984 1.271 1 96.25 90 TYR B O 1
ATOM 2739 N N . ALA B 1 91 ? -18.531 1.458 2.262 1 97.12 91 ALA B N 1
ATOM 2740 C CA . ALA B 1 91 ? -17.375 0.623 2.588 1 97.12 91 ALA B CA 1
ATOM 2741 C C . ALA B 1 91 ? -16.719 0.094 1.322 1 97.12 91 ALA B C 1
ATOM 2743 O O . ALA B 1 91 ? -15.484 0.046 1.236 1 97.12 91 ALA B O 1
ATOM 2744 N N . ARG B 1 92 ? -17.5 -0.318 0.395 1 96.69 92 ARG B N 1
ATOM 2745 C CA . ARG B 1 92 ? -16.969 -0.811 -0.87 1 96.69 92 ARG B CA 1
ATOM 2746 C C . ARG B 1 92 ? -16.141 0.262 -1.568 1 96.69 92 ARG B C 1
ATOM 2748 O O . ARG B 1 92 ? -15.047 -0.018 -2.072 1 96.69 92 ARG B O 1
ATOM 2755 N N . SER B 1 93 ? -16.625 1.478 -1.623 1 95.94 93 SER B N 1
ATOM 2756 C CA . SER B 1 93 ? -15.883 2.596 -2.191 1 95.94 93 SER B CA 1
ATOM 2757 C C . SER B 1 93 ? -14.586 2.844 -1.424 1 95.94 93 SER B C 1
ATOM 2759 O O . SER B 1 93 ? -13.555 3.135 -2.023 1 95.94 93 SER B O 1
ATOM 2761 N N . ALA B 1 94 ? -14.688 2.703 -0.13 1 97.62 94 ALA B N 1
ATOM 2762 C CA . ALA B 1 94 ? -13.516 2.885 0.721 1 97.62 94 ALA B CA 1
ATOM 2763 C C . ALA B 1 94 ? -12.422 1.872 0.375 1 97.62 94 ALA B C 1
ATOM 2765 O O . ALA B 1 94 ? -11.234 2.211 0.351 1 97.62 94 ALA B O 1
ATOM 2766 N N . ILE B 1 95 ? -12.773 0.686 0.11 1 96.88 95 ILE B N 1
ATOM 2767 C CA . ILE B 1 95 ? -11.836 -0.354 -0.299 1 96.88 95 ILE B CA 1
ATOM 2768 C C . ILE B 1 95 ? -11.109 0.078 -1.571 1 96.88 95 ILE B C 1
ATOM 2770 O O . ILE B 1 95 ? -9.875 0.059 -1.627 1 96.88 95 ILE B O 1
ATOM 2774 N N . ARG B 1 96 ? -11.852 0.548 -2.533 1 93.5 96 ARG B N 1
ATOM 2775 C CA . ARG B 1 96 ? -11.305 0.94 -3.826 1 93.5 96 ARG B CA 1
ATOM 2776 C C . ARG B 1 96 ? -10.328 2.105 -3.678 1 93.5 96 ARG B C 1
ATOM 2778 O O . ARG B 1 96 ? -9.375 2.225 -4.445 1 93.5 96 ARG B O 1
ATOM 2785 N N . LEU B 1 97 ? -10.57 2.812 -2.697 1 93.75 97 LEU B N 1
ATOM 2786 C CA . LEU B 1 97 ? -9.773 4.016 -2.49 1 93.75 97 LEU B CA 1
ATOM 2787 C C . LEU B 1 97 ? -8.57 3.725 -1.601 1 93.75 97 LEU B C 1
ATOM 2789 O O . LEU B 1 97 ? -7.762 4.617 -1.323 1 93.75 97 LEU B O 1
ATOM 2793 N N . GLY B 1 98 ? -8.5 2.547 -1.1 1 95.5 98 GLY B N 1
ATOM 2794 C CA . GLY B 1 98 ? -7.355 2.168 -0.281 1 95.5 98 GLY B CA 1
ATOM 2795 C C . GLY B 1 98 ? -7.43 2.715 1.133 1 95.5 98 GLY B C 1
ATOM 2796 O O . GLY B 1 98 ? -6.402 3.014 1.742 1 95.5 98 GLY B O 1
ATOM 2797 N N . VAL B 1 99 ? -8.625 2.936 1.583 1 96.94 99 VAL B N 1
ATOM 2798 C CA . VAL B 1 99 ? -8.828 3.303 2.98 1 96.94 99 VAL B CA 1
ATOM 2799 C C . VAL B 1 99 ? -8.32 2.186 3.889 1 96.94 99 VAL B C 1
ATOM 2801 O O . VAL B 1 99 ? -8.531 1.004 3.609 1 96.94 99 VAL B O 1
ATOM 2804 N N . VAL B 1 100 ? -7.727 2.639 4.984 1 97.12 100 VAL B N 1
ATOM 2805 C CA . VAL B 1 100 ? -7.055 1.614 5.777 1 97.12 100 VAL B CA 1
ATOM 2806 C C . VAL B 1 100 ? -7.98 1.134 6.895 1 97.12 100 VAL B C 1
ATOM 2808 O O . VAL B 1 100 ? -7.785 0.048 7.445 1 97.12 100 VAL B O 1
ATOM 2811 N N . ASN B 1 101 ? -8.922 1.946 7.246 1 98.19 101 ASN B N 1
ATOM 2812 C CA . ASN B 1 101 ? -9.906 1.537 8.242 1 98.19 101 ASN B CA 1
ATOM 2813 C C . ASN B 1 101 ? -11.188 2.352 8.133 1 98.19 101 ASN B C 1
ATOM 2815 O O . ASN B 1 101 ? -11.18 3.467 7.605 1 98.19 101 ASN B O 1
ATOM 2819 N N . TYR B 1 102 ? -12.242 1.766 8.586 1 98.12 102 TYR B N 1
ATOM 2820 C CA . TYR B 1 102 ? -13.57 2.354 8.656 1 98.12 102 TYR B CA 1
ATOM 2821 C C . TYR B 1 102 ? -14.156 2.221 10.062 1 98.12 102 TYR B C 1
ATOM 2823 O O . TYR B 1 102 ? -14.555 1.129 10.469 1 98.12 102 TYR B O 1
ATOM 2831 N N . LEU B 1 103 ? -14.242 3.326 10.766 1 97.56 103 LEU B N 1
ATOM 2832 C CA . LEU B 1 103 ? -14.734 3.346 12.141 1 97.56 103 LEU B CA 1
ATOM 2833 C C . LEU B 1 103 ? -16.156 3.885 12.195 1 97.56 103 LEU B C 1
ATOM 2835 O O . LEU B 1 103 ? -16.484 4.867 11.523 1 97.56 103 LEU B O 1
ATOM 2839 N N . LEU B 1 104 ? -16.938 3.26 12.992 1 96.69 104 LEU B N 1
ATOM 2840 C CA . LEU B 1 104 ? -18.312 3.709 13.148 1 96.69 104 LEU B CA 1
ATOM 2841 C C . LEU B 1 104 ? -18.453 4.637 14.352 1 96.69 104 LEU B C 1
ATOM 2843 O O . LEU B 1 104 ? -17.828 4.402 15.398 1 96.69 104 LEU B O 1
ATOM 2847 N N . LYS B 1 105 ? -19.234 5.703 14.156 1 95.38 105 LYS B N 1
ATOM 2848 C CA . LYS B 1 105 ? -19.641 6.566 15.266 1 95.38 105 LYS B CA 1
ATOM 2849 C C . LYS B 1 105 ? -20.828 5.98 16.016 1 95.38 105 LYS B C 1
ATOM 2851 O O . LYS B 1 105 ? -21.734 5.418 15.406 1 95.38 105 LYS B O 1
ATOM 2856 N N . PRO B 1 106 ? -20.922 6.039 17.328 1 94.56 106 PRO B N 1
ATOM 2857 C CA . PRO B 1 106 ? -19.891 6.676 18.141 1 94.56 106 PRO B CA 1
ATOM 2858 C C . PRO B 1 106 ? -18.594 5.863 18.188 1 94.56 106 PRO B C 1
ATOM 2860 O O . PRO B 1 106 ? -18.641 4.629 18.203 1 94.56 106 PRO B O 1
ATOM 2863 N N . LEU B 1 107 ? -17.5 6.586 18.312 1 93.75 107 LEU B N 1
ATOM 2864 C CA . LEU B 1 107 ? -16.188 5.934 18.25 1 93.75 107 LEU B CA 1
ATOM 2865 C C . LEU B 1 107 ? -15.945 5.109 19.516 1 93.75 107 LEU B C 1
ATOM 2867 O O . LEU B 1 107 ? -16.234 5.566 20.625 1 93.75 107 LEU B O 1
ATOM 2871 N N . VAL B 1 108 ? -15.523 3.918 19.328 1 90.81 108 VAL B N 1
ATOM 2872 C CA . VAL B 1 108 ? -15.008 3.096 20.422 1 90.81 108 VAL B CA 1
ATOM 2873 C C . VAL B 1 108 ? -13.531 3.414 20.656 1 90.81 108 VAL B C 1
ATOM 2875 O O . VAL B 1 108 ? -12.703 3.23 19.766 1 90.81 108 VAL B O 1
ATOM 2878 N N . LYS B 1 109 ? -13.195 3.85 21.828 1 90.31 109 LYS B N 1
ATOM 2879 C CA . LYS B 1 109 ? -11.867 4.352 22.156 1 90.31 109 LYS B CA 1
ATOM 2880 C C . LYS B 1 109 ? -10.789 3.316 21.828 1 90.31 109 LYS B C 1
ATOM 2882 O O . LYS B 1 109 ? -9.773 3.643 21.219 1 90.31 109 LYS B O 1
ATOM 2887 N N . GLU B 1 110 ? -11.086 2.053 22.219 1 88.12 110 GLU B N 1
ATOM 2888 C CA . GLU B 1 110 ? -10.102 0.99 22.031 1 88.12 110 GLU B CA 1
ATOM 2889 C C . GLU B 1 110 ? -9.875 0.711 20.547 1 88.12 110 GLU B C 1
ATOM 2891 O O . GLU B 1 110 ? -8.75 0.419 20.141 1 88.12 110 GLU B O 1
ATOM 2896 N N . GLU B 1 111 ? -10.891 0.761 19.828 1 92.31 111 GLU B N 1
ATOM 2897 C CA . GLU B 1 111 ? -10.766 0.544 18.391 1 92.31 111 GLU B CA 1
ATOM 2898 C C . GLU B 1 111 ? -9.961 1.661 17.719 1 92.31 111 GLU B C 1
ATOM 2900 O O . GLU B 1 111 ? -9.094 1.399 16.891 1 92.31 111 GLU B O 1
ATOM 2905 N N . PHE B 1 112 ? -10.227 2.869 18.125 1 95.25 112 PHE B N 1
ATOM 2906 C CA . PHE B 1 112 ? -9.492 4.02 17.609 1 95.25 112 PHE B CA 1
ATOM 2907 C C . PHE B 1 112 ? -8.008 3.896 17.922 1 95.25 112 PHE B C 1
ATOM 2909 O O . PHE B 1 112 ? -7.164 4.098 17.047 1 95.25 112 PHE B O 1
ATOM 2916 N N . LEU B 1 113 ? -7.777 3.551 19.125 1 90.5 113 LEU B N 1
ATOM 2917 C CA . LEU B 1 113 ? -6.402 3.385 19.578 1 90.5 113 LEU B CA 1
ATOM 2918 C C . LEU B 1 113 ? -5.664 2.357 18.734 1 90.5 113 LEU B C 1
ATOM 2920 O O . LEU B 1 113 ? -4.555 2.621 18.25 1 90.5 113 LEU B O 1
ATOM 2924 N N . GLN B 1 114 ? -6.297 1.269 18.562 1 91 114 GLN B N 1
ATOM 2925 C CA . GLN B 1 114 ? -5.656 0.193 17.812 1 91 114 GLN B CA 1
ATOM 2926 C C . GLN B 1 114 ? -5.352 0.625 16.375 1 91 114 GLN B C 1
ATOM 2928 O O . GLN B 1 114 ? -4.293 0.302 15.836 1 91 114 GLN B O 1
ATOM 2933 N N . VAL B 1 115 ? -6.258 1.357 15.758 1 95.06 115 VAL B N 1
ATOM 2934 C CA . VAL B 1 115 ? -6.059 1.843 14.398 1 95.06 115 VAL B CA 1
ATOM 2935 C C . VAL B 1 115 ? -4.844 2.766 14.352 1 95.06 115 VAL B C 1
ATOM 2937 O O . VAL B 1 115 ? -4 2.645 13.461 1 95.06 115 VAL B O 1
ATOM 2940 N N . MET B 1 116 ? -4.68 3.656 15.258 1 93.81 116 MET B N 1
ATOM 2941 C CA . MET B 1 116 ? -3.557 4.59 15.289 1 93.81 116 MET B CA 1
ATOM 2942 C C . MET B 1 116 ? -2.244 3.852 15.539 1 93.81 116 MET B C 1
ATOM 2944 O O . MET B 1 116 ? -1.218 4.184 14.945 1 93.81 116 MET B O 1
ATOM 2948 N N . VAL B 1 117 ? -2.34 2.898 16.422 1 88.31 117 VAL B N 1
ATOM 2949 C CA . VAL B 1 117 ? -1.154 2.098 16.703 1 88.31 117 VAL B CA 1
ATOM 2950 C C . VAL B 1 117 ? -0.705 1.374 15.438 1 88.31 117 VAL B C 1
ATOM 2952 O O . VAL B 1 117 ? 0.481 1.379 15.102 1 88.31 117 VAL B O 1
ATOM 2955 N N . ASP B 1 118 ? -1.68 0.824 14.773 1 89.5 118 ASP B N 1
ATOM 2956 C CA . ASP B 1 118 ? -1.367 0.075 13.562 1 89.5 118 ASP B CA 1
ATOM 2957 C C . ASP B 1 118 ? -0.756 0.984 12.492 1 89.5 118 ASP B C 1
ATOM 2959 O O . ASP B 1 118 ? 0.171 0.584 11.789 1 89.5 118 ASP B O 1
ATOM 2963 N N . ILE B 1 119 ? -1.268 2.166 12.375 1 91.81 119 ILE B N 1
ATOM 2964 C CA . ILE B 1 119 ? -0.829 3.113 11.352 1 91.81 119 ILE B CA 1
ATOM 2965 C C . ILE B 1 119 ? 0.55 3.658 11.719 1 91.81 119 ILE B C 1
ATOM 2967 O O . ILE B 1 119 ? 1.439 3.73 10.867 1 91.81 119 ILE B O 1
ATOM 2971 N N . THR B 1 120 ? 0.768 3.945 12.969 1 87.5 120 THR B N 1
ATOM 2972 C CA . THR B 1 120 ? 1.959 4.695 13.352 1 87.5 120 THR B CA 1
ATOM 2973 C C . THR B 1 120 ? 3.076 3.75 13.781 1 87.5 120 THR B C 1
ATOM 2975 O O . THR B 1 120 ? 4.242 4.148 13.844 1 87.5 120 THR B O 1
ATOM 2978 N N . LYS B 1 121 ? 2.621 2.57 14.195 1 80.94 121 LYS B N 1
ATOM 2979 C CA . LYS B 1 121 ? 3.52 1.587 14.789 1 80.94 121 LYS B CA 1
ATOM 2980 C C . LYS B 1 121 ? 4.113 2.107 16.094 1 80.94 121 LYS B C 1
ATOM 2982 O O . LYS B 1 121 ? 5.215 1.712 16.484 1 80.94 121 LYS B O 1
ATOM 2987 N N . LEU B 1 122 ? 3.357 3.043 16.688 1 78.62 122 LEU B N 1
ATOM 2988 C CA . LEU B 1 122 ? 3.752 3.605 17.969 1 78.62 122 LEU B CA 1
ATOM 2989 C C . LEU B 1 122 ? 2.809 3.146 19.078 1 78.62 122 LEU B C 1
ATOM 2991 O O . LEU B 1 122 ? 1.608 2.984 18.844 1 78.62 122 LEU B O 1
ATOM 2995 N N . SER B 1 123 ? 3.375 2.896 20.188 1 76.38 123 SER B N 1
ATOM 2996 C CA . SER B 1 123 ? 2.555 2.596 21.344 1 76.38 123 SER B CA 1
ATOM 2997 C C . SER B 1 123 ? 2.01 3.869 21.984 1 76.38 123 SER B C 1
ATOM 2999 O O . SER B 1 123 ? 2.666 4.914 21.953 1 76.38 123 SER B O 1
ATOM 3001 N N . PRO B 1 124 ? 0.852 3.715 22.547 1 72.75 124 PRO B N 1
ATOM 3002 C CA . PRO B 1 124 ? 0.308 4.879 23.25 1 72.75 124 PRO B CA 1
ATOM 3003 C C . PRO B 1 124 ? 1.128 5.262 24.469 1 72.75 124 PRO B C 1
ATOM 3005 O O . PRO B 1 124 ? 1.886 4.438 25 1 72.75 124 PRO B O 1
ATOM 3008 N N . TYR B 1 125 ? 0.837 6.488 25.016 1 67.81 125 TYR B N 1
ATOM 3009 C CA . TYR B 1 125 ? 1.425 7.027 26.234 1 67.81 125 TYR B CA 1
ATOM 3010 C C . TYR B 1 125 ? 2.945 7.078 26.125 1 67.81 125 TYR B C 1
ATOM 3012 O O . TYR B 1 125 ? 3.643 7.059 27.141 1 67.81 125 TYR B O 1
ATOM 3020 N N . GLY B 1 126 ? 3.41 7.344 24.906 1 57.97 126 GLY B N 1
ATOM 3021 C CA . GLY B 1 126 ? 4.84 7.547 24.734 1 57.97 126 GLY B CA 1
ATOM 3022 C C . GLY B 1 126 ? 5.652 6.289 24.969 1 57.97 126 GLY B C 1
ATOM 3023 O O . GLY B 1 126 ? 6.789 6.355 25.438 1 57.97 126 GLY B O 1
ATOM 3024 N N . GLY B 1 127 ? 5.004 5.285 24.938 1 51.53 127 GLY B N 1
ATOM 3025 C CA . GLY B 1 127 ? 5.793 4.125 25.328 1 51.53 127 GLY B CA 1
ATOM 3026 C C . GLY B 1 127 ? 7.141 4.059 24.625 1 51.53 127 GLY B C 1
ATOM 3027 O O . GLY B 1 127 ? 7.402 4.82 23.688 1 51.53 127 GLY B O 1
ATOM 3028 N N . LYS B 1 128 ? 8.117 3.338 25.234 1 45.69 128 LYS B N 1
ATOM 3029 C CA . LYS B 1 128 ? 9.547 3.166 25.016 1 45.69 128 LYS B CA 1
ATOM 3030 C C . LYS B 1 128 ? 9.828 2.699 23.594 1 45.69 128 LYS B C 1
ATOM 3032 O O . LYS B 1 128 ? 9.562 1.548 23.25 1 45.69 128 LYS B O 1
ATOM 3037 N N . SER B 1 129 ? 9.406 3.498 22.625 1 48 129 SER B N 1
ATOM 3038 C CA . SER B 1 129 ? 10.039 3.057 21.391 1 48 129 SER B CA 1
ATOM 3039 C C . SER B 1 129 ? 11.438 2.514 21.641 1 48 129 SER B C 1
ATOM 3041 O O . SER B 1 129 ? 12.086 2.889 22.625 1 48 129 SER B O 1
ATOM 3043 N N . GLU B 1 130 ? 11.664 1.449 21.297 1 49.91 130 GLU B N 1
ATOM 3044 C CA . GLU B 1 130 ? 13.047 1.034 21.469 1 49.91 130 GLU B CA 1
ATOM 3045 C C . GLU B 1 130 ? 14 2.227 21.359 1 49.91 130 GLU B C 1
ATOM 3047 O O . GLU B 1 130 ? 13.727 3.184 20.641 1 49.91 130 GLU B O 1
ATOM 3052 N N . PRO B 1 131 ? 14.883 2.391 22.328 1 49.94 131 PRO B N 1
ATOM 3053 C CA . PRO B 1 131 ? 15.867 3.469 22.359 1 49.94 131 PRO B CA 1
ATOM 3054 C C . PRO B 1 131 ? 16.516 3.715 21 1 49.94 131 PRO B C 1
ATOM 3056 O O . PRO B 1 131 ? 17.109 2.801 20.422 1 49.94 131 PRO B O 1
ATOM 3059 N N . GLU B 1 132 ? 15.891 4.387 20.172 1 59.88 132 GLU B N 1
ATOM 3060 C CA . GLU B 1 132 ? 16.578 4.891 18.984 1 59.88 132 GLU B CA 1
ATOM 3061 C C . GLU B 1 132 ? 17.828 5.668 19.359 1 59.88 132 GLU B C 1
ATOM 3063 O O . GLU B 1 132 ? 17.859 6.383 20.375 1 59.88 132 GLU B O 1
ATOM 3068 N N . SER B 1 133 ? 18.953 5.238 18.734 1 68.5 133 SER B N 1
ATOM 3069 C CA . SER B 1 133 ? 20.156 6.031 18.969 1 68.5 133 SER B CA 1
ATOM 3070 C C . SER B 1 133 ? 19.906 7.512 18.719 1 68.5 133 SER B C 1
ATOM 3072 O O . SER B 1 133 ? 18.969 7.875 18.016 1 68.5 133 SER B O 1
ATOM 3074 N N . MET B 1 134 ? 20.625 8.32 19.406 1 74.06 134 MET B N 1
ATOM 3075 C CA . MET B 1 134 ? 20.531 9.766 19.219 1 74.06 134 MET B CA 1
ATOM 3076 C C . MET B 1 134 ? 20.703 10.148 17.766 1 74.06 134 MET B C 1
ATOM 3078 O O . MET B 1 134 ? 20 11.023 17.25 1 74.06 134 MET B O 1
ATOM 3082 N N . GLU B 1 135 ? 21.578 9.453 17.094 1 79.44 135 GLU B N 1
ATOM 3083 C CA . GLU B 1 135 ? 21.859 9.727 15.68 1 79.44 135 GLU B CA 1
ATOM 3084 C C . GLU B 1 135 ? 20.641 9.422 14.812 1 79.44 135 GLU B C 1
ATOM 3086 O O . GLU B 1 135 ? 20.281 10.211 13.938 1 79.44 135 GLU B O 1
ATOM 3091 N N . MET B 1 136 ? 20.078 8.359 15.156 1 77.75 136 MET B N 1
ATOM 3092 C CA . MET B 1 136 ? 18.906 7.961 14.375 1 77.75 136 MET B CA 1
ATOM 3093 C C . MET B 1 136 ? 17.734 8.898 14.633 1 77.75 136 MET B C 1
ATOM 3095 O O . MET B 1 136 ? 16.953 9.203 13.727 1 77.75 136 MET B O 1
ATOM 3099 N N . LYS B 1 137 ? 17.703 9.305 15.82 1 79.5 137 LYS B N 1
ATOM 3100 C CA . LYS B 1 137 ? 16.672 10.273 16.188 1 79.5 137 LYS B CA 1
ATOM 3101 C C . LYS B 1 137 ? 16.844 11.578 15.422 1 79.5 137 LYS B C 1
ATOM 3103 O O . LYS B 1 137 ? 15.875 12.133 14.891 1 79.5 137 LYS B O 1
ATOM 3108 N N . VAL B 1 138 ? 18.047 12.062 15.336 1 85.31 138 VAL B N 1
ATOM 3109 C CA . VAL B 1 138 ? 18.375 13.312 14.641 1 85.31 138 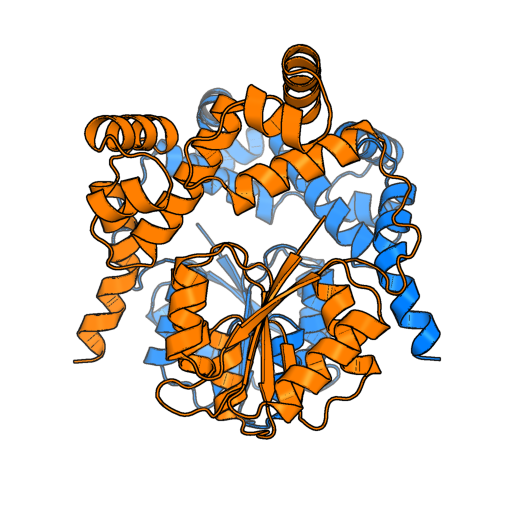VAL B CA 1
ATOM 3110 C C . VAL B 1 138 ? 18.031 13.172 13.156 1 85.31 138 VAL B C 1
ATOM 3112 O O . VAL B 1 138 ? 17.391 14.062 12.578 1 85.31 138 VAL B O 1
ATOM 3115 N N . ILE B 1 139 ? 18.375 12.094 12.586 1 88.5 139 ILE B N 1
ATOM 3116 C CA . ILE B 1 139 ? 18.156 11.883 11.164 1 88.5 139 ILE B CA 1
ATOM 3117 C C . ILE B 1 139 ? 16.656 11.836 10.883 1 88.5 139 ILE B C 1
ATOM 3119 O O . ILE B 1 139 ? 16.188 12.414 9.898 1 88.5 139 ILE B O 1
ATOM 3123 N N . ARG B 1 140 ? 16 11.195 11.766 1 84.81 140 ARG B N 1
ATOM 3124 C CA . ARG B 1 140 ? 14.547 11.156 11.633 1 84.81 140 ARG B CA 1
ATOM 3125 C C . ARG B 1 140 ? 13.961 12.562 11.688 1 84.81 140 ARG B C 1
ATOM 3127 O O . ARG B 1 140 ? 13.062 12.898 10.906 1 84.81 140 ARG B O 1
ATOM 3134 N N . GLN B 1 141 ? 14.383 13.367 12.539 1 86.56 141 GLN B N 1
ATOM 3135 C CA . GLN B 1 141 ? 13.922 14.75 12.672 1 86.56 141 GLN B CA 1
ATOM 3136 C C . GLN B 1 141 ? 14.234 15.555 11.414 1 86.56 141 GLN B C 1
ATOM 3138 O O . GLN B 1 141 ? 13.406 16.344 10.961 1 86.56 141 GLN B O 1
ATOM 3143 N N . VAL B 1 142 ? 15.406 15.375 10.859 1 91.44 142 VAL B N 1
ATOM 3144 C CA . VAL B 1 142 ? 15.805 16.094 9.648 1 91.44 142 VAL B CA 1
ATOM 3145 C C . VAL B 1 142 ? 14.914 15.664 8.484 1 91.44 142 VAL B C 1
ATOM 3147 O O . VAL B 1 142 ? 14.477 16.5 7.695 1 91.44 142 VAL B O 1
ATOM 3150 N N . LYS B 1 143 ? 14.648 14.383 8.445 1 90.62 143 LYS B N 1
ATOM 3151 C CA . LYS B 1 143 ? 13.766 13.891 7.387 1 90.62 143 LYS B CA 1
ATOM 3152 C C . LYS B 1 143 ? 12.367 14.477 7.52 1 90.62 143 LYS B C 1
ATOM 3154 O O . LYS B 1 143 ? 11.742 14.844 6.523 1 90.62 143 LYS B O 1
ATOM 3159 N N . ASN B 1 144 ? 11.883 14.586 8.719 1 86.25 144 ASN B N 1
ATOM 3160 C CA . ASN B 1 144 ? 10.602 15.234 8.977 1 86.25 144 ASN B CA 1
ATOM 3161 C C . ASN B 1 144 ? 10.625 16.703 8.578 1 86.25 144 ASN B C 1
ATOM 3163 O O . ASN B 1 144 ? 9.648 17.219 8.039 1 86.25 144 ASN B O 1
ATOM 3167 N N . TYR B 1 145 ? 11.727 17.375 8.906 1 89.81 145 TYR B N 1
ATOM 3168 C CA . TYR B 1 145 ? 11.898 18.781 8.523 1 89.81 145 TYR B CA 1
ATOM 3169 C C . TYR B 1 145 ? 11.781 18.953 7.016 1 89.81 145 TYR B C 1
ATOM 3171 O O . TYR B 1 145 ? 11.102 19.859 6.543 1 89.81 145 TYR B O 1
ATOM 3179 N N . VAL B 1 146 ? 12.414 18.062 6.301 1 91.06 146 VAL B N 1
ATOM 3180 C CA . VAL B 1 146 ? 12.367 18.125 4.844 1 91.06 146 VAL B CA 1
ATOM 3181 C C . VAL B 1 146 ? 10.93 17.891 4.371 1 91.06 146 VAL B C 1
ATOM 3183 O O . VAL B 1 146 ? 10.414 18.641 3.539 1 91.06 146 VAL B O 1
ATOM 3186 N N . LYS B 1 147 ? 10.328 16.859 4.906 1 87.69 147 LYS B N 1
ATOM 3187 C CA . LYS B 1 147 ? 8.961 16.516 4.551 1 87.69 147 LYS B CA 1
ATOM 3188 C C . LYS B 1 147 ? 8.031 17.719 4.723 1 87.69 147 LYS B C 1
ATOM 3190 O O . LYS B 1 147 ? 7.219 18.016 3.84 1 87.69 147 LYS B O 1
ATOM 3195 N N . ASP B 1 148 ? 8.219 18.469 5.734 1 85.12 148 ASP B N 1
ATOM 3196 C CA . ASP B 1 148 ? 7.285 19.516 6.121 1 85.12 148 ASP B CA 1
ATOM 3197 C C . ASP B 1 148 ? 7.637 20.844 5.449 1 85.12 148 ASP B C 1
ATOM 3199 O O . ASP B 1 148 ? 6.809 21.75 5.383 1 85.12 148 ASP B O 1
ATOM 3203 N N . ASN B 1 149 ? 8.922 20.891 4.914 1 89.5 149 ASN B N 1
ATOM 3204 C CA . ASN B 1 149 ? 9.375 22.203 4.477 1 89.5 149 ASN B CA 1
ATOM 3205 C C . ASN B 1 149 ? 9.953 22.156 3.064 1 89.5 149 ASN B C 1
ATOM 3207 O O . ASN B 1 149 ? 10.492 23.156 2.576 1 89.5 149 ASN B O 1
ATOM 3211 N N . HIS B 1 150 ? 9.844 21.062 2.393 1 89.38 150 HIS B N 1
ATOM 3212 C CA . HIS B 1 150 ? 10.547 20.844 1.133 1 89.38 150 HIS B CA 1
ATOM 3213 C C . HIS B 1 150 ? 10.18 21.906 0.104 1 89.38 150 HIS B C 1
ATOM 3215 O O . HIS B 1 150 ? 10.93 22.141 -0.847 1 89.38 150 HIS B O 1
ATOM 3221 N N . GLN B 1 151 ? 8.984 22.453 0.245 1 87.81 151 GLN B N 1
ATOM 3222 C CA . GLN B 1 151 ? 8.516 23.438 -0.735 1 87.81 151 GLN B CA 1
ATOM 3223 C C . GLN B 1 151 ? 9.25 24.766 -0.574 1 87.81 151 GLN B C 1
ATOM 3225 O O . GLN B 1 151 ? 9.211 25.609 -1.466 1 87.81 151 GLN B O 1
ATOM 3230 N N . LYS B 1 152 ? 9.828 24.984 0.558 1 90.62 152 LYS B N 1
ATOM 3231 C CA . LYS B 1 152 ? 10.547 26.203 0.865 1 90.62 152 LYS B CA 1
ATOM 3232 C C . LYS B 1 152 ? 12.016 26.094 0.458 1 90.62 152 LYS B C 1
ATOM 3234 O O . LYS B 1 152 ? 12.453 25.062 -0.025 1 90.62 152 LYS B O 1
ATOM 3239 N N . ASP B 1 153 ? 12.609 27.297 0.479 1 92.19 153 ASP B N 1
ATOM 3240 C CA . ASP B 1 153 ? 14.047 27.328 0.241 1 92.19 153 ASP B CA 1
ATOM 3241 C C . ASP B 1 153 ? 14.82 26.922 1.497 1 92.19 153 ASP B C 1
ATOM 3243 O O . ASP B 1 153 ? 15.211 27.781 2.291 1 92.19 153 ASP B O 1
ATOM 3247 N N . ILE B 1 154 ? 14.977 25.641 1.65 1 93.31 154 ILE B N 1
ATOM 3248 C CA . ILE B 1 154 ? 15.656 25.172 2.85 1 93.31 154 ILE B CA 1
ATOM 3249 C C . ILE B 1 154 ? 17.047 24.656 2.482 1 93.31 154 ILE B C 1
ATOM 3251 O O . ILE B 1 154 ? 17.281 24.203 1.358 1 93.31 154 ILE B O 1
ATOM 3255 N N . SER B 1 155 ? 17.953 24.859 3.436 1 94.62 155 SER B N 1
ATOM 3256 C CA . SER B 1 155 ? 19.359 24.453 3.279 1 94.62 155 SER B CA 1
ATOM 3257 C C . SER B 1 155 ? 19.797 23.547 4.43 1 94.62 155 SER B C 1
ATOM 3259 O O . SER B 1 155 ? 19.047 23.344 5.391 1 94.62 155 SER B O 1
ATOM 3261 N N . LEU B 1 156 ? 21.031 22.953 4.195 1 96.12 156 LEU B N 1
ATOM 3262 C CA . LEU B 1 156 ? 21.656 22.188 5.262 1 96.12 156 LEU B CA 1
ATOM 3263 C C . LEU B 1 156 ? 21.734 23 6.551 1 96.12 156 LEU B C 1
ATOM 3265 O O . LEU B 1 156 ? 21.484 22.469 7.637 1 96.12 156 LEU B O 1
ATOM 3269 N N . SER B 1 157 ? 22.094 24.312 6.418 1 96.12 157 SER B N 1
ATOM 3270 C CA . SER B 1 157 ? 22.219 25.188 7.582 1 96.12 157 SER B CA 1
ATOM 3271 C C . SER B 1 157 ? 20.891 25.344 8.312 1 96.12 157 SER B C 1
ATOM 3273 O O . SER B 1 157 ? 20.844 25.266 9.539 1 96.12 157 SER B O 1
ATOM 3275 N N . GLU B 1 158 ? 19.828 25.531 7.57 1 94.06 158 GLU B N 1
ATOM 3276 C CA . GLU B 1 158 ? 18.5 25.672 8.156 1 94.06 158 GLU B CA 1
ATOM 3277 C C . GLU B 1 158 ? 18.047 24.375 8.836 1 94.06 158 GLU B C 1
ATOM 3279 O O . GLU B 1 158 ? 17.469 24.422 9.922 1 94.06 158 GLU B O 1
ATOM 3284 N N . ALA B 1 159 ? 18.281 23.266 8.172 1 94.94 159 ALA B N 1
ATOM 3285 C CA . ALA B 1 159 ? 17.938 21.984 8.758 1 94.94 159 ALA B CA 1
ATOM 3286 C C . ALA B 1 159 ? 18.719 21.734 10.047 1 94.94 159 ALA B C 1
ATOM 3288 O O . ALA B 1 159 ? 18.172 21.25 11.031 1 94.94 159 ALA B O 1
ATOM 3289 N N . ALA B 1 160 ? 20.016 22.047 10.016 1 94 160 ALA B N 1
ATOM 3290 C CA . ALA B 1 160 ? 20.875 21.875 11.188 1 94 160 ALA B CA 1
ATOM 3291 C C . ALA B 1 160 ? 20.359 22.719 12.359 1 94 160 ALA B C 1
ATOM 3293 O O . ALA B 1 160 ? 20.312 22.234 13.492 1 94 160 ALA B O 1
ATOM 3294 N N . HIS B 1 161 ? 20 23.953 12.078 1 91.56 161 HIS B N 1
ATOM 3295 C CA . HIS B 1 161 ? 19.438 24.828 13.094 1 91.56 161 HIS B CA 1
ATOM 3296 C C . HIS B 1 161 ? 18.172 24.234 13.711 1 91.56 161 HIS B C 1
ATOM 3298 O O . HIS B 1 161 ? 17.984 24.297 14.93 1 91.56 161 HIS B O 1
ATOM 3304 N N . ASP B 1 162 ? 17.422 23.578 12.883 1 89.75 162 ASP B N 1
ATOM 3305 C CA . ASP B 1 162 ? 16.141 23.016 13.312 1 89.75 162 ASP B CA 1
ATOM 3306 C C . ASP B 1 162 ? 16.359 21.891 14.32 1 89.75 162 ASP B C 1
ATOM 3308 O O . ASP B 1 162 ? 15.516 21.672 15.195 1 89.75 162 ASP B O 1
ATOM 3312 N N . VAL B 1 163 ? 17.484 21.234 14.281 1 89.31 163 VAL B N 1
ATOM 3313 C CA . VAL B 1 163 ? 17.734 20.094 15.164 1 89.31 163 VAL B CA 1
ATOM 3314 C C . VAL B 1 163 ? 18.844 20.422 16.141 1 89.31 163 VAL B C 1
ATOM 3316 O O . VAL B 1 163 ? 19.438 19.531 16.75 1 89.31 163 VAL B O 1
ATOM 3319 N N . TYR B 1 164 ? 19.25 21.641 16.219 1 88.75 164 TYR B N 1
ATOM 3320 C CA . TYR B 1 164 ? 20.188 22.188 17.203 1 88.75 164 TYR B CA 1
ATOM 3321 C C . TYR B 1 164 ? 21.562 21.578 17.031 1 88.75 164 TYR B C 1
ATOM 3323 O O . TYR B 1 164 ? 22.203 21.188 18.016 1 88.75 164 TYR B O 1
ATOM 3331 N N . LEU B 1 165 ? 21.984 21.484 15.773 1 91.5 165 LEU B N 1
ATOM 3332 C CA . LEU B 1 165 ? 23.328 21.016 15.438 1 91.5 165 LEU B CA 1
ATOM 3333 C C . LEU B 1 165 ? 24.047 22.016 14.531 1 91.5 165 LEU B C 1
ATOM 3335 O O . LEU B 1 165 ? 23.422 22.891 13.945 1 91.5 165 LEU B O 1
ATOM 3339 N N . SER B 1 166 ? 25.359 21.906 14.453 1 91.44 166 SER B N 1
ATOM 3340 C CA . SER B 1 166 ? 26.109 22.656 13.453 1 91.44 166 SER B CA 1
ATOM 3341 C C . SER B 1 166 ? 25.922 22.062 12.062 1 91.44 166 SER B C 1
ATOM 3343 O O . SER B 1 166 ? 25.766 20.844 11.914 1 91.44 166 SER B O 1
ATOM 3345 N N . PRO B 1 167 ? 25.938 22.922 11.07 1 93.44 167 PRO B N 1
ATOM 3346 C CA . PRO B 1 167 ? 25.828 22.406 9.703 1 93.44 167 PRO B CA 1
ATOM 3347 C C . PRO B 1 167 ? 26.906 21.375 9.367 1 93.44 167 PRO B C 1
ATOM 3349 O O . PRO B 1 167 ? 26.625 20.391 8.688 1 93.44 167 PRO B O 1
ATOM 3352 N N . GLY B 1 168 ? 28.078 21.625 9.867 1 94.31 168 GLY B N 1
ATOM 3353 C CA . GLY B 1 168 ? 29.156 20.672 9.617 1 94.31 168 GLY B CA 1
ATOM 3354 C C . GLY B 1 168 ? 28.891 19.297 10.188 1 94.31 168 GLY B C 1
ATOM 3355 O O . GLY B 1 168 ? 29.062 18.297 9.5 1 94.31 168 GLY B O 1
ATOM 3356 N N . TYR B 1 169 ? 28.516 19.281 11.359 1 92.81 169 TYR B N 1
ATOM 3357 C CA . TYR B 1 169 ? 28.25 18 12 1 92.81 169 TYR B CA 1
ATOM 3358 C C . TYR B 1 169 ? 27.078 17.281 11.336 1 92.81 169 TYR B C 1
ATOM 3360 O O . TYR B 1 169 ? 27.141 16.078 11.078 1 92.81 169 TYR B O 1
ATOM 3368 N N . LEU B 1 170 ? 26.016 18 11.055 1 94.56 170 LEU B N 1
ATOM 3369 C CA . LEU B 1 170 ? 24.859 17.391 10.414 1 94.56 170 LEU B CA 1
ATOM 3370 C C . LEU B 1 170 ? 25.25 16.828 9.047 1 94.56 170 LEU B C 1
ATOM 3372 O O . LEU B 1 170 ? 24.75 15.758 8.648 1 94.56 170 LEU B O 1
ATOM 3376 N N . SER B 1 171 ? 26.062 17.562 8.352 1 95.12 171 SER B N 1
ATOM 3377 C CA . SER B 1 171 ? 26.484 17.109 7.031 1 95.12 171 SER B CA 1
ATOM 3378 C C . SER B 1 171 ? 27.125 15.727 7.102 1 95.12 171 SER B C 1
ATOM 3380 O O . SER B 1 171 ? 26.766 14.828 6.344 1 95.12 171 SER B O 1
ATOM 3382 N N . ILE B 1 172 ? 27.969 15.531 8.055 1 92.44 172 ILE B N 1
ATOM 3383 C CA . ILE B 1 172 ? 28.688 14.273 8.227 1 92.44 172 ILE B CA 1
ATOM 3384 C C . ILE B 1 172 ? 27.734 13.188 8.695 1 92.44 172 ILE B C 1
ATOM 3386 O O . ILE B 1 172 ? 27.703 12.086 8.141 1 92.44 172 ILE B O 1
ATOM 3390 N N . LEU B 1 173 ? 27.016 13.5 9.641 1 91.62 173 LEU B N 1
ATOM 3391 C CA . LEU B 1 173 ? 26.094 12.547 10.242 1 91.62 173 LEU B CA 1
ATOM 3392 C C . LEU B 1 173 ? 25.062 12.086 9.227 1 91.62 173 LEU B C 1
ATOM 3394 O O . LEU B 1 173 ? 24.75 10.898 9.141 1 91.62 173 LEU B O 1
ATOM 3398 N N . PHE B 1 174 ? 24.484 13.023 8.516 1 93.31 174 PHE B N 1
ATOM 3399 C CA . PHE B 1 174 ? 23.422 12.719 7.555 1 93.31 174 PHE B CA 1
ATOM 3400 C C . PHE B 1 174 ? 23.938 11.797 6.461 1 93.31 174 PHE B C 1
ATOM 3402 O O . PHE B 1 174 ? 23.281 10.812 6.113 1 93.31 174 PHE B O 1
ATOM 3409 N N . LYS B 1 175 ? 25.062 12.086 5.934 1 90.38 175 LYS B N 1
ATOM 3410 C CA . LYS B 1 175 ? 25.656 11.242 4.902 1 90.38 175 LYS B CA 1
ATOM 3411 C C . LYS B 1 175 ? 25.969 9.852 5.438 1 90.38 175 LYS B C 1
ATOM 3413 O O . LYS B 1 175 ? 25.719 8.852 4.762 1 90.38 175 LYS B O 1
ATOM 3418 N N . LYS B 1 176 ? 26.453 9.852 6.621 1 88.38 176 LYS B N 1
ATOM 3419 C CA . LYS B 1 176 ? 26.781 8.578 7.258 1 88.38 176 LYS B CA 1
ATOM 3420 C C . LYS B 1 176 ? 25.547 7.695 7.398 1 88.38 176 LYS B C 1
ATOM 3422 O O . LYS B 1 176 ? 25.594 6.508 7.074 1 88.38 176 LYS B O 1
ATOM 3427 N N . GLU B 1 177 ? 24.469 8.289 7.789 1 83.25 177 GLU B N 1
ATOM 3428 C CA . GLU B 1 177 ? 23.281 7.52 8.164 1 83.25 177 GLU B CA 1
ATOM 3429 C C . GLU B 1 177 ? 22.406 7.238 6.945 1 83.25 177 GLU B C 1
ATOM 3431 O O . GLU B 1 177 ? 21.703 6.227 6.902 1 83.25 177 GLU B O 1
ATOM 3436 N N . THR B 1 178 ? 22.422 8.148 5.91 1 85.06 178 THR B N 1
ATOM 3437 C CA . THR B 1 178 ? 21.484 8.008 4.809 1 85.06 178 THR B CA 1
ATOM 3438 C C . THR B 1 178 ? 22.203 7.566 3.535 1 85.06 178 THR B C 1
ATOM 3440 O O . THR B 1 178 ? 21.562 7.105 2.586 1 85.06 178 THR B O 1
ATOM 3443 N N . GLY B 1 179 ? 23.453 7.797 3.455 1 85.88 179 GLY B N 1
ATOM 3444 C CA . GLY B 1 179 ? 24.25 7.43 2.287 1 85.88 179 GLY B CA 1
ATOM 3445 C C . GLY B 1 179 ? 24.328 8.531 1.251 1 85.88 179 GLY B C 1
ATOM 3446 O O . GLY B 1 179 ? 24.969 8.367 0.211 1 85.88 179 GLY B O 1
ATOM 3447 N N . GLU B 1 180 ? 23.688 9.641 1.503 1 87.5 180 GLU B N 1
ATOM 3448 C CA . GLU B 1 180 ? 23.734 10.766 0.574 1 87.5 180 GLU B CA 1
ATOM 3449 C C . GLU B 1 180 ? 23.781 12.094 1.32 1 87.5 180 GLU B C 1
ATOM 3451 O O . GLU B 1 180 ? 23.5 12.148 2.521 1 87.5 180 GLU B O 1
ATOM 3456 N N . ASN B 1 181 ? 24.219 13.117 0.686 1 93.06 181 ASN B N 1
ATOM 3457 C CA . ASN B 1 181 ? 24.234 14.43 1.328 1 93.06 181 ASN B CA 1
ATOM 3458 C C . ASN B 1 181 ? 22.828 15.031 1.402 1 93.06 181 ASN B C 1
ATOM 3460 O O . ASN B 1 181 ? 21.906 14.547 0.745 1 93.06 181 ASN B O 1
ATOM 3464 N N . PHE B 1 182 ? 22.656 16.062 2.217 1 95.31 182 PHE B N 1
ATOM 3465 C CA . PHE B 1 182 ? 21.375 16.688 2.502 1 95.31 182 PHE B CA 1
ATOM 3466 C C . PHE B 1 182 ? 20.734 17.219 1.226 1 95.31 182 PHE B C 1
ATOM 3468 O O . PHE B 1 182 ? 19.547 17 0.977 1 95.31 182 PHE B O 1
ATOM 3475 N N . SER B 1 183 ? 21.516 17.844 0.432 1 95.44 183 SER B N 1
ATOM 3476 C CA . SER B 1 183 ? 20.984 18.484 -0.772 1 95.44 183 SER B CA 1
ATOM 3477 C C . SER B 1 183 ? 20.422 17.438 -1.74 1 95.44 183 SER B C 1
ATOM 3479 O O . SER B 1 183 ? 19.375 17.656 -2.34 1 95.44 183 SER B O 1
ATOM 3481 N N . LYS B 1 184 ? 21.172 16.375 -1.88 1 94.56 184 LYS B N 1
ATOM 3482 C CA . LYS B 1 184 ? 20.688 15.305 -2.748 1 94.56 184 LYS B CA 1
ATOM 3483 C C . LYS B 1 184 ? 19.391 14.695 -2.205 1 94.56 184 LYS B C 1
ATOM 3485 O O . LYS B 1 184 ? 18.453 14.445 -2.961 1 94.56 184 LYS B O 1
ATOM 3490 N N . TYR B 1 185 ? 19.344 14.508 -0.929 1 94.44 185 TYR B N 1
ATOM 3491 C CA . TYR B 1 185 ? 18.156 13.953 -0.3 1 94.44 185 TYR B CA 1
ATOM 3492 C C . TYR B 1 185 ? 16.953 14.859 -0.523 1 94.44 185 TYR B C 1
ATOM 3494 O O . TYR B 1 185 ? 15.859 14.383 -0.87 1 94.44 185 TYR B O 1
ATOM 3502 N N . LEU B 1 186 ? 17.156 16.141 -0.306 1 95.06 186 LEU B N 1
ATOM 3503 C CA . LEU B 1 186 ? 16.109 17.125 -0.507 1 95.06 186 LEU B CA 1
ATOM 3504 C C . LEU B 1 186 ? 15.594 17.094 -1.944 1 95.06 186 LEU B C 1
ATOM 3506 O O . LEU B 1 186 ? 14.383 17.062 -2.18 1 95.06 186 LEU B O 1
ATOM 3510 N N . THR B 1 187 ? 16.469 17.047 -2.834 1 94.44 187 THR B N 1
ATOM 3511 C CA . THR B 1 187 ? 16.125 17.031 -4.25 1 94.44 187 THR B CA 1
ATOM 3512 C C . THR B 1 187 ? 15.336 15.766 -4.59 1 94.44 187 THR B C 1
ATOM 3514 O O . THR B 1 187 ? 14.312 15.828 -5.273 1 94.44 187 THR B O 1
ATOM 3517 N N . ASP B 1 188 ? 15.859 14.656 -4.09 1 91.81 188 ASP B N 1
ATOM 3518 C CA . ASP B 1 188 ? 15.188 13.383 -4.344 1 91.81 188 ASP B CA 1
ATOM 3519 C C . ASP B 1 188 ? 13.766 13.391 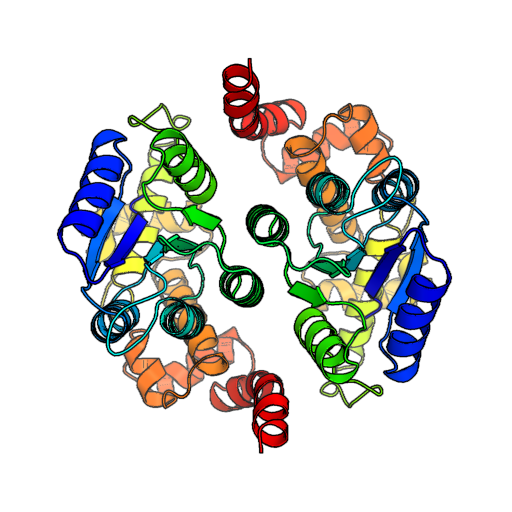-3.781 1 91.81 188 ASP B C 1
ATOM 3521 O O . ASP B 1 188 ? 12.844 12.867 -4.406 1 91.81 188 ASP B O 1
ATOM 3525 N N . TYR B 1 189 ? 13.633 13.914 -2.639 1 90.81 189 TYR B N 1
ATOM 3526 C CA . TYR B 1 189 ? 12.312 14.023 -2.021 1 90.81 189 TYR B CA 1
ATOM 3527 C C . TYR B 1 189 ? 11.367 14.844 -2.895 1 90.81 189 TYR B C 1
ATOM 3529 O O . TYR B 1 189 ? 10.242 14.422 -3.162 1 90.81 189 TYR B O 1
ATOM 3537 N N . ARG B 1 190 ? 11.836 15.977 -3.326 1 91.19 190 ARG B N 1
ATOM 3538 C CA . ARG B 1 190 ? 11.047 16.875 -4.16 1 91.19 190 ARG B CA 1
ATOM 3539 C C . ARG B 1 190 ? 10.656 16.203 -5.473 1 91.19 190 ARG B C 1
ATOM 3541 O O . ARG B 1 190 ? 9.508 16.312 -5.918 1 91.19 190 ARG B O 1
ATOM 3548 N N . LEU B 1 191 ? 11.586 15.531 -6.02 1 90.81 191 LEU B N 1
ATOM 3549 C CA . LEU B 1 191 ? 11.32 14.891 -7.305 1 90.81 191 LEU B CA 1
ATOM 3550 C C . LEU B 1 191 ? 10.344 13.727 -7.141 1 90.81 191 LEU B C 1
ATOM 3552 O O . LEU B 1 191 ? 9.539 13.461 -8.031 1 90.81 191 LEU B O 1
ATOM 3556 N N . SER B 1 192 ? 10.508 13.031 -6.047 1 88.62 192 SER B N 1
ATOM 3557 C CA . SER B 1 192 ? 9.539 11.977 -5.762 1 88.62 192 SER B CA 1
ATOM 3558 C C . SER B 1 192 ? 8.125 12.539 -5.648 1 88.62 192 SER B C 1
ATOM 3560 O O . SER B 1 192 ? 7.188 11.977 -6.219 1 88.62 192 SER B O 1
ATOM 3562 N N . ARG B 1 193 ? 7.992 13.547 -5.012 1 85.44 193 ARG B N 1
ATOM 3563 C CA . ARG B 1 193 ? 6.703 14.227 -4.898 1 85.44 193 ARG B CA 1
ATOM 3564 C C . ARG B 1 193 ? 6.207 14.688 -6.262 1 85.44 193 ARG B C 1
ATOM 3566 O O . ARG B 1 193 ? 5.02 14.555 -6.574 1 85.44 193 ARG B O 1
ATOM 3573 N N . ALA B 1 194 ? 7.074 15.195 -7 1 87.38 194 ALA B N 1
ATOM 3574 C CA . ALA B 1 194 ? 6.723 15.648 -8.336 1 87.38 194 ALA B CA 1
ATOM 3575 C C . ALA B 1 194 ? 6.203 14.5 -9.195 1 87.38 194 ALA B C 1
ATOM 3577 O O . ALA B 1 194 ? 5.211 14.648 -9.914 1 87.38 194 ALA B O 1
ATOM 3578 N N . SER B 1 195 ? 6.926 13.414 -9.125 1 86.88 195 SER B N 1
ATOM 3579 C CA . SER B 1 195 ? 6.504 12.266 -9.93 1 86.88 195 SER B CA 1
ATOM 3580 C C . SER B 1 195 ? 5.094 11.82 -9.555 1 86.88 195 SER B C 1
ATOM 3582 O O . SER B 1 195 ? 4.305 11.453 -10.43 1 86.88 195 SER B O 1
ATOM 3584 N N . HIS B 1 196 ? 4.793 11.898 -8.32 1 80.44 196 HIS B N 1
ATOM 3585 C CA . HIS B 1 196 ? 3.459 11.547 -7.852 1 80.44 196 HIS B CA 1
ATOM 3586 C C . HIS B 1 196 ? 2.41 12.508 -8.414 1 80.44 196 HIS B C 1
ATOM 3588 O O . HIS B 1 196 ? 1.373 12.07 -8.914 1 80.44 196 HIS B O 1
ATOM 3594 N N . LEU B 1 197 ? 2.684 13.766 -8.383 1 81.81 197 LEU B N 1
ATOM 3595 C CA . LEU B 1 197 ? 1.761 14.781 -8.859 1 81.81 197 LEU B CA 1
ATOM 3596 C C . LEU B 1 197 ? 1.57 14.68 -10.367 1 81.81 197 LEU B C 1
ATOM 3598 O O . LEU B 1 197 ? 0.468 14.891 -10.875 1 81.81 197 LEU B O 1
ATOM 3602 N N . LEU B 1 198 ? 2.596 14.352 -11.047 1 81.88 198 LEU B N 1
ATOM 3603 C CA . LEU B 1 198 ? 2.537 14.234 -12.5 1 81.88 198 LEU B CA 1
ATOM 3604 C C . LEU B 1 198 ? 1.544 13.156 -12.922 1 81.88 198 LEU B C 1
ATOM 3606 O O . LEU B 1 198 ? 0.799 13.336 -13.883 1 81.88 198 LEU B O 1
ATOM 3610 N N . VAL B 1 199 ? 1.531 12.117 -12.117 1 75.88 199 VAL B N 1
ATOM 3611 C CA . VAL B 1 199 ? 0.74 10.953 -12.5 1 75.88 199 VAL B CA 1
ATOM 3612 C C . VAL B 1 199 ? -0.688 11.102 -11.984 1 75.88 199 VAL B C 1
ATOM 3614 O O . VAL B 1 199 ? -1.642 10.672 -12.633 1 75.88 199 VAL B O 1
ATOM 3617 N N . HIS B 1 200 ? -0.829 11.789 -10.906 1 74 200 HIS B N 1
ATOM 3618 C CA . HIS B 1 200 ? -2.105 11.672 -10.211 1 74 200 HIS B CA 1
ATOM 3619 C C . HIS B 1 200 ? -2.848 13.008 -10.195 1 74 200 HIS B C 1
ATOM 3621 O O . HIS B 1 200 ? -3.963 13.094 -9.672 1 74 200 HIS B O 1
ATOM 3627 N N . SER B 1 201 ? -2.252 14.023 -10.758 1 73.69 201 SER B N 1
ATOM 3628 C CA . SER B 1 201 ? -2.912 15.328 -10.773 1 73.69 201 SER B CA 1
ATOM 3629 C C . SER B 1 201 ? -2.936 15.914 -12.18 1 73.69 201 SER B C 1
ATOM 3631 O O . SER B 1 201 ? -2.246 15.43 -13.07 1 73.69 201 SER B O 1
ATOM 3633 N N . ASN B 1 202 ? -3.748 16.891 -12.328 1 75.81 202 ASN B N 1
ATOM 3634 C CA . ASN B 1 202 ? -3.807 17.609 -13.602 1 75.81 202 ASN B CA 1
ATOM 3635 C C . ASN B 1 202 ? -3.074 18.938 -13.523 1 75.81 202 ASN B C 1
ATOM 3637 O O . ASN B 1 202 ? -3.322 19.844 -14.328 1 75.81 202 ASN B O 1
ATOM 3641 N N . MET B 1 203 ? -2.232 19.062 -12.57 1 81.75 203 MET B N 1
ATOM 3642 C CA . MET B 1 203 ? -1.461 20.297 -12.422 1 81.75 203 MET B CA 1
ATOM 3643 C C . MET B 1 203 ? -0.525 20.5 -13.609 1 81.75 203 MET B C 1
ATOM 3645 O O . MET B 1 203 ? 0.021 19.531 -14.141 1 81.75 203 MET B O 1
ATOM 3649 N N . LYS B 1 204 ? -0.409 21.766 -13.977 1 89.75 204 LYS B N 1
ATOM 3650 C CA . LYS B 1 204 ? 0.594 22.078 -14.992 1 89.75 204 LYS B CA 1
ATOM 3651 C C . LYS B 1 204 ? 1.997 21.734 -14.5 1 89.75 204 LYS B C 1
ATOM 3653 O O . LYS B 1 204 ? 2.303 21.906 -13.32 1 89.75 204 LYS B O 1
ATOM 3658 N N . ILE B 1 205 ? 2.811 21.297 -15.406 1 92.12 205 ILE B N 1
ATOM 3659 C CA . ILE B 1 205 ? 4.152 20.844 -15.07 1 92.12 205 ILE B CA 1
ATOM 3660 C C . ILE B 1 205 ? 4.914 21.953 -14.344 1 92.12 205 ILE B C 1
ATOM 3662 O O . ILE B 1 205 ? 5.574 21.703 -13.336 1 92.12 205 ILE B O 1
ATOM 3666 N N . ASN B 1 206 ? 4.754 23.203 -14.859 1 92.38 206 ASN B N 1
ATOM 3667 C CA . ASN B 1 206 ? 5.43 24.312 -14.211 1 92.38 206 ASN B CA 1
ATOM 3668 C C . ASN B 1 206 ? 4.922 24.531 -12.789 1 92.38 206 ASN B C 1
ATOM 3670 O O . ASN B 1 206 ? 5.695 24.906 -11.898 1 92.38 206 ASN B O 1
ATOM 3674 N N . ASP B 1 207 ? 3.68 24.312 -12.578 1 90.62 207 ASP B N 1
ATOM 3675 C CA . ASP B 1 207 ? 3.098 24.453 -11.25 1 90.62 207 ASP B CA 1
ATOM 3676 C C . ASP B 1 207 ? 3.598 23.359 -10.305 1 90.62 207 ASP B C 1
ATOM 3678 O O . ASP B 1 207 ? 3.787 23.609 -9.109 1 90.62 207 ASP B O 1
ATOM 3682 N N . ILE B 1 208 ? 3.775 22.188 -10.852 1 90.38 208 ILE B N 1
ATOM 3683 C CA . ILE B 1 208 ? 4.301 21.078 -10.062 1 90.38 208 ILE B CA 1
ATOM 3684 C C . ILE B 1 208 ? 5.715 21.406 -9.594 1 90.38 208 ILE B C 1
ATOM 3686 O O . ILE B 1 208 ? 6.055 21.188 -8.43 1 90.38 208 ILE B O 1
ATOM 3690 N N . ALA B 1 209 ? 6.496 21.969 -10.508 1 93.06 209 ALA B N 1
ATOM 3691 C CA . ALA B 1 209 ? 7.852 22.359 -10.141 1 93.06 209 ALA B CA 1
ATOM 3692 C C . ALA B 1 209 ? 7.844 23.312 -8.938 1 93.06 209 ALA B C 1
ATOM 3694 O O . ALA B 1 209 ? 8.57 23.094 -7.969 1 93.06 209 ALA B O 1
ATOM 3695 N N . VAL B 1 210 ? 6.984 24.25 -8.969 1 89.5 210 VAL B N 1
ATOM 3696 C CA . VAL B 1 210 ? 6.875 25.234 -7.906 1 89.5 210 VAL B CA 1
ATOM 3697 C C . VAL B 1 210 ? 6.344 24.578 -6.637 1 89.5 210 VAL B C 1
ATOM 3699 O O . VAL B 1 210 ? 6.848 24.844 -5.539 1 89.5 210 VAL B O 1
ATOM 3702 N N . ALA B 1 211 ? 5.445 23.703 -6.789 1 85.94 211 ALA B N 1
ATOM 3703 C CA . ALA B 1 211 ? 4.773 23.062 -5.66 1 85.94 211 ALA B CA 1
ATOM 3704 C C . ALA B 1 211 ? 5.746 22.203 -4.855 1 85.94 211 ALA B C 1
ATOM 3706 O O . ALA B 1 211 ? 5.59 22.062 -3.643 1 85.94 211 ALA B O 1
ATOM 3707 N N . VAL B 1 212 ? 6.719 21.734 -5.566 1 90.56 212 VAL B N 1
ATOM 3708 C CA . VAL B 1 212 ? 7.617 20.828 -4.859 1 90.56 212 VAL B CA 1
ATOM 3709 C C . VAL B 1 212 ? 8.875 21.578 -4.426 1 90.56 212 VAL B C 1
ATOM 3711 O O . VAL B 1 212 ? 9.781 20.984 -3.832 1 90.56 212 VAL B O 1
ATOM 3714 N N . GLY B 1 213 ? 8.977 22.844 -4.766 1 91.81 213 GLY B N 1
ATOM 3715 C CA . GLY B 1 213 ? 10.039 23.672 -4.234 1 91.81 213 GLY B CA 1
ATOM 3716 C C . GLY B 1 213 ? 11.18 23.891 -5.215 1 91.81 213 GLY B C 1
ATOM 3717 O O . GLY B 1 213 ? 12.305 24.188 -4.812 1 91.81 213 GLY B O 1
ATOM 3718 N N . ILE B 1 214 ? 10.938 23.672 -6.5 1 93.5 214 ILE B N 1
ATOM 3719 C CA . ILE B 1 214 ? 11.938 23.922 -7.535 1 93.5 214 ILE B CA 1
ATOM 3720 C C . ILE B 1 214 ? 11.438 25 -8.484 1 93.5 214 ILE B C 1
ATOM 3722 O O . ILE B 1 214 ? 10.727 24.719 -9.453 1 93.5 214 ILE B O 1
ATOM 3726 N N . ASP B 1 215 ? 11.797 26.219 -8.266 1 89.06 215 ASP B N 1
ATOM 3727 C CA . ASP B 1 215 ? 11.219 27.375 -8.938 1 89.06 215 ASP B CA 1
ATOM 3728 C C . ASP B 1 215 ? 11.719 27.484 -10.375 1 89.06 215 ASP B C 1
ATOM 3730 O O . ASP B 1 215 ? 10.992 27.953 -11.258 1 89.06 215 ASP B O 1
ATOM 3734 N N . ASN B 1 216 ? 12.828 27.047 -10.602 1 92.19 216 ASN B N 1
ATOM 3735 C CA . ASN B 1 216 ? 13.391 27.078 -11.945 1 92.19 216 ASN B CA 1
ATOM 3736 C C . ASN B 1 216 ? 12.906 25.891 -12.781 1 92.19 216 ASN B C 1
ATOM 3738 O O . ASN B 1 216 ? 13.344 24.766 -12.57 1 92.19 216 ASN B O 1
ATOM 3742 N N . HIS B 1 217 ? 12.07 26.219 -13.805 1 91.81 217 HIS B N 1
ATOM 3743 C CA . HIS B 1 217 ? 11.406 25.172 -14.57 1 91.81 217 HIS B CA 1
ATOM 3744 C C . HIS B 1 217 ? 12.414 24.375 -15.391 1 91.81 217 HIS B C 1
ATOM 3746 O O . HIS B 1 217 ? 12.305 23.156 -15.492 1 91.81 217 HIS B O 1
ATOM 3752 N N . SER B 1 218 ? 13.336 25.109 -15.969 1 93.75 218 SER B N 1
ATOM 3753 C CA . SER B 1 218 ? 14.352 24.422 -16.766 1 93.75 218 SER B CA 1
ATOM 3754 C C . SER B 1 218 ? 15.195 23.484 -15.891 1 93.75 218 SER B C 1
ATOM 3756 O O . SER B 1 218 ? 15.516 22.375 -16.297 1 93.75 218 SER B O 1
ATOM 3758 N N . TYR B 1 219 ? 15.477 24.016 -14.742 1 95.06 219 TYR B N 1
ATOM 3759 C CA . TYR B 1 219 ? 16.266 23.234 -13.789 1 95.06 219 TYR B CA 1
ATOM 3760 C C . TYR B 1 219 ? 15.484 22.016 -13.312 1 95.06 219 TYR B C 1
ATOM 3762 O O . TYR B 1 219 ? 16.031 20.922 -13.195 1 95.06 219 TYR B O 1
ATOM 3770 N N . PHE B 1 220 ? 14.25 22.172 -13.07 1 96.5 220 PHE B N 1
ATOM 3771 C CA . PHE B 1 220 ? 13.375 21.078 -12.672 1 96.5 220 PHE B CA 1
ATOM 3772 C C . PHE B 1 220 ? 13.359 19.984 -13.727 1 96.5 220 PHE B C 1
ATOM 3774 O O . PHE B 1 220 ? 13.531 18.797 -13.398 1 96.5 220 PHE B O 1
ATOM 3781 N N . ALA B 1 221 ? 13.203 20.391 -14.953 1 94.44 221 ALA B N 1
ATOM 3782 C CA . ALA B 1 221 ? 13.148 19.422 -16.047 1 94.44 221 ALA B CA 1
ATOM 3783 C C . ALA B 1 221 ? 14.445 18.625 -16.141 1 94.44 221 ALA B C 1
ATOM 3785 O O . ALA B 1 221 ? 14.422 17.406 -16.344 1 94.44 221 ALA B O 1
ATOM 3786 N N . LYS B 1 222 ? 15.523 19.328 -15.945 1 95.19 222 LYS B N 1
ATOM 3787 C CA . LYS B 1 222 ? 16.828 18.688 -16 1 95.19 222 LYS B CA 1
ATOM 3788 C C . LYS B 1 222 ? 17.016 17.688 -14.867 1 95.19 222 LYS B C 1
ATOM 3790 O O . LYS B 1 222 ? 17.438 16.562 -15.086 1 95.19 222 LYS B O 1
ATOM 3795 N N . LEU B 1 223 ? 16.719 18.109 -13.695 1 94.62 223 LEU B N 1
ATOM 3796 C CA . LEU B 1 223 ? 16.828 17.25 -12.516 1 94.62 223 LEU B CA 1
ATOM 3797 C C . LEU B 1 223 ? 15.953 16.016 -12.672 1 94.62 223 LEU B C 1
ATOM 3799 O O . LEU B 1 223 ? 16.375 14.906 -12.336 1 94.62 223 LEU B O 1
ATOM 3803 N N . PHE B 1 224 ? 14.758 16.234 -13.148 1 93.19 224 PHE B N 1
ATOM 3804 C CA . PHE B 1 224 ? 13.789 15.148 -13.297 1 93.19 224 PHE B CA 1
ATOM 3805 C C . PHE B 1 224 ? 14.281 14.117 -14.305 1 93.19 224 PHE B C 1
ATOM 3807 O O . PHE B 1 224 ? 14.25 12.914 -14.031 1 93.19 224 PHE B O 1
ATOM 3814 N N . LYS B 1 225 ? 14.789 14.562 -15.375 1 88.75 225 LYS B N 1
ATOM 3815 C CA . LYS B 1 225 ? 15.312 13.672 -16.406 1 88.75 225 LYS B CA 1
ATOM 3816 C C . LYS B 1 225 ? 16.531 12.891 -15.898 1 88.75 225 LYS B C 1
ATOM 3818 O O . LYS B 1 225 ? 16.672 11.703 -16.188 1 88.75 225 LYS B O 1
ATOM 3823 N N . ASN B 1 226 ? 17.312 13.555 -15.195 1 89.12 226 ASN B N 1
ATOM 3824 C CA . ASN B 1 226 ? 18.484 12.891 -14.625 1 89.12 226 ASN B CA 1
ATOM 3825 C C . ASN B 1 226 ? 18.078 11.766 -13.68 1 89.12 226 ASN B C 1
ATOM 3827 O O . ASN B 1 226 ? 18.703 10.703 -13.68 1 89.12 226 ASN B O 1
ATOM 3831 N N . LYS B 1 227 ? 17.109 12.031 -12.938 1 85.75 227 LYS B N 1
ATOM 3832 C CA . LYS B 1 227 ? 16.703 11.062 -11.93 1 85.75 227 LYS B CA 1
ATOM 3833 C C . LYS B 1 227 ? 15.914 9.922 -12.555 1 85.75 227 LYS B C 1
ATOM 3835 O O . LYS B 1 227 ? 16.125 8.75 -12.219 1 85.75 227 LYS B O 1
ATOM 3840 N N . PHE B 1 228 ? 15 10.258 -13.492 1 81.38 228 PHE B N 1
ATOM 3841 C CA . PHE B 1 228 ? 14.023 9.266 -13.953 1 81.38 228 PHE B CA 1
ATOM 3842 C C . PHE B 1 228 ? 14.328 8.836 -15.383 1 81.38 228 PHE B C 1
ATOM 3844 O O . PHE B 1 228 ? 13.719 7.898 -15.891 1 81.38 228 PHE B O 1
ATOM 3851 N N . GLY B 1 229 ? 15.188 9.5 -16.047 1 78.12 229 GLY B N 1
ATOM 3852 C CA . GLY B 1 229 ? 15.633 9.109 -17.375 1 78.12 229 GLY B CA 1
ATOM 3853 C C . GLY B 1 229 ? 14.773 9.688 -18.484 1 78.12 229 GLY B C 1
ATOM 3854 O O . GLY B 1 229 ? 15.133 9.594 -19.656 1 78.12 229 GLY B O 1
ATOM 3855 N N . ILE B 1 230 ? 13.633 10.227 -18.156 1 78.12 230 ILE B N 1
ATOM 3856 C CA . ILE B 1 230 ? 12.734 10.836 -19.141 1 78.12 230 ILE B CA 1
ATOM 3857 C C . ILE B 1 230 ? 12.219 12.172 -18.609 1 78.12 230 ILE B C 1
ATOM 3859 O O . ILE B 1 230 ? 12.297 12.445 -17.406 1 78.12 230 ILE B O 1
ATOM 3863 N N . SER B 1 231 ? 11.711 12.977 -19.469 1 88.25 231 SER B N 1
ATOM 3864 C CA . SER B 1 231 ? 11.227 14.305 -19.094 1 88.25 231 SER B CA 1
ATOM 3865 C C . SER B 1 231 ? 9.945 14.211 -18.266 1 88.25 231 SER B C 1
ATOM 3867 O O . SER B 1 231 ? 9.25 13.195 -18.312 1 88.25 231 SER B O 1
ATOM 3869 N N . PRO B 1 232 ? 9.633 15.312 -17.547 1 90 232 PRO B N 1
ATOM 3870 C CA . PRO B 1 232 ? 8.367 15.328 -16.812 1 90 232 PRO B CA 1
ATOM 3871 C C . PRO B 1 232 ? 7.156 15.078 -17.703 1 90 232 PRO B C 1
ATOM 3873 O O . PRO B 1 232 ? 6.246 14.336 -17.328 1 90 232 PRO B O 1
ATOM 3876 N N . LEU B 1 233 ? 7.16 15.672 -18.844 1 87.06 233 LEU B N 1
ATOM 3877 C CA . LEU B 1 233 ? 6.047 15.508 -19.766 1 87.06 233 LEU B CA 1
ATOM 3878 C C . LEU B 1 233 ? 5.91 14.047 -20.203 1 87.06 233 LEU B C 1
ATOM 3880 O O . LEU B 1 233 ? 4.809 13.492 -20.203 1 87.06 233 LEU B O 1
ATOM 3884 N N . GLN B 1 234 ? 6.992 13.438 -20.547 1 78.31 234 GLN B N 1
ATOM 3885 C CA . GLN B 1 234 ? 7.008 12.031 -20.953 1 78.31 234 GLN B CA 1
ATOM 3886 C C . GLN B 1 234 ? 6.543 11.133 -19.812 1 78.31 234 GLN B C 1
ATOM 3888 O O . GLN B 1 234 ? 5.809 10.172 -20.031 1 78.31 234 GLN B O 1
ATOM 3893 N N . PHE B 1 235 ? 7.027 11.484 -18.672 1 81.5 235 PHE B N 1
ATOM 3894 C CA . PHE B 1 235 ? 6.664 10.711 -17.5 1 81.5 235 PHE B CA 1
ATOM 3895 C C . PHE B 1 235 ? 5.156 10.727 -17.281 1 81.5 235 PHE B C 1
ATOM 3897 O O . PHE B 1 235 ? 4.555 9.688 -17.016 1 81.5 235 PHE B O 1
ATOM 3904 N N . ARG B 1 236 ? 4.531 11.883 -17.359 1 80 236 ARG B N 1
ATOM 3905 C CA . ARG B 1 236 ? 3.088 12.039 -17.219 1 80 236 ARG B CA 1
ATOM 3906 C C . ARG B 1 236 ? 2.34 11.242 -18.281 1 80 236 ARG B C 1
ATOM 3908 O O . ARG B 1 236 ? 1.326 10.602 -17.984 1 80 236 ARG B O 1
ATOM 3915 N N . GLU B 1 237 ? 2.816 11.344 -19.438 1 72.69 237 GLU B N 1
ATOM 3916 C CA . GLU B 1 237 ? 2.172 10.656 -20.562 1 72.69 237 GLU B CA 1
ATOM 3917 C C . GLU B 1 237 ? 2.219 9.141 -20.375 1 72.69 237 GLU B C 1
ATOM 3919 O O . GLU B 1 237 ? 1.285 8.438 -20.766 1 72.69 237 GLU B O 1
ATOM 3924 N N . CYS B 1 238 ? 3.35 8.75 -19.875 1 59.66 238 CYS B N 1
ATOM 3925 C CA . CYS B 1 238 ? 3.484 7.324 -19.609 1 59.66 238 CYS B CA 1
ATOM 3926 C C . CYS B 1 238 ? 2.545 6.891 -18.484 1 59.66 238 CYS B C 1
ATOM 3928 O O . CYS B 1 238 ? 2.002 5.785 -18.531 1 59.66 238 CYS B O 1
ATOM 3930 N N . GLY B 1 239 ? 2.475 7.707 -17.406 1 54.31 239 GLY B N 1
ATOM 3931 C CA . GLY B 1 239 ? 1.557 7.41 -16.328 1 54.31 239 GLY B CA 1
ATOM 3932 C C . GLY B 1 239 ? 0.099 7.527 -16.719 1 54.31 239 GLY B C 1
ATOM 3933 O O . GLY B 1 239 ? -0.754 6.809 -16.203 1 54.31 239 GLY B O 1
ATOM 3934 N N . VAL B 1 240 ? -0.335 8.75 -17.531 1 47.94 240 VAL B N 1
ATOM 3935 C CA . VAL B 1 240 ? -1.661 8.992 -18.078 1 47.94 240 VAL B CA 1
ATOM 3936 C C . VAL B 1 240 ? -2.053 7.832 -19 1 47.94 240 VAL B C 1
ATOM 3938 O O . VAL B 1 240 ? -3.234 7.504 -19.125 1 47.94 240 VAL B O 1
ATOM 3941 N N . LEU B 1 241 ? -1.253 7.449 -19.719 1 40.41 241 LEU B N 1
ATOM 3942 C CA . LEU B 1 241 ? -1.679 6.332 -20.547 1 40.41 241 LEU B CA 1
ATOM 3943 C C . LEU B 1 241 ? -2.361 5.258 -19.719 1 40.41 241 LEU B C 1
ATOM 3945 O O . LEU B 1 241 ? -3.281 4.582 -20.188 1 40.41 241 LEU B O 1
ATOM 3949 N N . HIS B 1 242 ? -2.094 5.344 -18.531 1 35.66 242 HIS B N 1
ATOM 3950 C CA . HIS B 1 242 ? -2.85 4.434 -17.688 1 35.66 242 HIS B CA 1
ATOM 3951 C C . HIS B 1 242 ? -4.191 5.043 -17.281 1 35.66 242 HIS B C 1
ATOM 3953 O O . HIS B 1 242 ? -5.191 4.328 -17.172 1 35.66 242 HIS B O 1
ATOM 3959 N N . ASP B 1 243 ? -4.391 6.32 -17 1 34.28 243 ASP B N 1
ATOM 3960 C CA . ASP B 1 243 ? -5.609 7.012 -16.594 1 34.28 243 ASP B CA 1
ATOM 3961 C C . ASP B 1 243 ? -6.516 7.27 -17.797 1 34.28 243 ASP B C 1
ATOM 3963 O O . ASP B 1 243 ? -7.738 7.348 -17.656 1 34.28 243 ASP B O 1
ATOM 3967 N N . ARG B 1 244 ? -6.258 7.762 -18.969 1 33.12 244 ARG B N 1
ATOM 3968 C CA . ARG B 1 244 ? -7.133 8.062 -20.094 1 33.12 244 ARG B CA 1
ATOM 3969 C C . ARG B 1 244 ? -7.926 6.828 -20.516 1 33.12 244 ARG B C 1
ATOM 3971 O O . ARG B 1 244 ? -8.961 6.941 -21.172 1 33.12 244 ARG B O 1
ATOM 3978 N N . VAL B 1 245 ? -7.453 5.734 -20.344 1 33.38 245 VAL B N 1
ATOM 3979 C CA . VAL B 1 245 ? -8.336 4.637 -20.734 1 33.38 245 VAL B CA 1
ATOM 3980 C C . VAL B 1 245 ? -9.57 4.621 -19.844 1 33.38 245 VAL B C 1
ATOM 3982 O O . VAL B 1 245 ? -10.648 4.195 -20.266 1 33.38 245 VAL B O 1
ATOM 3985 N N . ASP B 1 246 ? -9.594 5.207 -18.672 1 29.7 246 ASP B N 1
ATOM 3986 C CA . ASP B 1 246 ? -10.789 5.258 -17.828 1 29.7 246 ASP B CA 1
ATOM 3987 C C . ASP B 1 246 ? -11.695 6.418 -18.234 1 29.7 246 ASP B C 1
ATOM 3989 O O . ASP B 1 246 ? -12.922 6.328 -18.125 1 29.7 246 ASP B O 1
ATOM 3993 N N . GLN B 1 247 ? -11.32 7.578 -18.656 1 30.12 247 GLN B N 1
ATOM 3994 C CA . GLN B 1 247 ? -12.234 8.672 -18.969 1 30.12 247 GLN B CA 1
ATOM 3995 C C . GLN B 1 247 ? -13 8.383 -20.25 1 30.12 247 GLN B C 1
ATOM 3997 O O . GLN B 1 247 ? -14.125 8.859 -20.438 1 30.12 247 GLN B O 1
ATOM 4002 N N . GLU B 1 248 ? -12.523 7.773 -21.25 1 29.92 248 GLU B N 1
ATOM 4003 C CA . GLU B 1 248 ? -13.352 7.602 -22.438 1 29.92 248 GLU B CA 1
ATOM 4004 C C . GLU B 1 248 ? -14.484 6.613 -22.188 1 29.92 248 GLU B C 1
ATOM 4006 O O . GLU B 1 248 ? -15.477 6.594 -22.922 1 29.92 248 GLU B O 1
ATOM 4011 N N . GLN B 1 249 ? -14.414 5.633 -21.328 1 26.98 249 GLN B N 1
ATOM 4012 C CA . GLN B 1 249 ? -15.602 4.793 -21.203 1 26.98 249 GLN B CA 1
ATOM 4013 C C . GLN B 1 249 ? -16.625 5.43 -20.266 1 26.98 249 GLN B C 1
ATOM 4015 O O . GLN B 1 249 ? -17.703 4.879 -20.062 1 26.98 249 GLN B O 1
ATOM 4020 N N . ILE B 1 250 ? -16.312 6.43 -19.547 1 26.47 250 ILE B N 1
ATOM 4021 C CA . ILE B 1 250 ? -17.391 7.066 -18.812 1 26.47 250 ILE B CA 1
ATOM 4022 C C . ILE B 1 250 ? -18.156 8.016 -19.734 1 26.47 250 ILE B C 1
ATOM 4024 O O . ILE B 1 250 ? -19.188 8.578 -19.344 1 26.47 250 ILE B O 1
ATOM 4028 N N . GLN B 1 251 ? -17.719 8.234 -21.016 1 21.91 251 GLN B N 1
ATOM 4029 C CA . GLN B 1 251 ? -18.734 8.828 -21.859 1 21.91 251 GLN B CA 1
ATOM 4030 C C . GLN B 1 251 ? -19.594 7.758 -22.531 1 21.91 251 GLN B C 1
ATOM 4032 O O . GLN B 1 251 ? -19.062 6.766 -23.047 1 21.91 251 GLN B O 1
#

Sequence (502 aa):
MMFNVLVVDDESVQREGIKNLIAHYGFPFHIMEAENGKTAERILVQNAIDILITDVKMPLMDGLELSKQARKTQQNLDIVICSGYDEFEYARSAIRLGVVNYLLKPLVKEEFLQVMVDITKLSPYGGKSEPESMEMKVIRQVKNYVKDNHQKDISLSEAAHDVYLSPGYLSILFKKETGENFSKYLTDYRLSRASHLLVHSNMKINDIAVAVGIDNHSYFAKLFKNKFGISPLQFRECGVLHDRVDQEQIQMMFNVLVVDDESVQREGIKNLIAHYGFPFHIMEAENGKTAERILVQNAIDILITDVKMPLMDGLELSKQARKTQQNLDIVICSGYDEFEYARSAIRLGVVNYLLKPLVKEEFLQVMVDITKLSPYGGKSEPESMEMKVIRQVKNYVKDNHQKDISLSEAAHDVYLSPGYLSILFKKETGENFSKYLTDYRLSRASHLLVHSNMKINDIAVAVGIDNHSYFAKLFKNKFGISPLQFRECGVLHDRVDQEQIQ

InterPro domains:
  IPR001789 Signal transduction response regulator, receiver domain [PF00072] (5-114)
  IPR001789 Signal transduction response regulator, receiver domain [PS50110] (4-120)
  IPR001789 Signal transduction response regulator, receiver domain [SM00448] (3-116)
  IPR009057 Homedomain-like superfamily [SSF46689] (137-187)
  IPR009057 Homedomain-like superfamily [SSF46689] (189-237)
  IPR011006 CheY-like superfamily [SSF52172] (2-122)
  IPR018060 AraC-like, DNA binding HTH domain [PF12833] (160-237)
  IPR018060 AraC-like, DNA binding HTH domain [PS01124] (140-238)
  IPR018060 AraC-like, DNA binding HTH domain [SM00342] (153-236)
  IPR018062 HTH domain AraC-type, conserved site [PS00041] (190-232)
  IPR020449 Transcription regulator HTH, AraC- type, HTH domain [PR00032] (205-220)
  IPR020449 Transcription regulator HTH, AraC- type, HTH domain [PR00032] (220-236)

Radius of gyration: 23.97 Å; Cα contacts (8 Å, |Δi|>4): 741; chains: 2; bounding box: 53×53×53 Å

Nearest PDB structures (foldseek):
  6swl-assembly2_B  TM=9.362E-01  e=1.151E-08  Geobacillus stearothermophilus
  6ekh-assembly1_Y  TM=9.047E-01  e=1.980E-07  Methanococcus maripaludis
  7pvk-assembly2_D  TM=5.591E-01  e=9.067E-08  Porphyromonas gingivalis W83
  8tef-assembly2_C  TM=5.654E-01  e=6.488E-08  Flavobacterium johnsoniae UW101
  8tef-assembly2_D  TM=5.685E-01  e=1.873E-07  Flavobacterium johnsoniae UW101